Protein AF-A0A6B1DBW1-F1 (afdb_monomer)

Secondary structure (DSSP, 8-state):
-TT-HHHHHHHHHHHHTT-HHHHHHHHHHHHHHTTTTTS-HHHHHHHHHHHHHHHH-B-HHHHHHHHHHHHHHTT--PPPHHHHGGGSSSSTTS--PPPSHHHHHHHHHHHHH-GGGGG-HHHHHHHHHHHHTT-HHHHHHHHHHHHTTHHHHHHHTTT-HHHHHHHHHHHHHHHH-B-HHHHHHHHHHHHHHHHHH-TTGGGSS-THHHHHHHHHTT-S-HHHHHHHHHHHHHHHHHHHHHHHHHHHHHHHHHHHHTS-GGGTTTSSSSTTTSHHHHHHHHTSHHHHHHHHHHHHHHHHHHHHHHHHHHHHHHHHHHHHHHHHHH-TTS-HHHHHHHHHHHHHHHHHHHHHHHHHHHHHHHHHHHHT--SHHHHHHHHHIIIIIHHHHHHHHSHHHHHHHHHHHHHHHHHHS-TTTHHHHHHHHHHHHHHHHHHH-SS--HHHHHHHHHHHHHHHHHHHHHHHHHHHHHHHHHHHTTS-THHHHHHHHHIIIIIHHHHHHHHSHHHHHHHHHHT----EEEES-S---S--S-EEEEEEESSEEE-S--S-EEEEEEES-EEE-S--S-BS-EEE-S---B-S--

Sequence (586 aa):
MLDNPARVDALLADYCGEYHAERFVLVCALRERDSVASWPPIHWLRTCTQRLQSRYCISAEAAQWATESWSSALGIATPDPKTFGDIGDNNIGRHAELSESPKRTLSKLLTDYGFDLLDEPARVDALLADLCGEFDRERFLLVHGLREGISADLLSQKRRISASRLQLTQRLEKRYCFSDKAAQWAVESWSTALHHSSPATAQELPEDRKSERKNVVGRLSLRHIVWLGLFLIGVMVLAFAWQSVVEYAEWRGAWLQSIPELVGEKLAQFGVRVAKPAIAWLLGFPGLIALGAISGLLAFISLGPKRVWGGIARLFGVLWMALKRVSGRLSLLQKMWLVSSLIGIIVLGYTWQSAIGYAEWGVAWLQGVPGLVGEKLSQFVDLVAQPAIAWLLGFPGLIALGAISGLLAFISLGPKRVWGGIARLFGVLWMALKRVSGRLSLLQKMWLVSGLIGIMVLGYTWQSAIGYAEWGVIWIQGVPGQIKEKLSQFFEHVAIPVTTWLVGPQGLIALGAIVGLSTVKLLGLRKVWKGFTWLTRMTWLGLGKVWRGFAWLVGMTWLGLGQVWKGFAWLVGMTWLGLGQVWKGF

Foldseek 3Di:
DLPDLVVQLVVCCVVVVVQQQLSQLLSLLSVCCVVCVPDDLQVSLLVSLVCCCQQAQAASVSSNVSSVVVCVVVVNDDPDVVVVVVVHDDPCVVVVPQDCQLLVQLLVCCQVPNPVVLVPLVVQLVSCCVRPVVRNRLSNLQSVLSVVCLLVVLVVPVPPNPVSLVVQLVVCCSNHNHDSSSSSVNSVSSNVSCVSNDVVVVPPDDPPCVVVVVVVVPPPPVVVVVVVVVVVVVVVVVVVVVVVVVVVVVVVVVVVVPDDPVCVPVVVVVPPPPVVVVVVVCPDPVVVVVVVVVVVVVVVVVCDPVVVVVVVVVVVVVVVVVCVVVPPPDDPVNVVVVVVVVVVVVVVVVVVVVVVVVVVVVVVVLCPDDDPSSVVVVVVCVVPVVVVVVCCVDPVVVVVVVVVVVVVVVCVPDVCPVVVVVVVVVVVVVVVVVVVPPPDDPVVVVVVVVVVVVVVVVVVVVVVVVVVVVVLVVVLVPDDDPVSVVSVCCCVPPVVVVVCCCPDPNVVVVVVVVVDDDEDEDPDDQDDDDDDQDDAEYEYDDEYEDDDEHADYAEYEYDEEYEYDEDHNDYNYYHYDYDYDYDDDD

Mean predicted aligned error: 20.7 Å

Radius of gyration: 38.41 Å; Cα contacts (8 Å, |Δi|>4): 400; chains: 1; bounding box: 117×79×84 Å

Organism: NCBI:txid2605255

Solvent-accessible surface area (backbone atoms only — not comparable to full-atom values): 32990 Å² total; per-residue (Å²): 118,82,88,37,49,68,60,48,46,54,50,43,44,73,78,43,56,87,44,49,21,64,50,46,43,41,37,53,52,50,62,52,41,77,82,41,73,88,50,61,73,71,59,36,44,58,52,46,28,51,44,34,34,68,48,65,36,24,23,69,68,55,24,45,53,33,42,50,50,52,30,56,76,69,71,43,85,74,74,61,67,79,79,51,61,78,67,67,67,81,71,62,71,69,60,75,76,79,69,65,61,62,42,54,50,49,25,48,47,38,58,75,65,34,76,74,50,67,81,35,46,71,57,49,44,51,55,42,44,76,75,36,56,91,42,54,36,61,48,49,41,46,36,50,39,42,71,68,40,50,56,60,52,57,66,73,37,81,87,54,66,67,75,46,48,57,54,54,21,51,48,41,25,63,46,54,36,27,26,68,70,52,24,45,50,32,52,50,37,46,52,52,23,54,54,72,45,32,70,81,60,63,72,76,60,70,72,72,60,60,61,53,58,64,59,58,80,67,57,74,48,67,64,60,58,51,51,52,51,53,50,52,50,51,53,51,53,54,52,50,54,52,48,54,52,51,54,50,52,52,53,51,51,56,54,63,68,66,58,66,84,82,54,69,73,66,52,69,80,56,66,81,78,58,55,65,65,55,53,54,46,48,76,29,76,70,28,50,51,51,52,52,50,51,51,51,49,53,54,53,66,74,53,43,72,72,47,53,55,52,46,52,53,46,52,50,49,49,51,51,48,50,48,57,71,74,37,87,83,56,53,74,67,56,52,52,48,54,53,52,51,52,51,48,53,52,51,52,50,52,54,50,52,50,53,51,51,53,52,53,50,49,54,55,54,53,70,67,42,90,55,85,63,28,61,57,48,52,52,47,44,63,70,51,51,50,55,53,52,48,41,54,74,28,74,68,27,48,48,50,50,46,48,52,50,46,51,51,47,54,63,66,64,60,69,69,60,65,53,46,50,53,51,46,50,52,48,50,52,50,50,51,50,55,72,75,39,91,81,62,53,73,67,57,55,51,52,52,53,53,50,53,51,51,51,52,53,51,50,50,54,49,50,50,52,50,50,53,50,54,51,48,55,58,54,46,71,76,45,72,72,74,58,33,56,56,52,49,50,45,42,65,72,44,53,50,53,51,54,50,43,54,72,27,77,67,30,51,51,53,55,55,62,72,72,69,74,75,72,51,77,52,74,73,69,66,73,88,78,88,88,74,75,73,47,62,43,42,43,42,44,49,67,45,63,53,85,71,58,52,70,40,37,48,31,40,38,43,42,42,48,44,46,53,70,52,52,58,80,44,69,77,42,76,49,81,56,60,67,67,65,80,61,82,58,129

Structure (mmCIF, N/CA/C/O backbone):
data_AF-A0A6B1DBW1-F1
#
_entry.id   AF-A0A6B1DBW1-F1
#
loop_
_atom_site.group_PDB
_atom_site.id
_atom_site.type_symbol
_atom_site.label_atom_id
_atom_site.label_alt_id
_atom_site.label_comp_id
_atom_site.label_asym_id
_atom_site.label_entity_id
_atom_site.label_seq_id
_atom_site.pdbx_PDB_ins_code
_atom_site.Cartn_x
_atom_site.Cartn_y
_atom_site.Cartn_z
_atom_site.occupancy
_atom_site.B_iso_or_equiv
_atom_site.auth_seq_id
_atom_site.auth_comp_id
_atom_site.auth_asym_id
_atom_site.auth_atom_id
_atom_site.pdbx_PDB_model_num
ATOM 1 N N . MET A 1 1 ? -2.587 -10.746 -23.111 1.00 74.50 1 MET A N 1
ATOM 2 C CA . MET A 1 1 ? -2.422 -11.461 -21.807 1.00 74.50 1 MET A CA 1
ATOM 3 C C . MET A 1 1 ? -1.766 -10.557 -20.782 1.00 74.50 1 MET A C 1
ATOM 5 O O . MET A 1 1 ? -2.240 -10.510 -19.655 1.00 74.50 1 MET A O 1
ATOM 9 N N . LEU A 1 2 ? -0.709 -9.847 -21.179 1.00 84.44 2 LEU A N 1
ATOM 10 C CA . LEU A 1 2 ? 0.009 -8.887 -20.341 1.00 84.44 2 LEU A CA 1
ATOM 11 C C . LEU A 1 2 ? -0.803 -7.614 -20.027 1.00 84.44 2 LEU A C 1
ATOM 13 O O . LEU A 1 2 ? -0.447 -6.894 -19.110 1.00 84.44 2 LEU A O 1
ATOM 17 N N . ASP A 1 3 ? -1.925 -7.399 -20.715 1.00 87.62 3 ASP A N 1
ATOM 18 C CA . ASP A 1 3 ? -2.798 -6.214 -20.595 1.00 87.62 3 ASP A CA 1
ATOM 19 C C . ASP A 1 3 ? -3.643 -6.198 -19.307 1.00 87.62 3 ASP A C 1
ATOM 21 O O . ASP A 1 3 ? -4.390 -5.261 -19.047 1.00 87.62 3 ASP A O 1
ATOM 25 N N . ASN A 1 4 ? -3.596 -7.271 -18.509 1.00 92.38 4 ASN A N 1
ATOM 26 C CA . ASN A 1 4 ? -4.312 -7.350 -17.242 1.00 92.38 4 ASN A CA 1
ATOM 27 C C . ASN A 1 4 ? -3.342 -7.723 -16.109 1.00 92.38 4 ASN A C 1
ATOM 29 O O . ASN A 1 4 ? -3.086 -8.914 -15.892 1.00 92.38 4 ASN A O 1
ATOM 33 N N . PRO A 1 5 ? -2.834 -6.738 -15.347 1.00 92.62 5 PRO A N 1
ATOM 34 C CA . PRO A 1 5 ? -1.857 -6.984 -14.292 1.00 92.62 5 PRO A CA 1
ATOM 35 C C . PRO A 1 5 ? -2.409 -7.857 -13.161 1.00 92.62 5 PRO A C 1
ATOM 37 O O . PRO A 1 5 ? -1.645 -8.593 -12.548 1.00 92.62 5 PRO A O 1
ATOM 40 N N . ALA A 1 6 ? -3.724 -7.849 -12.908 1.00 93.12 6 ALA A N 1
ATOM 41 C CA . ALA A 1 6 ? -4.332 -8.735 -11.912 1.00 93.12 6 ALA A CA 1
ATOM 42 C C . ALA A 1 6 ? -4.307 -10.204 -12.358 1.00 93.12 6 ALA A C 1
ATOM 44 O O . ALA A 1 6 ? -4.121 -11.102 -11.541 1.00 93.12 6 ALA A O 1
ATOM 45 N N . ARG A 1 7 ? -4.4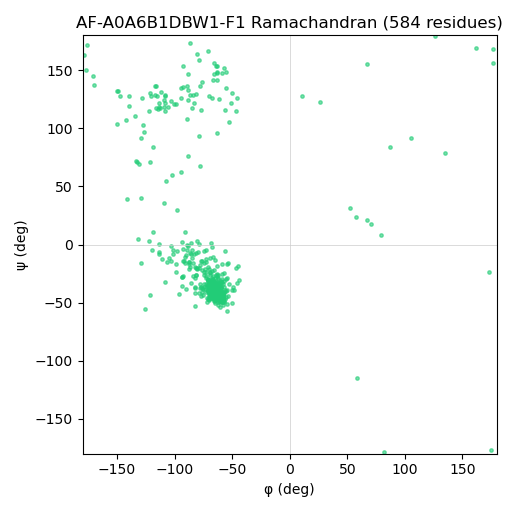53 -10.460 -13.664 1.00 94.81 7 ARG A N 1
ATOM 46 C CA . ARG A 1 7 ? -4.328 -11.815 -14.215 1.00 94.81 7 ARG A CA 1
ATOM 47 C C . ARG A 1 7 ? -2.886 -12.314 -14.139 1.00 94.81 7 ARG A C 1
ATOM 49 O O . ARG A 1 7 ? -2.676 -13.482 -13.837 1.00 94.81 7 ARG A O 1
ATOM 56 N N . VAL A 1 8 ? -1.912 -11.445 -14.410 1.00 94.19 8 VAL A N 1
ATOM 57 C CA . VAL A 1 8 ? -0.491 -11.794 -14.276 1.00 94.19 8 VAL A CA 1
ATOM 58 C C . VAL A 1 8 ? -0.118 -12.026 -12.811 1.00 94.19 8 VAL A C 1
ATOM 60 O O . VAL A 1 8 ? 0.558 -13.007 -12.531 1.00 94.19 8 VAL A O 1
ATOM 63 N N . ASP A 1 9 ? -0.614 -11.209 -11.878 1.00 94.88 9 ASP A N 1
ATOM 64 C CA . ASP A 1 9 ? -0.416 -11.418 -10.435 1.00 94.88 9 ASP A CA 1
ATOM 65 C C . ASP A 1 9 ? -0.969 -12.773 -9.972 1.00 94.88 9 ASP A C 1
ATOM 67 O O . ASP A 1 9 ? -0.268 -13.517 -9.296 1.00 94.88 9 ASP A O 1
ATOM 71 N N . ALA A 1 10 ? -2.185 -13.137 -10.400 1.00 95.12 10 ALA A N 1
ATOM 72 C CA . ALA A 1 10 ? -2.771 -14.441 -10.086 1.00 95.12 10 ALA A CA 1
ATOM 73 C C . ALA A 1 10 ? -1.908 -15.603 -10.607 1.00 95.12 10 ALA A C 1
ATOM 75 O O . ALA A 1 10 ? -1.634 -16.544 -9.874 1.00 95.12 10 ALA A O 1
ATOM 76 N N . LEU A 1 11 ? -1.405 -15.505 -11.839 1.00 96.12 11 LEU A N 1
ATOM 77 C CA . LEU A 1 11 ? -0.541 -16.542 -12.404 1.00 96.12 11 LEU A CA 1
ATOM 78 C C . LEU A 1 11 ? 0.809 -16.620 -11.696 1.00 96.12 11 LEU A C 1
ATOM 80 O O . LEU A 1 11 ? 1.257 -17.703 -11.345 1.00 96.12 11 LEU A O 1
ATOM 84 N N . LEU A 1 12 ? 1.455 -15.482 -11.445 1.00 95.00 12 LEU A N 1
ATOM 85 C CA . LEU A 1 12 ? 2.697 -15.461 -10.678 1.00 95.00 12 LEU A CA 1
ATOM 86 C C . LEU A 1 12 ? 2.482 -15.973 -9.247 1.00 95.00 12 LEU A C 1
ATOM 88 O O . LEU A 1 12 ? 3.406 -16.530 -8.668 1.00 95.00 12 LEU A O 1
ATOM 92 N N . ALA A 1 13 ? 1.288 -15.813 -8.672 1.00 94.25 13 ALA A N 1
ATOM 93 C CA . ALA A 1 13 ? 0.950 -16.397 -7.380 1.00 94.25 13 ALA A CA 1
ATOM 94 C C . ALA A 1 13 ? 0.852 -17.926 -7.443 1.00 94.25 13 ALA A C 1
ATOM 96 O O . ALA A 1 13 ? 1.304 -18.583 -6.508 1.00 94.25 13 ALA A O 1
ATOM 97 N N . ASP A 1 14 ? 0.320 -18.476 -8.535 1.00 96.56 14 ASP A N 1
ATOM 98 C CA . ASP A 1 14 ? 0.219 -19.923 -8.739 1.00 96.56 14 ASP A CA 1
ATOM 99 C C . ASP A 1 14 ? 1.597 -20.577 -8.948 1.00 96.56 14 ASP A C 1
ATOM 101 O O . ASP A 1 14 ? 1.835 -21.675 -8.449 1.00 96.56 14 ASP A O 1
ATOM 105 N N . TYR A 1 15 ? 2.521 -19.909 -9.651 1.00 95.69 15 TYR A N 1
ATOM 106 C CA . TYR A 1 15 ? 3.856 -20.458 -9.941 1.00 95.69 15 TYR A CA 1
ATOM 107 C C . TYR A 1 15 ? 4.918 -20.115 -8.890 1.00 95.69 15 TYR A C 1
ATOM 109 O O . TYR A 1 15 ? 5.769 -20.944 -8.579 1.00 95.69 15 TYR A O 1
ATOM 117 N N . CYS A 1 16 ? 4.883 -18.896 -8.353 1.00 94.25 16 CYS A N 1
ATOM 118 C CA . CYS A 1 16 ? 5.925 -18.327 -7.497 1.00 94.25 16 CYS A CA 1
ATOM 119 C C . CYS A 1 16 ? 5.322 -17.759 -6.203 1.00 94.25 16 CYS A C 1
ATOM 121 O O . CYS A 1 16 ? 5.707 -16.682 -5.747 1.00 94.25 16 CYS A O 1
ATOM 123 N N . GLY A 1 17 ? 4.345 -18.459 -5.617 1.00 90.44 17 GLY A N 1
ATOM 124 C CA . GLY A 1 17 ? 3.595 -17.986 -4.451 1.00 90.44 17 GLY A CA 1
ATOM 125 C C . GLY A 1 17 ? 4.459 -17.604 -3.245 1.00 90.44 17 GLY A C 1
ATOM 126 O O . GLY A 1 17 ? 4.084 -16.693 -2.513 1.00 90.44 17 GLY A O 1
ATOM 127 N N . GLU A 1 18 ? 5.619 -18.242 -3.078 1.00 92.94 18 GLU A N 1
ATOM 128 C CA . GLU A 1 18 ? 6.565 -17.991 -1.979 1.00 92.94 18 GLU A CA 1
ATOM 129 C C . GLU A 1 18 ? 7.357 -16.679 -2.147 1.00 92.94 18 GLU A C 1
ATOM 131 O O . GLU A 1 18 ? 7.742 -16.049 -1.161 1.00 92.94 18 GLU A O 1
ATOM 136 N N . TYR A 1 19 ? 7.536 -16.221 -3.389 1.00 94.69 19 TYR A N 1
ATOM 137 C CA . TYR A 1 19 ? 8.326 -15.044 -3.765 1.00 94.69 19 TYR A CA 1
ATOM 138 C C . TYR A 1 19 ? 7.440 -13.800 -3.873 1.00 94.69 19 TYR A C 1
ATOM 140 O O . TYR A 1 19 ? 7.225 -13.221 -4.943 1.00 94.69 19 TYR A O 1
ATOM 148 N N . HIS A 1 20 ? 6.829 -13.419 -2.748 1.00 93.19 20 HIS A N 1
ATOM 149 C CA . HIS A 1 20 ? 5.865 -12.316 -2.710 1.00 93.19 20 HIS A CA 1
ATOM 150 C C . HIS A 1 20 ? 6.450 -10.974 -3.163 1.00 93.19 20 HIS A C 1
ATOM 152 O O . HIS A 1 20 ? 5.745 -10.204 -3.817 1.00 93.19 20 HIS A O 1
ATOM 158 N N . ALA A 1 21 ? 7.709 -10.703 -2.821 1.00 93.88 21 ALA A N 1
ATOM 159 C CA . ALA A 1 21 ? 8.362 -9.429 -3.093 1.00 93.88 21 ALA A CA 1
ATOM 160 C C . ALA A 1 21 ? 8.657 -9.285 -4.589 1.00 93.88 21 ALA A C 1
ATOM 162 O O . ALA A 1 21 ? 8.236 -8.328 -5.235 1.00 93.88 21 ALA A O 1
ATOM 163 N N . GLU A 1 22 ? 9.270 -10.314 -5.162 1.00 95.75 22 GLU A N 1
ATOM 164 C CA . GLU A 1 22 ? 9.586 -10.443 -6.577 1.00 95.75 22 GLU A CA 1
ATOM 165 C C . GLU A 1 22 ? 8.316 -10.340 -7.422 1.00 95.75 22 GLU A C 1
ATOM 167 O O . GLU A 1 22 ? 8.246 -9.547 -8.364 1.00 95.75 22 GLU A O 1
ATOM 172 N N . ARG A 1 23 ? 7.263 -11.074 -7.035 1.00 96.00 23 ARG A N 1
ATOM 173 C CA . ARG A 1 23 ? 5.955 -11.001 -7.691 1.00 96.00 23 ARG A CA 1
ATOM 174 C C . ARG A 1 23 ? 5.392 -9.585 -7.663 1.00 96.00 23 ARG A C 1
ATOM 176 O O . ARG A 1 23 ? 4.940 -9.083 -8.692 1.00 96.00 23 ARG A O 1
ATOM 183 N N . PHE A 1 24 ? 5.407 -8.944 -6.499 1.00 96.00 24 PHE A N 1
ATOM 184 C CA . PHE A 1 24 ? 4.873 -7.601 -6.328 1.00 96.00 24 PHE A CA 1
ATOM 185 C C . PHE A 1 24 ? 5.584 -6.587 -7.230 1.00 96.00 24 PHE A C 1
ATOM 187 O O . PHE A 1 24 ? 4.920 -5.846 -7.958 1.00 96.00 24 PHE A O 1
ATOM 194 N N . VAL A 1 25 ? 6.919 -6.595 -7.244 1.00 95.56 25 VAL A N 1
ATOM 195 C CA . VAL A 1 25 ? 7.703 -5.664 -8.061 1.00 95.56 25 VAL A CA 1
ATOM 196 C C . VAL A 1 25 ? 7.481 -5.920 -9.555 1.00 95.56 25 VAL A C 1
ATOM 198 O O . VAL A 1 25 ? 7.278 -4.965 -10.308 1.00 95.56 25 VAL A O 1
ATOM 201 N N . LEU A 1 26 ? 7.417 -7.184 -9.994 1.00 96.06 26 LEU A N 1
ATOM 202 C CA . LEU A 1 26 ? 7.099 -7.525 -11.386 1.00 96.06 26 LEU A CA 1
ATOM 203 C C . LEU A 1 26 ? 5.713 -7.019 -11.802 1.00 96.06 26 LEU A C 1
ATOM 205 O O . LEU A 1 26 ? 5.556 -6.485 -12.902 1.00 96.06 26 LEU A O 1
ATOM 209 N N . VAL A 1 27 ? 4.708 -7.142 -10.933 1.00 95.44 27 VAL A N 1
ATOM 210 C CA . VAL A 1 27 ? 3.351 -6.644 -11.201 1.00 95.44 27 VAL A CA 1
ATOM 211 C C . VAL A 1 27 ? 3.319 -5.114 -11.239 1.00 95.44 27 VAL A C 1
ATOM 213 O O . VAL A 1 27 ? 2.644 -4.545 -12.098 1.00 95.44 27 VAL A O 1
ATOM 216 N N . CYS A 1 28 ? 4.059 -4.428 -10.364 1.00 94.81 28 CYS A N 1
ATOM 217 C CA . CYS A 1 28 ? 4.214 -2.973 -10.421 1.00 94.81 28 CYS A CA 1
ATOM 218 C C . CYS A 1 28 ? 4.886 -2.521 -11.726 1.00 94.81 28 CYS A C 1
ATOM 220 O O . CYS A 1 28 ? 4.383 -1.608 -12.380 1.00 94.81 28 CYS A O 1
ATOM 222 N N . ALA A 1 29 ? 5.959 -3.194 -12.152 1.00 94.38 29 ALA A N 1
ATOM 223 C CA . ALA A 1 29 ? 6.638 -2.916 -13.420 1.00 94.38 29 ALA A CA 1
ATOM 224 C C . ALA A 1 29 ? 5.698 -3.096 -14.620 1.00 94.38 29 ALA A C 1
ATOM 226 O O . ALA A 1 29 ? 5.674 -2.271 -15.535 1.00 94.38 29 ALA A O 1
ATOM 227 N N . LEU A 1 30 ? 4.857 -4.133 -14.583 1.00 93.25 30 LEU A N 1
ATOM 228 C CA . LEU A 1 30 ? 3.861 -4.374 -15.619 1.00 93.25 30 LEU A CA 1
ATOM 229 C C . LEU A 1 30 ? 2.795 -3.269 -15.677 1.00 93.25 30 LEU A C 1
ATOM 231 O O . LEU A 1 30 ? 2.420 -2.860 -16.769 1.00 93.25 30 LEU A O 1
ATOM 235 N N . ARG A 1 31 ? 2.334 -2.746 -14.533 1.00 93.12 31 ARG A N 1
ATOM 236 C CA . ARG A 1 31 ? 1.358 -1.636 -14.492 1.00 93.12 31 ARG A CA 1
ATOM 237 C C . ARG A 1 31 ? 1.896 -0.353 -15.115 1.00 93.12 31 ARG A C 1
ATOM 239 O O . ARG A 1 31 ? 1.139 0.396 -15.724 1.00 93.12 31 ARG A O 1
ATOM 246 N N . GLU A 1 32 ? 3.193 -0.098 -14.980 1.00 92.69 32 GLU A N 1
ATOM 247 C CA . GLU A 1 32 ? 3.822 1.066 -15.608 1.00 92.69 32 GLU A CA 1
ATOM 248 C C . GLU A 1 32 ? 4.048 0.867 -17.112 1.00 92.69 32 GLU A C 1
ATOM 250 O O . GLU A 1 32 ? 4.108 1.849 -17.855 1.00 92.69 32 GLU A O 1
ATOM 255 N N . ARG A 1 33 ? 4.098 -0.378 -17.602 1.00 85.12 33 ARG A N 1
ATOM 256 C CA . ARG A 1 33 ? 4.308 -0.679 -19.024 1.00 85.12 33 ARG A CA 1
ATOM 257 C C . ARG A 1 33 ? 3.252 -0.049 -19.928 1.00 85.12 33 ARG A C 1
ATOM 259 O O . ARG A 1 33 ? 3.626 0.518 -20.953 1.00 85.12 33 ARG A O 1
ATOM 266 N N . ASP A 1 34 ? 1.974 -0.108 -19.555 1.00 76.62 34 ASP A N 1
ATOM 267 C CA . ASP A 1 34 ? 0.868 0.387 -20.394 1.00 76.62 34 ASP A CA 1
ATOM 268 C C . ASP A 1 34 ? 1.019 1.874 -20.733 1.00 76.62 34 ASP A C 1
ATOM 270 O O . ASP A 1 34 ? 0.652 2.329 -21.813 1.00 76.62 34 ASP A O 1
ATOM 274 N N . SER A 1 35 ? 1.646 2.633 -19.837 1.00 72.31 35 SER A N 1
ATOM 275 C CA . SER A 1 35 ? 1.887 4.062 -20.023 1.00 72.31 35 SER A CA 1
ATOM 276 C C . SER A 1 35 ? 3.110 4.396 -20.892 1.00 72.31 35 SER A C 1
ATOM 278 O O . SER A 1 35 ? 3.333 5.566 -21.200 1.00 72.31 35 SER A O 1
ATOM 280 N N . VAL A 1 36 ? 3.914 3.395 -21.271 1.00 65.06 36 VAL A N 1
ATOM 281 C CA . VAL A 1 36 ? 5.214 3.558 -21.953 1.00 65.06 36 VAL A CA 1
ATOM 282 C C . VAL A 1 36 ? 5.333 2.638 -23.185 1.00 65.06 36 VAL A C 1
ATOM 284 O O . VAL A 1 36 ? 6.368 2.600 -23.843 1.00 65.06 36 VAL A O 1
ATOM 287 N N . ALA A 1 37 ? 4.270 1.912 -23.551 1.00 68.25 37 ALA A N 1
ATOM 288 C CA . ALA A 1 37 ? 4.276 0.917 -24.630 1.00 68.25 37 ALA A CA 1
ATOM 289 C C . ALA A 1 37 ? 4.663 1.466 -26.022 1.00 68.25 37 ALA A C 1
ATOM 291 O O . ALA A 1 37 ? 5.008 0.689 -26.907 1.00 68.25 37 ALA A O 1
ATOM 292 N N . SER A 1 38 ? 4.627 2.786 -26.222 1.00 75.62 38 SER A N 1
ATOM 293 C CA . SER A 1 38 ? 5.024 3.453 -27.468 1.00 75.62 38 SER A CA 1
ATOM 294 C C . SER A 1 38 ? 6.508 3.835 -27.545 1.00 75.62 38 SER A C 1
ATOM 296 O O . SER A 1 38 ? 6.942 4.367 -28.565 1.00 75.62 38 SER A O 1
ATOM 298 N N . TRP A 1 39 ? 7.292 3.630 -26.482 1.00 72.31 39 TRP A N 1
ATOM 299 C CA . TRP A 1 39 ? 8.666 4.133 -26.406 1.00 72.31 39 TRP A CA 1
ATOM 300 C C . TRP A 1 39 ? 9.683 3.098 -26.901 1.00 72.31 39 TRP A C 1
ATOM 302 O O . TRP A 1 39 ? 9.447 1.894 -26.780 1.00 72.31 39 TRP A O 1
ATOM 312 N N . PRO A 1 40 ? 10.854 3.537 -27.404 1.00 76.69 40 PRO A N 1
ATOM 313 C CA . PRO A 1 40 ? 11.939 2.621 -27.726 1.00 76.69 40 PRO A CA 1
ATOM 314 C C . PRO A 1 40 ? 12.368 1.823 -26.482 1.00 76.69 40 PRO A C 1
ATOM 316 O O . PRO A 1 40 ? 12.360 2.377 -25.375 1.00 76.69 40 PRO A O 1
ATOM 319 N N . PRO A 1 41 ? 12.816 0.564 -26.634 1.00 79.62 41 PRO A N 1
ATOM 320 C CA . PRO A 1 41 ? 13.006 -0.335 -25.494 1.00 79.62 41 PRO A CA 1
ATOM 321 C C . PRO A 1 41 ? 13.986 0.171 -24.419 1.00 79.62 41 PRO A C 1
ATOM 323 O O . PRO A 1 41 ? 13.776 -0.044 -23.227 1.00 79.62 41 PRO A O 1
ATOM 326 N N . ILE A 1 42 ? 15.018 0.921 -24.819 1.00 78.75 42 ILE A N 1
ATOM 327 C CA . ILE A 1 42 ? 16.012 1.500 -23.897 1.00 78.75 42 ILE A CA 1
ATOM 328 C C . ILE A 1 42 ? 15.405 2.622 -23.040 1.00 78.75 42 ILE A C 1
ATOM 330 O O . ILE A 1 42 ? 15.668 2.707 -21.839 1.00 78.75 42 ILE A O 1
ATOM 334 N N . HIS A 1 43 ? 14.571 3.479 -23.635 1.00 82.50 43 HIS A N 1
ATOM 335 C CA . HIS A 1 43 ? 13.890 4.543 -22.896 1.00 82.50 43 HIS A CA 1
ATOM 336 C C . HIS A 1 43 ? 12.843 3.967 -21.946 1.00 82.50 43 HIS A C 1
ATOM 338 O O . HIS A 1 43 ? 12.705 4.453 -20.824 1.00 82.50 43 HIS A O 1
ATOM 344 N N . TRP A 1 44 ? 12.160 2.901 -22.375 1.00 85.88 44 TRP A N 1
ATOM 345 C CA . TRP A 1 44 ? 11.214 2.179 -21.536 1.00 85.88 44 TRP A CA 1
ATOM 346 C C . TRP A 1 44 ? 11.868 1.677 -20.246 1.00 85.88 44 TRP A C 1
ATOM 348 O O . TRP A 1 44 ? 11.346 1.971 -19.174 1.00 85.88 44 TRP A O 1
ATOM 358 N N . LEU A 1 45 ? 13.025 1.008 -20.332 1.00 86.81 45 LEU A N 1
ATOM 359 C CA . LEU A 1 45 ? 13.743 0.505 -19.157 1.00 86.81 45 LEU A CA 1
ATOM 360 C C . LEU A 1 45 ? 14.017 1.622 -18.146 1.00 86.81 45 LEU A C 1
ATOM 362 O O . LEU A 1 45 ? 13.542 1.564 -17.016 1.00 86.81 45 LEU A O 1
ATOM 366 N N . ARG A 1 46 ? 14.701 2.689 -18.581 1.00 86.88 46 ARG A N 1
ATOM 367 C CA . ARG A 1 46 ? 15.084 3.805 -17.704 1.00 86.88 46 ARG A CA 1
ATOM 368 C C . ARG A 1 46 ? 13.871 4.467 -17.053 1.00 86.88 46 ARG A C 1
ATOM 370 O O . ARG A 1 46 ? 13.870 4.719 -15.850 1.00 86.88 46 ARG A O 1
ATOM 377 N N . THR A 1 47 ? 12.839 4.760 -17.839 1.00 89.62 47 THR A N 1
ATOM 378 C CA . THR A 1 47 ? 11.643 5.439 -17.335 1.00 89.62 47 THR A CA 1
ATOM 379 C C . THR A 1 47 ? 10.809 4.534 -16.443 1.00 89.62 47 THR A C 1
ATOM 381 O O . THR A 1 47 ? 10.272 5.014 -15.449 1.00 89.62 47 THR A O 1
ATOM 384 N N . CYS A 1 48 ? 10.736 3.236 -16.734 1.00 91.19 48 CYS A N 1
ATOM 385 C CA . CYS A 1 48 ? 10.061 2.271 -15.876 1.00 91.19 48 CYS A CA 1
ATOM 386 C C . CYS A 1 48 ? 10.777 2.158 -14.524 1.00 91.19 48 CYS A C 1
ATOM 388 O O . CYS A 1 48 ? 10.132 2.328 -13.493 1.00 91.19 48 CYS A O 1
ATOM 390 N N . THR A 1 49 ? 12.108 2.010 -14.505 1.00 91.50 49 THR A N 1
ATOM 391 C CA . THR A 1 49 ? 12.891 1.964 -13.259 1.00 91.50 49 THR A CA 1
ATOM 392 C C . THR A 1 49 ? 12.674 3.233 -12.428 1.00 91.50 49 THR A C 1
ATOM 394 O O . THR A 1 49 ? 12.355 3.155 -11.242 1.00 91.50 49 THR A O 1
ATOM 397 N N . GLN A 1 50 ? 12.750 4.411 -13.058 1.00 90.44 50 GLN A N 1
ATOM 398 C CA . GLN A 1 50 ? 12.506 5.691 -12.385 1.00 90.44 50 GLN A CA 1
ATOM 399 C C . GLN A 1 50 ? 11.077 5.813 -11.842 1.00 90.44 50 GLN A C 1
ATOM 401 O O . GLN A 1 50 ? 10.891 6.306 -10.731 1.00 90.44 50 GLN A O 1
ATOM 406 N N . ARG A 1 51 ? 10.063 5.359 -12.589 1.00 92.56 51 ARG A N 1
ATOM 407 C CA . ARG A 1 51 ? 8.660 5.372 -12.141 1.00 92.56 51 ARG A CA 1
ATOM 408 C C . ARG A 1 51 ? 8.396 4.380 -11.018 1.00 92.56 51 ARG A C 1
ATOM 410 O O . ARG A 1 51 ? 7.627 4.693 -10.116 1.00 92.56 51 ARG A O 1
ATOM 417 N N . LEU A 1 52 ? 9.054 3.223 -11.019 1.00 93.44 52 LEU A N 1
ATOM 418 C CA . LEU A 1 52 ? 8.953 2.262 -9.922 1.00 93.44 52 LEU A CA 1
ATOM 419 C C . LEU A 1 52 ? 9.469 2.852 -8.610 1.00 93.44 52 LEU A C 1
ATOM 421 O O . LEU A 1 52 ? 8.801 2.766 -7.578 1.00 93.44 52 LEU A O 1
ATOM 425 N N . GLN A 1 53 ? 10.612 3.529 -8.676 1.00 92.00 53 GLN A N 1
ATOM 426 C CA . GLN A 1 53 ? 11.196 4.211 -7.527 1.00 92.00 53 GLN A CA 1
ATOM 427 C C . GLN A 1 53 ? 10.345 5.412 -7.081 1.00 92.00 53 GLN A C 1
ATOM 429 O O . GLN A 1 53 ? 10.057 5.560 -5.892 1.00 92.00 53 GLN A O 1
ATOM 434 N N . SER A 1 54 ? 9.905 6.260 -8.018 1.00 89.19 54 SER A N 1
ATOM 435 C CA . SER A 1 54 ? 9.198 7.504 -7.688 1.00 89.19 54 SER A CA 1
ATOM 436 C C . SER A 1 54 ? 7.741 7.291 -7.286 1.00 89.19 54 SER A C 1
ATOM 438 O O . SER A 1 54 ? 7.267 7.966 -6.380 1.00 89.19 54 SER A O 1
ATOM 440 N N . ARG A 1 55 ? 7.027 6.343 -7.902 1.00 91.75 55 ARG A N 1
ATOM 441 C CA . ARG A 1 55 ? 5.594 6.125 -7.657 1.00 91.75 55 ARG A CA 1
ATOM 442 C C . ARG A 1 55 ? 5.316 5.078 -6.586 1.00 91.75 55 ARG A C 1
ATOM 444 O O . ARG A 1 55 ? 4.369 5.241 -5.824 1.00 91.75 55 ARG A O 1
ATOM 451 N N . TYR A 1 56 ? 6.130 4.026 -6.511 1.00 92.19 56 TYR A N 1
ATOM 452 C CA . TYR A 1 56 ? 5.891 2.893 -5.607 1.00 92.19 56 TYR A CA 1
ATOM 453 C C . TYR A 1 56 ? 6.935 2.758 -4.496 1.00 92.19 56 TYR A C 1
ATOM 455 O O . TYR A 1 56 ? 6.826 1.844 -3.684 1.00 92.19 56 TYR A O 1
ATOM 463 N N . CYS A 1 57 ? 7.931 3.653 -4.439 1.00 92.00 57 CYS A N 1
ATOM 464 C CA . CYS A 1 57 ? 9.029 3.608 -3.464 1.00 92.00 57 CYS A CA 1
ATOM 465 C C . CYS A 1 57 ? 9.853 2.318 -3.487 1.00 92.00 57 CYS A C 1
ATOM 467 O O . CYS A 1 57 ? 10.458 1.971 -2.471 1.00 92.00 57 CYS A O 1
ATOM 469 N N . ILE A 1 58 ? 9.860 1.598 -4.604 1.00 93.12 58 ILE A N 1
ATOM 470 C 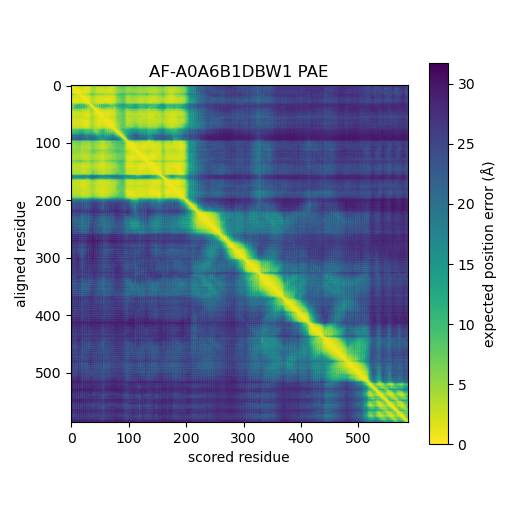CA . ILE A 1 58 ? 10.632 0.364 -4.725 1.00 93.12 58 ILE A CA 1
ATOM 471 C C . ILE A 1 58 ? 12.126 0.718 -4.671 1.00 93.12 58 ILE A C 1
ATOM 473 O O . ILE A 1 58 ? 12.537 1.756 -5.199 1.00 93.12 58 ILE A O 1
ATOM 477 N N . SER A 1 59 ? 12.931 -0.113 -4.004 1.00 92.88 59 SER A N 1
ATOM 478 C CA . SER A 1 59 ? 14.384 0.065 -3.942 1.00 92.88 59 SER A CA 1
ATOM 479 C C . SER A 1 59 ? 14.996 0.090 -5.346 1.00 92.88 59 SER A C 1
ATOM 481 O O . SER A 1 59 ? 14.455 -0.493 -6.289 1.00 92.88 59 SER A O 1
ATOM 483 N N . ALA A 1 60 ? 16.123 0.787 -5.507 1.00 89.38 60 ALA A N 1
ATOM 484 C CA . ALA A 1 60 ? 16.732 0.946 -6.824 1.00 89.38 60 ALA A CA 1
ATOM 485 C C . ALA A 1 60 ? 17.094 -0.405 -7.457 1.00 89.38 60 ALA A C 1
ATOM 487 O O . ALA A 1 60 ? 16.751 -0.648 -8.614 1.00 89.38 60 ALA A O 1
ATOM 488 N N . GLU A 1 61 ? 17.672 -1.296 -6.653 1.00 90.69 61 GLU A N 1
ATOM 489 C CA . GLU A 1 61 ? 18.040 -2.659 -7.036 1.00 90.69 61 GLU A CA 1
ATOM 490 C C . GLU A 1 61 ? 16.824 -3.481 -7.480 1.00 90.69 61 GLU A C 1
ATOM 492 O O . GLU A 1 61 ? 16.838 -4.074 -8.557 1.00 90.69 61 GLU A O 1
ATOM 497 N N . ALA A 1 62 ? 15.733 -3.475 -6.705 1.00 93.25 62 ALA A N 1
ATOM 498 C CA . ALA A 1 62 ? 14.537 -4.244 -7.045 1.00 93.25 62 ALA A CA 1
ATOM 499 C C . ALA A 1 62 ? 13.829 -3.685 -8.289 1.00 93.25 62 ALA A C 1
ATOM 501 O O . ALA A 1 62 ? 13.368 -4.447 -9.142 1.00 93.25 62 ALA A O 1
ATOM 502 N N . ALA A 1 63 ? 13.773 -2.357 -8.428 1.00 93.25 63 ALA A N 1
ATOM 503 C CA . ALA A 1 63 ? 13.214 -1.706 -9.606 1.00 93.25 63 ALA A CA 1
ATOM 504 C C . ALA A 1 63 ? 14.012 -2.063 -10.869 1.00 93.25 63 ALA A C 1
ATOM 506 O O . ALA A 1 63 ? 13.406 -2.397 -11.887 1.00 93.25 63 ALA A O 1
ATOM 507 N N . GLN A 1 64 ? 15.348 -2.034 -10.794 1.00 92.06 64 GLN A N 1
ATOM 508 C CA . GLN A 1 64 ? 16.229 -2.435 -11.890 1.00 92.06 64 GLN A CA 1
ATOM 509 C C . GLN A 1 64 ? 16.027 -3.913 -12.244 1.00 92.06 64 GLN A C 1
ATOM 511 O O . GLN A 1 64 ? 15.711 -4.226 -13.395 1.00 92.06 64 GLN A O 1
ATOM 516 N N . TRP A 1 65 ? 16.099 -4.800 -11.248 1.00 94.75 65 TRP A N 1
ATOM 517 C CA . TRP A 1 65 ? 15.897 -6.238 -11.420 1.00 94.75 65 TRP A CA 1
ATOM 518 C C . TRP A 1 65 ? 14.571 -6.567 -12.120 1.00 94.75 65 TRP A C 1
ATOM 520 O O . TRP A 1 65 ? 14.535 -7.372 -13.053 1.00 94.75 65 TRP A O 1
ATOM 530 N N . ALA A 1 66 ? 13.468 -5.919 -11.735 1.00 95.00 66 ALA A N 1
ATOM 531 C CA . ALA A 1 66 ? 12.172 -6.171 -12.359 1.00 95.00 66 ALA A CA 1
ATOM 532 C C . ALA A 1 66 ? 12.091 -5.651 -13.796 1.00 95.00 66 ALA A C 1
ATOM 534 O O . ALA A 1 66 ? 11.485 -6.300 -14.653 1.00 95.00 66 ALA A O 1
ATOM 535 N N . THR A 1 67 ? 12.708 -4.502 -14.086 1.00 92.56 67 THR A N 1
ATOM 536 C CA . THR A 1 67 ? 12.775 -3.982 -15.457 1.00 92.56 67 THR A CA 1
ATOM 537 C C . THR A 1 67 ? 13.616 -4.867 -16.373 1.00 92.56 67 THR A C 1
ATOM 539 O O . THR A 1 67 ? 13.188 -5.162 -17.489 1.00 92.56 67 THR A O 1
ATOM 542 N N . GLU A 1 68 ? 14.752 -5.372 -15.888 1.00 91.19 68 GLU A N 1
ATOM 543 C CA . GLU A 1 68 ? 15.602 -6.322 -16.612 1.00 91.19 68 GLU A CA 1
ATOM 544 C C . GLU A 1 68 ? 14.894 -7.664 -16.822 1.00 91.19 68 GLU A C 1
ATOM 546 O O . GLU A 1 68 ? 14.916 -8.207 -17.926 1.00 91.19 68 GLU A O 1
ATOM 551 N N . SER A 1 69 ? 14.181 -8.156 -15.804 1.00 93.62 69 SER A N 1
ATOM 552 C CA . SER A 1 69 ? 13.393 -9.391 -15.886 1.00 93.62 69 SER A CA 1
ATOM 553 C C . SER A 1 69 ? 12.326 -9.312 -16.979 1.00 93.62 69 SER A C 1
ATOM 555 O O . SER A 1 69 ? 12.203 -10.221 -17.800 1.00 93.62 69 SER A O 1
ATOM 557 N N . TRP A 1 70 ? 11.588 -8.200 -17.049 1.00 92.06 70 TRP A N 1
ATOM 558 C CA . TRP A 1 70 ? 10.616 -7.978 -18.120 1.00 92.06 70 TRP A CA 1
ATOM 559 C C . TRP A 1 70 ? 11.273 -7.776 -19.489 1.00 92.06 70 TRP A C 1
ATOM 561 O O . TRP A 1 70 ? 10.746 -8.277 -20.479 1.00 92.06 70 TRP A O 1
ATOM 571 N N . SER A 1 71 ? 12.419 -7.094 -19.568 1.00 89.75 71 SER A N 1
ATOM 572 C CA . SER A 1 71 ? 13.182 -6.953 -20.818 1.00 89.75 71 SER A CA 1
ATOM 573 C C . SER A 1 71 ? 13.599 -8.311 -21.371 1.00 89.75 71 SER A C 1
ATOM 575 O O . SER A 1 71 ? 13.343 -8.604 -22.537 1.00 89.75 71 SER A O 1
ATOM 577 N N . SER A 1 72 ? 14.165 -9.159 -20.511 1.00 90.81 72 SER A N 1
ATOM 578 C CA . SER A 1 72 ? 14.562 -10.527 -20.842 1.00 90.81 72 SER A CA 1
ATOM 579 C C . SER A 1 72 ? 13.362 -11.358 -21.304 1.00 90.81 72 SER A C 1
ATOM 581 O O . SER A 1 72 ? 13.390 -11.942 -22.387 1.00 90.81 72 SER A O 1
ATOM 583 N N . ALA A 1 73 ? 12.250 -11.322 -20.558 1.00 90.38 73 ALA A N 1
ATOM 584 C CA . ALA A 1 73 ? 11.025 -12.044 -20.909 1.00 90.38 73 ALA A CA 1
ATOM 585 C C . ALA A 1 73 ? 10.401 -11.590 -22.243 1.00 90.38 73 ALA A C 1
ATOM 587 O O . ALA A 1 73 ? 9.745 -12.381 -22.920 1.00 90.38 73 ALA A O 1
ATOM 588 N N . LEU A 1 74 ? 10.590 -10.325 -22.626 1.00 88.06 74 LEU A N 1
ATOM 589 C CA . LEU A 1 74 ? 10.106 -9.765 -23.889 1.00 88.06 74 LEU A CA 1
ATOM 590 C C . LEU A 1 74 ? 11.108 -9.920 -25.047 1.00 88.06 74 LEU A C 1
ATOM 592 O O . LEU A 1 74 ? 10.804 -9.487 -26.157 1.00 88.06 74 LEU A O 1
ATOM 596 N N . GLY A 1 75 ? 12.286 -10.513 -24.815 1.00 89.38 75 GLY A N 1
ATOM 597 C CA . GLY A 1 75 ? 13.345 -10.633 -25.823 1.00 89.38 75 GLY A CA 1
ATOM 598 C C . GLY A 1 75 ? 13.968 -9.290 -26.219 1.00 89.38 75 GLY A C 1
ATOM 599 O O . GLY A 1 75 ? 14.535 -9.156 -27.301 1.00 89.38 75 GLY A O 1
ATOM 600 N N . ILE A 1 76 ? 13.839 -8.275 -25.364 1.00 87.12 76 ILE A N 1
ATOM 601 C CA . ILE A 1 76 ? 14.442 -6.962 -25.560 1.00 87.12 76 ILE A CA 1
ATOM 602 C C . ILE A 1 76 ? 15.889 -7.041 -25.077 1.00 87.12 76 ILE A C 1
ATOM 604 O O . ILE A 1 76 ? 16.138 -7.338 -23.906 1.00 87.12 76 ILE A O 1
ATOM 608 N N . ALA A 1 77 ? 16.836 -6.737 -25.969 1.00 81.12 77 ALA A N 1
ATOM 609 C CA . ALA A 1 77 ? 18.250 -6.664 -25.627 1.00 81.12 77 ALA A CA 1
ATOM 610 C C . ALA A 1 77 ? 18.464 -5.669 -24.476 1.00 81.12 77 ALA A C 1
ATOM 612 O O . ALA A 1 77 ? 18.208 -4.470 -24.614 1.00 81.12 77 ALA A O 1
ATOM 613 N N . THR A 1 78 ? 18.917 -6.178 -23.332 1.00 76.69 78 THR A N 1
ATOM 614 C CA . THR A 1 78 ? 19.312 -5.352 -22.195 1.00 76.69 78 THR A CA 1
ATOM 615 C C . THR A 1 78 ? 20.608 -4.625 -22.553 1.00 76.69 78 THR A C 1
ATOM 617 O O . THR A 1 78 ? 21.559 -5.280 -22.988 1.00 76.69 78 THR A O 1
ATOM 620 N N . PRO A 1 79 ? 20.680 -3.293 -22.399 1.00 69.44 79 PRO A N 1
ATOM 621 C CA . PRO A 1 79 ? 21.936 -2.565 -22.540 1.00 69.44 79 PRO A CA 1
ATOM 622 C C . PRO A 1 79 ? 23.004 -3.137 -21.601 1.00 69.44 79 PRO A C 1
ATOM 624 O O . PRO A 1 79 ? 22.670 -3.611 -20.516 1.00 69.44 79 PRO A O 1
ATOM 627 N N . ASP A 1 80 ? 24.275 -3.083 -22.010 1.00 73.38 80 ASP A N 1
ATOM 628 C CA . ASP A 1 80 ? 25.408 -3.521 -21.182 1.00 73.38 80 ASP A CA 1
ATOM 629 C C . ASP A 1 80 ? 25.308 -2.878 -19.778 1.00 73.38 80 ASP A C 1
ATOM 631 O O . ASP A 1 80 ? 25.119 -1.654 -19.710 1.00 73.38 80 ASP A O 1
ATOM 635 N N . PRO A 1 81 ? 25.434 -3.653 -18.677 1.00 64.94 81 PRO A N 1
ATOM 636 C CA . PRO A 1 81 ? 25.375 -3.163 -17.296 1.00 64.94 81 PRO A CA 1
ATOM 637 C C . PRO A 1 81 ? 26.207 -1.901 -17.038 1.00 64.94 81 PRO A C 1
ATOM 639 O O . PRO A 1 81 ? 25.796 -1.025 -16.276 1.00 64.94 81 PRO A O 1
ATOM 642 N N . LYS A 1 82 ? 27.347 -1.752 -17.726 1.00 68.31 82 LYS A N 1
ATOM 643 C CA . LYS A 1 82 ? 28.217 -0.567 -17.614 1.00 68.31 82 LYS A CA 1
ATOM 644 C C . LYS A 1 82 ? 27.548 0.728 -18.082 1.00 68.31 82 LYS A C 1
ATOM 646 O O . LYS A 1 82 ? 27.902 1.801 -17.613 1.00 68.31 82 LYS A O 1
ATOM 651 N N . THR A 1 83 ? 26.561 0.630 -18.968 1.00 64.50 83 THR A N 1
ATOM 652 C CA . THR A 1 83 ? 25.768 1.763 -19.473 1.00 64.50 83 THR A CA 1
ATOM 653 C C . THR A 1 83 ? 24.665 2.173 -18.488 1.00 64.50 83 THR A C 1
ATOM 655 O O . THR A 1 83 ? 24.154 3.291 -18.552 1.00 64.50 83 THR A O 1
ATOM 658 N N . PHE A 1 84 ? 24.283 1.270 -17.577 1.00 61.09 84 PHE A N 1
ATOM 659 C CA . PHE A 1 84 ? 23.282 1.506 -16.532 1.00 61.09 84 PHE A CA 1
ATOM 660 C C . PHE A 1 84 ? 23.887 1.989 -15.207 1.00 61.09 84 PHE A C 1
ATOM 662 O O . PHE A 1 84 ? 23.207 2.712 -14.480 1.00 61.09 84 PHE A O 1
ATOM 669 N N . GLY A 1 85 ? 25.146 1.637 -14.915 1.00 56.28 85 GLY A N 1
ATOM 670 C CA . GLY A 1 85 ? 25.821 1.923 -13.639 1.00 56.28 85 GLY A CA 1
ATOM 671 C C . GLY A 1 85 ? 25.841 3.399 -13.213 1.00 56.28 85 GLY A C 1
ATOM 672 O O . GLY A 1 85 ? 25.771 3.683 -12.024 1.00 56.28 85 GLY A O 1
ATOM 673 N N . ASP A 1 86 ? 25.813 4.346 -14.155 1.00 56.34 86 ASP A N 1
ATOM 674 C CA . ASP A 1 86 ? 25.783 5.786 -13.841 1.00 56.34 86 ASP A CA 1
ATOM 675 C C . ASP A 1 86 ? 24.391 6.328 -13.452 1.00 56.34 86 ASP A C 1
ATOM 677 O O . ASP A 1 86 ? 24.251 7.487 -13.059 1.00 56.34 86 ASP A O 1
ATOM 681 N N . ILE A 1 87 ? 23.332 5.517 -13.554 1.00 56.31 87 ILE A N 1
ATOM 682 C CA . ILE A 1 87 ? 21.949 5.945 -13.277 1.00 56.31 87 ILE A CA 1
ATOM 683 C C . ILE A 1 87 ? 21.596 5.782 -11.782 1.00 56.31 87 ILE A C 1
ATOM 685 O O . ILE A 1 87 ? 20.674 6.444 -11.301 1.00 56.31 87 ILE A O 1
ATOM 689 N N . GLY A 1 88 ? 22.330 4.935 -11.049 1.00 50.81 88 GLY A N 1
ATOM 690 C CA . GLY A 1 88 ? 21.960 4.453 -9.712 1.00 50.81 88 GLY A CA 1
ATOM 691 C C . GLY A 1 88 ? 22.174 5.433 -8.557 1.00 50.81 88 GLY A C 1
ATOM 692 O O . GLY A 1 88 ? 21.272 5.593 -7.738 1.00 50.81 88 GLY A O 1
ATOM 693 N N . ASP A 1 89 ? 23.310 6.136 -8.503 1.00 51.53 89 ASP A N 1
ATOM 694 C CA . ASP A 1 89 ? 23.756 6.685 -7.209 1.00 51.53 89 ASP A CA 1
ATOM 695 C C . ASP A 1 89 ? 23.631 8.207 -7.041 1.00 51.53 89 ASP A C 1
ATOM 697 O O . ASP A 1 89 ? 23.334 8.681 -5.944 1.00 51.53 89 ASP A O 1
ATOM 701 N N . ASN A 1 90 ? 23.780 9.016 -8.096 1.00 47.88 90 ASN A N 1
ATOM 702 C CA . ASN A 1 90 ? 24.093 10.441 -7.880 1.00 47.88 90 ASN A CA 1
ATOM 703 C C . ASN A 1 90 ? 22.938 11.443 -8.045 1.00 47.88 90 ASN A C 1
ATOM 705 O O . ASN A 1 90 ? 23.080 12.583 -7.607 1.00 47.88 90 ASN A O 1
ATOM 709 N N . ASN A 1 91 ? 21.790 11.074 -8.629 1.00 48.31 91 ASN A N 1
ATOM 710 C CA . ASN A 1 91 ? 20.703 12.048 -8.867 1.00 48.31 91 ASN A CA 1
ATOM 711 C C . ASN A 1 91 ? 19.310 11.636 -8.380 1.00 48.31 91 ASN A C 1
ATOM 713 O O . ASN A 1 91 ? 18.448 12.498 -8.219 1.00 48.31 91 ASN A O 1
ATOM 717 N N . ILE A 1 92 ? 19.082 10.357 -8.074 1.00 52.09 92 ILE A N 1
ATOM 718 C CA . ILE A 1 92 ? 17.813 9.899 -7.480 1.00 52.09 92 ILE A CA 1
ATOM 719 C C . ILE A 1 92 ? 17.879 9.939 -5.935 1.00 52.09 92 ILE A C 1
ATOM 721 O O . ILE A 1 92 ? 16.858 9.869 -5.251 1.00 52.09 92 ILE A O 1
ATOM 725 N N . GLY A 1 93 ? 19.079 10.192 -5.388 1.00 43.44 93 GLY A N 1
ATOM 726 C CA . GLY A 1 93 ? 19.356 10.476 -3.975 1.00 43.44 93 GLY A CA 1
ATOM 727 C C . GLY A 1 93 ? 18.777 11.797 -3.447 1.00 43.44 93 GLY A C 1
ATOM 728 O O . GLY A 1 93 ? 18.672 11.965 -2.231 1.00 43.44 93 GLY A O 1
ATOM 729 N N . ARG A 1 94 ? 18.264 12.690 -4.312 1.00 44.62 94 ARG A N 1
ATOM 730 C CA . ARG A 1 94 ? 17.170 13.593 -3.907 1.00 44.62 94 ARG A CA 1
ATOM 731 C C . ARG A 1 94 ? 15.873 12.799 -3.922 1.00 44.62 94 ARG A C 1
ATOM 733 O O . ARG A 1 94 ? 14.987 13.018 -4.743 1.00 44.62 94 ARG A O 1
ATOM 740 N N . HIS A 1 95 ? 15.781 11.850 -2.999 1.00 51.88 95 HIS A N 1
ATOM 741 C CA . HIS A 1 95 ? 14.517 11.265 -2.605 1.00 51.88 95 HIS A CA 1
ATOM 742 C C . HIS A 1 95 ? 13.613 12.436 -2.238 1.00 51.88 95 HIS A C 1
ATOM 744 O O . HIS A 1 95 ? 13.849 13.070 -1.213 1.00 51.88 95 HIS A O 1
ATOM 750 N N . ALA A 1 96 ? 12.646 12.768 -3.097 1.00 58.59 96 ALA A N 1
ATOM 751 C CA . ALA A 1 96 ? 11.606 13.722 -2.753 1.00 58.59 96 ALA A CA 1
ATOM 752 C C . ALA A 1 96 ? 11.097 13.329 -1.363 1.00 58.59 96 ALA A C 1
ATOM 754 O O . ALA A 1 96 ? 10.653 12.186 -1.176 1.00 58.59 96 ALA A O 1
ATOM 755 N N . GLU A 1 97 ? 11.322 14.217 -0.394 1.00 82.81 97 GLU A N 1
ATOM 756 C CA . GLU A 1 97 ? 10.913 14.024 0.988 1.00 82.81 97 GLU A CA 1
ATOM 757 C C . GLU A 1 97 ? 9.438 13.638 0.970 1.00 82.81 97 GLU A C 1
ATOM 759 O O . GLU A 1 97 ? 8.612 14.337 0.380 1.00 82.81 97 GLU A O 1
ATOM 764 N N . LEU A 1 98 ? 9.130 12.469 1.531 1.00 89.69 98 LEU A N 1
ATOM 765 C CA . LEU A 1 98 ? 7.760 11.980 1.575 1.00 89.69 98 LEU A CA 1
ATOM 766 C C . LEU A 1 98 ? 6.930 12.974 2.388 1.00 89.69 98 LEU A C 1
ATOM 768 O O . LEU A 1 98 ? 7.264 13.284 3.533 1.00 89.69 98 LEU A O 1
ATOM 772 N N . SER A 1 99 ? 5.854 13.469 1.787 1.00 92.38 99 SER A N 1
ATOM 773 C CA . SER A 1 99 ? 5.075 14.576 2.332 1.00 92.38 99 SER A CA 1
ATOM 774 C C . SER A 1 99 ? 4.442 14.224 3.678 1.00 92.38 99 SER A C 1
ATOM 776 O O . SER A 1 99 ? 3.909 13.138 3.879 1.00 92.38 99 SER A O 1
ATOM 778 N N . GLU A 1 100 ? 4.406 15.177 4.606 1.00 93.25 100 GLU A N 1
ATOM 779 C CA . GLU A 1 100 ? 3.701 15.018 5.885 1.00 93.25 100 GLU A CA 1
ATOM 780 C C . GLU A 1 100 ? 2.170 15.142 5.744 1.00 93.25 100 GLU A C 1
ATOM 782 O O . GLU A 1 100 ? 1.422 14.780 6.658 1.00 93.25 100 GLU A O 1
ATOM 787 N N . SER A 1 101 ? 1.677 15.652 4.607 1.00 94.62 101 SER A N 1
ATOM 788 C CA . SER A 1 101 ? 0.246 15.911 4.387 1.00 94.62 101 SER A CA 1
ATOM 789 C C . SER A 1 101 ? -0.611 14.632 4.483 1.00 94.62 101 SER A C 1
ATOM 791 O O . SER A 1 101 ? -1.538 14.605 5.303 1.00 94.62 101 SER A O 1
ATOM 793 N N . PRO A 1 102 ? -0.271 13.517 3.802 1.00 95.69 102 PRO A N 1
ATOM 794 C CA . PRO A 1 102 ? -0.998 12.251 3.936 1.00 95.69 102 PRO A CA 1
ATOM 795 C C . PRO A 1 102 ? -1.012 11.688 5.360 1.00 95.69 102 PRO A C 1
ATOM 797 O O . PRO A 1 102 ? -2.028 11.134 5.779 1.00 95.69 102 PRO A O 1
ATOM 800 N N . LYS A 1 103 ? 0.059 11.881 6.147 1.00 94.94 103 LYS A N 1
ATOM 801 C CA . LYS A 1 103 ? 0.091 11.457 7.559 1.00 94.94 103 LYS A CA 1
ATOM 802 C C . LYS A 1 103 ? -0.949 12.201 8.391 1.00 94.94 103 LYS A C 1
ATOM 804 O O . LYS A 1 103 ? -1.662 11.600 9.193 1.00 94.94 103 LYS A O 1
ATOM 809 N N . ARG A 1 104 ? -1.057 13.519 8.195 1.00 95.81 104 ARG A N 1
ATOM 810 C CA . ARG A 1 104 ? -2.046 14.358 8.892 1.00 95.81 104 ARG A CA 1
ATOM 811 C C . ARG A 1 104 ? -3.467 13.983 8.489 1.00 95.81 104 ARG A C 1
ATOM 813 O O . ARG A 1 104 ? -4.333 13.862 9.357 1.00 95.81 104 ARG A O 1
ATOM 820 N N . THR A 1 105 ? -3.693 13.748 7.198 1.00 96.94 105 THR A N 1
ATOM 821 C CA . THR A 1 105 ? -4.985 13.283 6.683 1.00 96.94 105 THR A CA 1
ATOM 822 C C . THR A 1 105 ? -5.359 11.927 7.266 1.00 96.94 105 THR A C 1
ATOM 824 O O . THR A 1 105 ? -6.488 11.763 7.721 1.00 96.94 105 THR A O 1
ATOM 827 N N . LEU A 1 106 ? -4.416 10.985 7.353 1.00 97.56 106 LEU A N 1
ATOM 828 C CA . LEU A 1 106 ? -4.640 9.684 7.982 1.00 97.56 106 LEU A CA 1
ATOM 829 C C . LEU A 1 106 ? -5.056 9.818 9.457 1.00 97.56 106 LEU A C 1
ATOM 831 O O . LEU A 1 106 ? -6.059 9.234 9.863 1.00 97.56 106 LEU A O 1
ATOM 835 N N . SER A 1 107 ? -4.347 10.633 10.245 1.00 96.56 107 SER A N 1
ATOM 836 C CA . SER A 1 107 ? -4.707 10.920 11.645 1.00 96.56 107 SER A CA 1
ATOM 837 C C . SER A 1 107 ? -6.119 11.497 11.775 1.00 96.56 107 SER A C 1
ATOM 839 O O . SER A 1 107 ? -6.877 11.129 12.676 1.00 96.56 107 SER A O 1
ATOM 841 N N . LYS A 1 108 ? -6.501 12.395 10.859 1.00 96.38 108 LYS A N 1
ATOM 842 C CA . LYS A 1 108 ? -7.848 12.970 10.819 1.00 96.38 108 LYS A CA 1
ATOM 843 C C . LYS A 1 108 ? -8.895 11.910 10.477 1.00 96.38 108 LYS A C 1
ATOM 845 O O . LYS A 1 108 ? -9.898 11.817 11.175 1.00 96.38 108 LYS A O 1
ATOM 850 N N . LEU A 1 109 ? -8.638 11.066 9.476 1.00 97.12 109 LEU A N 1
ATOM 851 C CA . LEU A 1 109 ? -9.536 9.976 9.088 1.00 97.12 109 LEU A CA 1
ATOM 852 C C . LEU A 1 109 ? -9.788 9.000 10.242 1.00 97.12 109 LEU A C 1
ATOM 854 O O . LEU A 1 109 ? -10.939 8.674 10.519 1.00 97.12 109 LEU A O 1
ATOM 858 N N . LEU A 1 110 ? -8.744 8.582 10.960 1.00 96.69 110 LEU A N 1
ATOM 859 C CA . LEU A 1 110 ? -8.895 7.708 12.128 1.00 96.69 110 LEU A CA 1
ATOM 860 C C . LEU A 1 110 ? -9.647 8.392 13.279 1.00 96.69 110 LEU A C 1
ATOM 862 O O . LEU A 1 110 ? -10.399 7.742 14.002 1.00 96.69 110 LEU A O 1
ATOM 866 N N . THR A 1 111 ? -9.507 9.710 13.421 1.00 95.62 111 THR A N 1
ATOM 867 C CA . THR A 1 111 ? -10.257 10.494 14.414 1.00 95.62 111 THR A CA 1
ATOM 868 C C . THR A 1 111 ? -11.742 10.621 14.054 1.00 95.62 111 THR A C 1
ATOM 870 O O . THR A 1 111 ? -12.593 10.541 14.941 1.00 95.62 111 THR A O 1
ATOM 873 N N . ASP A 1 112 ? -12.058 10.806 12.771 1.00 95.00 112 ASP A N 1
ATOM 874 C CA . ASP A 1 112 ? -13.418 11.053 12.276 1.00 95.00 112 ASP A CA 1
ATOM 875 C C . ASP A 1 112 ? -14.228 9.755 12.097 1.00 95.00 112 ASP A C 1
ATOM 877 O O . ASP A 1 112 ? -15.439 9.728 12.349 1.00 95.00 112 ASP A O 1
ATOM 881 N N . TYR A 1 113 ? -13.571 8.673 11.663 1.00 95.19 113 TYR A N 1
ATOM 882 C CA . TYR A 1 113 ? -14.205 7.388 11.345 1.00 95.19 113 TYR A CA 1
ATOM 883 C C . TYR A 1 113 ? -13.941 6.283 12.376 1.00 95.19 113 TYR A C 1
ATOM 885 O O . TYR A 1 113 ? -14.689 5.307 12.387 1.00 95.19 113 TYR A O 1
ATOM 893 N N . GLY A 1 114 ? -12.955 6.443 13.264 1.00 94.81 114 GLY A N 1
ATOM 894 C CA . GLY A 1 114 ? -12.587 5.450 14.275 1.00 94.81 114 GLY A CA 1
ATOM 895 C C . GLY A 1 114 ? -11.674 4.334 13.752 1.00 94.81 114 GLY A C 1
ATOM 896 O O . GLY A 1 114 ? -11.277 4.316 12.586 1.00 94.81 114 GLY A O 1
ATOM 897 N N . PHE A 1 115 ? -11.339 3.390 14.639 1.00 95.12 115 PHE A N 1
ATOM 898 C CA . PHE A 1 115 ? -10.449 2.263 14.326 1.00 95.12 115 PHE A CA 1
ATOM 899 C C . PHE A 1 115 ? -11.085 1.195 13.426 1.00 95.12 115 PHE A C 1
ATOM 901 O O . PHE A 1 115 ? -10.340 0.437 12.817 1.00 95.12 115 PHE A O 1
ATOM 908 N N . ASP A 1 116 ? -12.412 1.186 13.251 1.00 94.75 116 ASP A N 1
ATOM 909 C CA . ASP A 1 116 ? -13.110 0.298 12.299 1.00 94.75 116 ASP A CA 1
ATOM 910 C C . ASP A 1 116 ? -12.594 0.479 10.859 1.00 94.75 116 ASP A C 1
ATOM 912 O O . ASP A 1 116 ? -12.681 -0.415 10.023 1.00 94.75 116 ASP A O 1
ATOM 916 N N . LEU A 1 117 ? -12.026 1.652 10.559 1.00 95.88 117 LEU A N 1
ATOM 917 C CA . LEU A 1 117 ? -11.428 1.945 9.263 1.00 95.88 117 LEU A CA 1
ATOM 918 C C . LEU A 1 117 ? -10.178 1.084 8.976 1.00 95.88 117 LEU A C 1
ATOM 920 O O . LEU A 1 117 ? -9.822 0.895 7.813 1.00 95.88 117 LEU A O 1
ATOM 924 N N . LEU A 1 118 ? -9.521 0.547 10.010 1.00 96.19 118 LEU A N 1
ATOM 925 C CA . LEU A 1 118 ? -8.321 -0.281 9.861 1.00 96.19 118 LEU A CA 1
ATOM 926 C C . LEU A 1 118 ? -8.611 -1.643 9.216 1.00 96.19 118 LEU A C 1
ATOM 928 O O . LEU A 1 118 ? -7.729 -2.203 8.569 1.00 96.19 118 LEU A O 1
ATOM 932 N N . ASP A 1 119 ? -9.843 -2.139 9.327 1.00 96.31 119 ASP A N 1
ATOM 933 C CA . ASP A 1 119 ? -10.249 -3.424 8.747 1.00 96.31 119 ASP A CA 1
ATOM 934 C C . ASP A 1 119 ? -10.624 -3.305 7.254 1.00 96.31 119 ASP A C 1
ATOM 936 O O . ASP A 1 119 ? -10.826 -4.306 6.565 1.00 96.31 119 ASP A O 1
ATOM 940 N N . GLU A 1 120 ? -10.698 -2.079 6.720 1.00 96.69 120 GLU A N 1
ATOM 941 C CA . GLU A 1 120 ? -11.174 -1.785 5.365 1.00 96.69 120 GLU A CA 1
ATOM 942 C C . GLU A 1 120 ? -10.105 -1.048 4.524 1.00 96.69 120 GLU A C 1
ATOM 944 O O . GLU A 1 120 ? -10.279 0.124 4.171 1.00 96.69 120 GLU A O 1
ATOM 949 N N . PRO A 1 121 ? -9.004 -1.711 4.109 1.00 96.88 121 PRO A N 1
ATOM 950 C CA . PRO A 1 121 ? -7.908 -1.051 3.395 1.00 96.88 121 PRO A CA 1
ATOM 951 C C . PRO A 1 121 ? -8.329 -0.421 2.063 1.00 96.88 121 PRO A C 1
ATOM 953 O O . PRO A 1 121 ? -7.801 0.620 1.682 1.00 96.88 121 PRO A O 1
ATOM 956 N N . ALA A 1 122 ? -9.307 -1.007 1.366 1.00 96.75 122 ALA A N 1
ATOM 957 C CA . ALA A 1 122 ? -9.862 -0.426 0.141 1.00 96.75 122 ALA A CA 1
ATOM 958 C C . ALA A 1 122 ? -10.604 0.898 0.399 1.00 96.75 122 ALA A C 1
ATOM 960 O O . ALA A 1 122 ? -10.585 1.795 -0.439 1.00 96.75 122 ALA A O 1
ATOM 961 N N . ARG A 1 123 ? -11.241 1.039 1.567 1.00 97.12 123 ARG A N 1
ATOM 962 C CA . ARG A 1 123 ? -11.915 2.278 1.957 1.00 97.12 123 ARG A CA 1
ATOM 963 C C . ARG A 1 123 ? -10.915 3.347 2.377 1.00 97.12 123 ARG A C 1
ATOM 965 O O . ARG A 1 123 ? -11.117 4.507 2.039 1.00 97.12 123 ARG A O 1
ATOM 972 N N . VAL A 1 124 ? -9.844 2.966 3.076 1.00 97.56 124 VAL A N 1
ATOM 973 C CA . VAL A 1 124 ? -8.731 3.880 3.385 1.00 97.56 124 VAL A CA 1
ATOM 974 C C . VAL A 1 124 ? -8.107 4.419 2.107 1.00 97.56 124 VAL A C 1
ATOM 976 O O . VAL A 1 124 ? -7.925 5.626 2.001 1.00 97.56 124 VAL A O 1
ATOM 979 N N . ASP A 1 125 ? -7.843 3.552 1.129 1.00 97.50 125 ASP A N 1
ATOM 980 C CA . ASP A 1 125 ? -7.298 3.954 -0.171 1.00 97.50 125 ASP A CA 1
ATOM 981 C C . ASP A 1 125 ? -8.221 4.951 -0.883 1.00 97.50 125 ASP A C 1
ATOM 983 O O . ASP A 1 125 ? -7.780 6.035 -1.247 1.00 97.50 125 ASP A O 1
ATOM 987 N N . ALA A 1 126 ? -9.524 4.658 -0.975 1.00 97.62 126 ALA A N 1
ATOM 988 C CA . ALA A 1 126 ? -10.4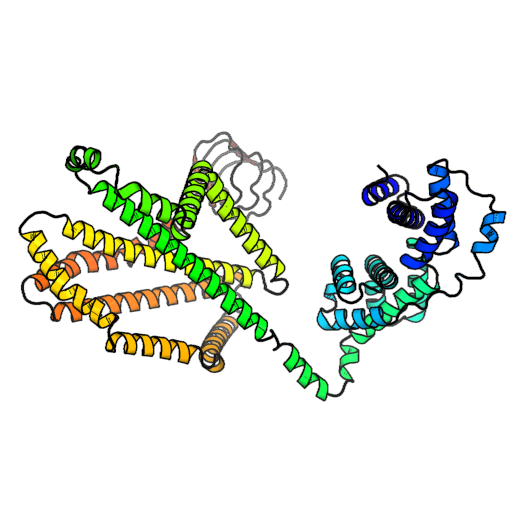97 5.577 -1.570 1.00 97.62 126 ALA A CA 1
ATOM 989 C C . ALA A 1 126 ? -10.549 6.940 -0.850 1.00 97.62 126 ALA A C 1
ATOM 991 O O . ALA A 1 126 ? -10.486 7.981 -1.495 1.00 97.62 126 ALA A O 1
ATOM 992 N N . LEU A 1 127 ? -10.594 6.951 0.487 1.00 97.81 127 LEU A N 1
ATOM 993 C CA . LEU A 1 127 ? -10.631 8.195 1.266 1.00 97.81 127 LEU A CA 1
ATOM 994 C C . LEU A 1 127 ? -9.340 9.012 1.133 1.00 97.81 127 LEU A C 1
ATOM 996 O O . LEU A 1 127 ? -9.389 10.238 1.062 1.00 97.81 127 LEU A O 1
ATOM 1000 N N . LEU A 1 128 ? -8.182 8.351 1.108 1.00 97.12 128 LEU A N 1
ATOM 1001 C CA . LEU A 1 128 ? -6.905 9.021 0.877 1.00 97.12 128 LEU A CA 1
ATOM 1002 C C . LEU A 1 128 ? -6.773 9.500 -0.571 1.00 97.12 128 LEU A C 1
ATOM 1004 O O . LEU A 1 128 ? -6.159 10.535 -0.793 1.00 97.12 128 LEU A O 1
ATOM 1008 N N . ALA A 1 129 ? -7.346 8.800 -1.551 1.00 96.56 129 ALA A N 1
ATOM 1009 C CA . ALA A 1 129 ? -7.371 9.253 -2.939 1.00 96.56 129 ALA A CA 1
ATOM 1010 C C . ALA A 1 129 ? -8.222 10.520 -3.099 1.00 96.56 129 ALA A C 1
ATOM 1012 O O . ALA A 1 129 ? -7.789 11.462 -3.758 1.00 96.56 129 ALA A O 1
ATOM 1013 N N . ASP A 1 130 ? -9.371 10.581 -2.425 1.00 97.31 130 ASP A N 1
ATOM 1014 C CA . ASP A 1 130 ? -10.254 11.750 -2.456 1.00 97.31 130 ASP A CA 1
ATOM 1015 C C . ASP A 1 130 ? -9.635 12.976 -1.758 1.00 97.31 130 ASP A C 1
ATOM 1017 O O . ASP A 1 130 ? -9.852 14.110 -2.181 1.00 97.31 130 ASP A O 1
ATOM 1021 N N . LEU A 1 131 ? -8.873 12.770 -0.676 1.00 96.56 131 LEU A N 1
ATOM 1022 C CA . LEU A 1 131 ? -8.330 13.856 0.155 1.00 96.56 131 LEU A CA 1
ATOM 1023 C C . LEU A 1 131 ? -6.871 14.223 -0.150 1.00 96.56 131 LEU A C 1
ATOM 1025 O O . LEU A 1 131 ? -6.428 15.315 0.198 1.00 96.56 131 LEU A O 1
ATOM 1029 N N . CYS A 1 132 ? -6.104 13.303 -0.729 1.00 93.94 132 CYS A N 1
ATOM 1030 C CA . CYS A 1 132 ? -4.665 13.412 -0.979 1.00 93.94 132 CYS A CA 1
ATOM 1031 C C . CYS A 1 132 ? -4.295 12.792 -2.337 1.00 93.94 132 CYS A C 1
ATOM 1033 O O . CYS A 1 132 ? -3.264 12.132 -2.456 1.00 93.94 132 CYS A O 1
ATOM 1035 N N . GLY A 1 133 ? -5.133 12.979 -3.362 1.00 90.62 133 GLY A N 1
ATOM 1036 C CA . GLY A 1 133 ? -4.935 12.389 -4.695 1.00 90.62 133 GLY A CA 1
ATOM 1037 C C . GLY A 1 133 ? -3.616 12.774 -5.376 1.00 90.62 133 GLY A C 1
ATOM 1038 O O . GLY A 1 133 ? -3.092 12.012 -6.175 1.00 90.62 133 GLY A O 1
ATOM 1039 N N . GLU A 1 134 ? -3.046 13.920 -5.012 1.00 92.75 134 GLU A N 1
ATOM 1040 C CA . GLU A 1 134 ? -1.737 14.405 -5.472 1.00 92.75 134 GLU A CA 1
ATOM 1041 C C . GLU A 1 134 ? -0.540 13.663 -4.835 1.00 92.75 134 GLU A C 1
ATOM 1043 O O . GLU A 1 134 ? 0.560 13.690 -5.380 1.00 92.75 134 GLU A O 1
ATOM 1048 N N . PHE A 1 135 ? -0.756 12.932 -3.735 1.00 94.56 135 PHE A N 1
ATOM 1049 C CA . PHE A 1 135 ? 0.266 12.175 -2.998 1.00 94.56 135 PHE A CA 1
ATOM 1050 C C . PHE A 1 135 ? 0.102 10.659 -3.205 1.00 94.56 135 PHE A C 1
ATOM 1052 O O . PHE A 1 135 ? -0.048 9.884 -2.255 1.00 94.56 135 PHE A O 1
ATOM 1059 N N . ASP A 1 136 ? 0.085 10.226 -4.470 1.00 91.81 136 ASP A N 1
ATOM 1060 C CA . ASP A 1 136 ? -0.111 8.819 -4.856 1.00 91.81 136 ASP A CA 1
ATOM 1061 C C . ASP A 1 136 ? 0.900 7.870 -4.192 1.00 91.81 136 ASP A C 1
ATOM 1063 O O . ASP A 1 136 ? 0.539 6.773 -3.761 1.00 91.81 136 ASP A O 1
ATOM 1067 N N . ARG A 1 137 ? 2.159 8.307 -4.090 1.00 94.56 137 ARG A N 1
ATOM 1068 C CA . ARG A 1 137 ? 3.280 7.539 -3.536 1.00 94.56 137 ARG A CA 1
ATOM 1069 C C . ARG A 1 137 ? 3.078 7.247 -2.048 1.00 94.56 137 ARG A C 1
ATOM 1071 O O . ARG A 1 137 ? 3.165 6.106 -1.599 1.00 94.56 137 ARG A O 1
ATOM 1078 N N . GLU A 1 138 ? 2.770 8.277 -1.275 1.00 96.19 138 GLU A N 1
ATOM 1079 C CA . GLU A 1 138 ? 2.489 8.184 0.152 1.00 96.19 138 GLU A CA 1
ATOM 1080 C C . GLU A 1 138 ? 1.210 7.391 0.415 1.00 96.19 138 GLU A C 1
ATOM 1082 O O . GLU A 1 138 ? 1.187 6.536 1.302 1.00 96.19 138 GLU A O 1
ATOM 1087 N N . ARG A 1 139 ? 0.150 7.627 -0.375 1.00 96.56 139 ARG A N 1
ATOM 1088 C CA . ARG A 1 139 ? -1.090 6.845 -0.287 1.00 96.56 139 ARG A CA 1
ATOM 1089 C C . ARG A 1 139 ? -0.795 5.360 -0.466 1.00 96.56 139 ARG A C 1
ATOM 1091 O O . ARG A 1 139 ? -1.247 4.547 0.340 1.00 96.56 139 ARG A O 1
ATOM 1098 N N . PHE A 1 140 ? -0.002 5.021 -1.479 1.00 95.75 140 PHE A N 1
ATOM 1099 C CA . PHE A 1 140 ? 0.398 3.651 -1.760 1.00 95.75 140 PHE A CA 1
ATOM 1100 C C . PHE A 1 140 ? 1.110 3.001 -0.566 1.00 95.75 140 PHE A C 1
ATOM 1102 O O . PHE A 1 140 ? 0.707 1.918 -0.134 1.00 95.75 140 PHE A O 1
ATOM 1109 N N . LEU A 1 141 ? 2.094 3.686 0.029 1.00 96.94 141 LEU A N 1
ATOM 1110 C CA . LEU A 1 141 ? 2.797 3.213 1.226 1.00 96.94 141 LEU A CA 1
ATOM 1111 C C . LEU A 1 141 ? 1.853 2.969 2.409 1.00 96.94 141 LEU A C 1
ATOM 1113 O O . LEU A 1 141 ? 1.920 1.920 3.052 1.00 96.94 141 LEU A O 1
ATOM 1117 N N . LEU A 1 142 ? 0.955 3.917 2.697 1.00 97.75 142 LEU A N 1
ATOM 1118 C CA . LEU A 1 142 ? 0.027 3.808 3.824 1.00 97.75 142 LEU A CA 1
ATOM 1119 C C . LEU A 1 142 ? -0.935 2.631 3.651 1.00 97.75 142 LEU A C 1
ATOM 1121 O O . LEU A 1 142 ? -1.127 1.851 4.586 1.00 97.75 142 LEU A O 1
ATOM 1125 N N . VAL A 1 143 ? -1.502 2.472 2.455 1.00 97.56 143 VAL A N 1
ATOM 1126 C CA . VAL A 1 143 ? -2.450 1.395 2.138 1.00 97.56 143 VAL A CA 1
ATOM 1127 C C . VAL A 1 143 ? -1.770 0.029 2.190 1.00 97.56 143 VAL A C 1
ATOM 1129 O O . VAL A 1 143 ? -2.344 -0.918 2.729 1.00 97.56 143 VAL A O 1
ATOM 1132 N N . HIS A 1 144 ? -0.544 -0.092 1.678 1.00 97.12 144 HIS A N 1
ATOM 1133 C CA . HIS A 1 144 ? 0.210 -1.344 1.758 1.00 97.12 144 HIS A CA 1
ATOM 1134 C C . HIS A 1 144 ? 0.663 -1.664 3.186 1.00 97.12 144 HIS A C 1
ATOM 1136 O O . HIS A 1 144 ? 0.544 -2.814 3.607 1.00 97.12 144 HIS A O 1
ATOM 1142 N N . GLY A 1 145 ? 1.050 -0.657 3.975 1.00 96.88 145 GLY A N 1
ATOM 1143 C CA . GLY A 1 145 ? 1.280 -0.822 5.411 1.00 96.88 145 GLY A CA 1
ATOM 1144 C C . GLY A 1 145 ? 0.043 -1.349 6.146 1.00 96.88 145 GLY A C 1
ATOM 1145 O O . GLY A 1 145 ? 0.144 -2.248 6.978 1.00 96.88 145 GLY A O 1
ATOM 1146 N N . LEU A 1 146 ? -1.147 -0.858 5.792 1.00 97.25 146 LEU A N 1
ATOM 1147 C CA . LEU A 1 146 ? -2.397 -1.343 6.374 1.00 97.25 146 LEU A CA 1
ATOM 1148 C C . LEU A 1 146 ? -2.706 -2.793 5.992 1.00 97.25 146 LEU A C 1
ATOM 1150 O O . LEU A 1 146 ? -3.038 -3.596 6.859 1.00 97.25 146 LEU A O 1
ATOM 1154 N N . ARG A 1 147 ? -2.570 -3.139 4.706 1.00 96.75 147 ARG A N 1
ATOM 1155 C CA . ARG A 1 147 ? -2.778 -4.512 4.206 1.00 96.75 147 ARG A CA 1
ATOM 1156 C C . ARG A 1 147 ? -1.836 -5.515 4.864 1.00 96.75 147 ARG A C 1
ATOM 1158 O O . ARG A 1 147 ? -2.212 -6.664 5.060 1.00 96.75 147 ARG A O 1
ATOM 1165 N N . GLU A 1 148 ? -0.642 -5.062 5.227 1.00 96.38 148 GLU A N 1
ATOM 1166 C CA . GLU A 1 148 ? 0.357 -5.856 5.932 1.00 96.38 148 GLU A CA 1
ATOM 1167 C C . GLU A 1 148 ? 0.107 -5.964 7.445 1.00 96.38 148 GLU A C 1
ATOM 1169 O O . GLU A 1 148 ? 0.923 -6.527 8.173 1.00 96.38 148 GLU A O 1
ATOM 1174 N N . GLY A 1 149 ? -0.994 -5.404 7.952 1.00 95.56 149 GLY A N 1
ATOM 1175 C CA . GLY A 1 149 ? -1.341 -5.465 9.370 1.00 95.56 149 GLY A CA 1
ATOM 1176 C C . GLY A 1 149 ? -0.432 -4.624 10.269 1.00 95.56 149 GLY A C 1
ATOM 1177 O O . GLY A 1 149 ? -0.429 -4.823 11.481 1.00 95.56 149 GLY A O 1
ATOM 1178 N N . ILE A 1 150 ? 0.326 -3.668 9.714 1.00 95.94 150 ILE A N 1
ATOM 1179 C CA . ILE A 1 150 ? 1.245 -2.814 10.490 1.00 95.94 150 ILE A CA 1
ATOM 1180 C C . ILE A 1 150 ? 0.473 -2.049 11.572 1.00 95.94 150 ILE A C 1
ATOM 1182 O O . ILE A 1 150 ? 0.925 -1.946 12.709 1.00 95.94 150 ILE A O 1
ATOM 1186 N N . SER A 1 151 ? -0.720 -1.545 11.248 1.00 94.88 151 SER A N 1
ATOM 1187 C CA . SER A 1 151 ? -1.571 -0.825 12.200 1.00 94.88 151 SER A CA 1
ATOM 1188 C C . SER A 1 151 ? -2.052 -1.710 13.359 1.00 94.88 151 SER A C 1
ATOM 1190 O O . SER A 1 151 ? -2.046 -1.267 14.509 1.00 94.88 151 SER A O 1
ATOM 1192 N N . ALA A 1 152 ? -2.427 -2.960 13.077 1.00 93.94 152 ALA A N 1
ATOM 1193 C CA . ALA A 1 152 ? -2.866 -3.930 14.077 1.00 93.94 152 ALA A CA 1
ATOM 1194 C C . ALA A 1 152 ? -1.716 -4.322 15.019 1.00 93.94 152 ALA A C 1
ATOM 1196 O O . ALA A 1 152 ? -1.883 -4.322 16.242 1.00 93.94 152 ALA A O 1
ATOM 1197 N N . ASP A 1 153 ? -0.526 -4.560 14.466 1.00 94.12 153 ASP A N 1
ATOM 1198 C CA . ASP A 1 153 ? 0.660 -4.890 15.254 1.00 94.12 153 ASP A CA 1
ATOM 1199 C C . ASP A 1 153 ? 1.072 -3.729 16.162 1.00 94.12 153 ASP A C 1
ATOM 1201 O O . ASP A 1 153 ? 1.285 -3.930 17.361 1.00 94.12 153 ASP A O 1
ATOM 1205 N N . LEU A 1 154 ? 1.075 -2.500 15.636 1.00 93.56 154 LEU A N 1
ATOM 1206 C CA . LEU A 1 154 ? 1.348 -1.292 16.418 1.00 93.56 154 LEU A CA 1
ATOM 1207 C C . LEU A 1 154 ? 0.338 -1.096 17.561 1.00 93.56 154 LEU A C 1
ATOM 1209 O O . LEU A 1 154 ? 0.724 -0.693 18.660 1.00 93.56 154 LEU A O 1
ATOM 1213 N N . LEU A 1 155 ? -0.943 -1.413 17.342 1.00 91.44 155 LEU A N 1
ATOM 1214 C CA . LEU A 1 155 ? -1.971 -1.366 18.389 1.00 91.44 155 LEU A CA 1
ATOM 1215 C C . LEU A 1 155 ? -1.763 -2.438 19.466 1.00 91.44 155 LEU A C 1
ATOM 1217 O O . LEU A 1 155 ? -2.016 -2.172 20.646 1.00 91.44 155 LEU A O 1
ATOM 1221 N N . SER A 1 156 ? -1.293 -3.628 19.085 1.00 89.94 156 SER A N 1
ATOM 1222 C CA . SER A 1 156 ? -1.017 -4.725 20.020 1.00 89.94 156 SER A CA 1
ATOM 1223 C C . SER A 1 156 ? 0.217 -4.460 20.899 1.00 89.94 156 SER A C 1
ATOM 1225 O O . SER A 1 156 ? 0.269 -4.869 22.059 1.00 89.94 156 SER A O 1
ATOM 1227 N N . GLN A 1 157 ? 1.193 -3.701 20.391 1.00 84.50 157 GLN A N 1
ATOM 1228 C CA . GLN A 1 157 ? 2.517 -3.530 20.998 1.00 84.50 157 GLN A CA 1
ATOM 1229 C C . GLN A 1 157 ? 2.678 -2.247 21.830 1.00 84.50 157 GLN A C 1
ATOM 1231 O O . GLN A 1 157 ? 3.798 -1.759 21.997 1.00 84.50 157 GLN A O 1
ATOM 1236 N N . LYS A 1 158 ? 1.594 -1.739 22.439 1.00 69.44 158 LYS A N 1
ATOM 1237 C CA . LYS A 1 158 ? 1.538 -0.480 23.225 1.00 69.44 158 LYS A CA 1
ATOM 1238 C C . LYS A 1 158 ? 2.682 -0.227 24.230 1.00 69.44 158 LYS A C 1
ATOM 1240 O O . LYS A 1 158 ? 2.843 0.908 24.660 1.00 69.44 158 LYS A O 1
ATOM 1245 N N . ARG A 1 159 ? 3.459 -1.241 24.642 1.00 62.12 159 ARG A N 1
ATOM 1246 C CA . ARG A 1 159 ? 4.569 -1.119 25.613 1.00 62.12 159 ARG A CA 1
ATOM 1247 C C . ARG A 1 159 ? 5.985 -1.374 25.066 1.00 62.12 159 ARG A C 1
ATOM 1249 O O . ARG A 1 159 ? 6.936 -1.136 25.800 1.00 62.12 159 ARG A O 1
ATOM 1256 N N . ARG A 1 160 ? 6.172 -1.847 23.826 1.00 68.06 160 ARG A N 1
ATOM 1257 C CA . ARG A 1 160 ? 7.506 -2.161 23.253 1.00 68.06 160 ARG A CA 1
ATOM 1258 C C . ARG A 1 160 ? 7.650 -1.570 21.852 1.00 68.06 160 ARG A C 1
ATOM 1260 O O . ARG A 1 160 ? 7.620 -2.287 20.860 1.00 68.06 160 ARG A O 1
ATOM 1267 N N . ILE A 1 161 ? 7.761 -0.246 21.788 1.00 65.06 161 ILE A N 1
ATOM 1268 C CA . ILE A 1 161 ? 7.571 0.543 20.560 1.00 65.06 161 ILE A CA 1
ATOM 1269 C C . ILE A 1 161 ? 8.837 0.623 19.680 1.00 65.06 161 ILE A C 1
ATOM 1271 O O . ILE A 1 161 ? 8.728 0.779 18.471 1.00 65.06 161 ILE A O 1
ATOM 1275 N N . SER A 1 162 ? 10.046 0.522 20.239 1.00 68.31 162 SER A N 1
ATOM 1276 C CA . SER A 1 162 ? 11.285 0.707 19.462 1.00 68.31 162 SER A CA 1
ATOM 1277 C C . SER A 1 162 ? 11.709 -0.545 18.688 1.00 68.31 162 SER A C 1
ATOM 1279 O O . SER A 1 162 ? 11.878 -0.483 17.475 1.00 68.31 162 SER A O 1
ATOM 1281 N N . ALA A 1 163 ? 11.829 -1.693 19.365 1.00 67.25 163 ALA A N 1
ATOM 1282 C CA . ALA A 1 163 ? 12.243 -2.953 18.732 1.00 67.25 163 ALA A CA 1
ATOM 1283 C C . ALA A 1 163 ? 11.226 -3.465 17.695 1.00 67.25 163 ALA A C 1
ATOM 1285 O O . ALA A 1 163 ? 11.596 -4.110 16.719 1.00 67.25 163 ALA A O 1
ATOM 1286 N N . SER A 1 164 ? 9.947 -3.140 17.886 1.00 84.19 164 SER A N 1
ATOM 1287 C CA . SER A 1 164 ? 8.879 -3.481 16.950 1.00 84.19 164 SER A CA 1
ATOM 1288 C C . SER A 1 164 ? 8.939 -2.687 15.654 1.00 84.19 164 SER A C 1
ATOM 1290 O O . SER A 1 164 ? 8.726 -3.261 14.593 1.00 84.19 164 SER A O 1
ATOM 1292 N N . ARG A 1 165 ? 9.261 -1.388 15.706 1.00 90.94 165 ARG A N 1
ATOM 1293 C CA . ARG A 1 165 ? 9.325 -0.551 14.499 1.00 90.94 165 ARG A CA 1
ATOM 1294 C C . ARG A 1 165 ? 10.323 -1.093 13.490 1.00 90.94 165 ARG A C 1
ATOM 1296 O O . ARG A 1 165 ? 9.959 -1.234 12.333 1.00 90.94 165 ARG A O 1
ATOM 1303 N N . LEU A 1 166 ? 11.523 -1.471 13.935 1.00 93.19 166 LEU A N 1
ATOM 1304 C CA . LEU A 1 166 ? 12.545 -2.025 13.043 1.00 93.19 166 LEU A CA 1
ATOM 1305 C C . LEU A 1 166 ? 12.070 -3.322 12.369 1.00 93.19 166 LEU A C 1
ATOM 1307 O O . LEU A 1 166 ? 12.234 -3.484 11.165 1.00 93.19 166 LEU A O 1
ATOM 1311 N N . GLN A 1 167 ? 11.421 -4.217 13.121 1.00 94.44 167 GLN A N 1
ATOM 1312 C CA . GLN A 1 167 ? 10.870 -5.463 12.575 1.00 94.44 167 GLN A CA 1
ATOM 1313 C C . GLN A 1 167 ? 9.743 -5.208 11.565 1.00 94.44 167 GLN A C 1
ATOM 1315 O O . GLN A 1 167 ? 9.663 -5.885 10.542 1.00 94.44 167 GLN A O 1
ATOM 1320 N N . LEU A 1 168 ? 8.875 -4.229 11.835 1.00 95.56 168 LEU A N 1
ATOM 1321 C CA . LEU A 1 168 ? 7.786 -3.840 10.938 1.00 95.56 168 LEU A CA 1
ATOM 1322 C C . LEU A 1 168 ? 8.320 -3.176 9.658 1.00 95.56 168 LEU A C 1
ATOM 1324 O O . LEU A 1 168 ? 7.821 -3.475 8.574 1.00 95.56 168 LEU A O 1
ATOM 1328 N N . THR A 1 169 ? 9.360 -2.346 9.770 1.00 96.44 169 THR A N 1
ATOM 1329 C CA . THR A 1 169 ? 10.075 -1.754 8.629 1.00 96.44 169 THR A CA 1
ATOM 1330 C C . THR A 1 169 ? 10.690 -2.849 7.757 1.00 96.44 169 THR A C 1
ATOM 1332 O O . THR A 1 169 ? 10.342 -2.954 6.582 1.00 96.44 169 THR A O 1
ATOM 1335 N N . GLN A 1 170 ? 11.484 -3.749 8.348 1.00 96.19 170 GLN A N 1
ATOM 1336 C CA . GLN A 1 170 ? 12.092 -4.885 7.641 1.00 96.19 170 GLN A CA 1
ATOM 1337 C C . GLN A 1 170 ? 11.047 -5.794 6.984 1.00 96.19 170 GLN A C 1
ATOM 1339 O O . GLN A 1 170 ? 11.283 -6.353 5.914 1.00 96.19 170 GLN A O 1
ATOM 1344 N N . ARG A 1 171 ? 9.864 -5.946 7.595 1.00 95.81 171 ARG A N 1
ATOM 1345 C CA . ARG A 1 171 ? 8.768 -6.716 6.996 1.00 95.81 171 ARG A CA 1
ATOM 1346 C C . ARG A 1 171 ? 8.234 -6.058 5.725 1.00 95.81 171 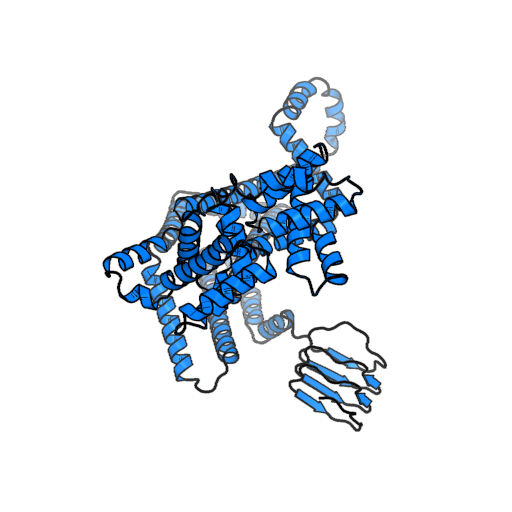ARG A C 1
ATOM 1348 O O . ARG A 1 171 ? 7.984 -6.764 4.751 1.00 95.81 171 ARG A O 1
ATOM 1355 N N . LEU A 1 172 ? 8.070 -4.734 5.717 1.00 96.44 172 LEU A N 1
ATOM 1356 C CA . LEU A 1 172 ? 7.637 -4.001 4.523 1.00 96.44 172 LEU A CA 1
ATOM 1357 C C . LEU A 1 172 ? 8.694 -4.030 3.418 1.00 96.44 172 LEU A C 1
ATOM 1359 O O . LEU A 1 172 ? 8.340 -4.258 2.261 1.00 96.44 172 LEU A O 1
ATOM 1363 N N . GLU A 1 173 ? 9.970 -3.868 3.767 1.00 96.25 173 GLU A N 1
ATOM 1364 C CA . GLU A 1 173 ? 11.083 -4.021 2.823 1.00 96.25 173 GLU A CA 1
ATOM 1365 C C . GLU A 1 173 ? 11.085 -5.416 2.204 1.00 96.25 173 GLU A C 1
ATOM 1367 O O . GLU A 1 173 ? 11.045 -5.557 0.985 1.00 96.25 173 GLU A O 1
ATOM 1372 N N . LYS A 1 174 ? 11.045 -6.461 3.037 1.00 95.38 174 LYS A N 1
ATOM 1373 C CA . LYS A 1 174 ? 11.105 -7.843 2.562 1.00 95.38 174 LYS A CA 1
ATOM 1374 C C . LYS A 1 174 ? 9.903 -8.219 1.703 1.00 95.38 174 LYS A C 1
ATOM 1376 O O . LYS A 1 174 ? 10.056 -9.033 0.804 1.00 95.38 174 LYS A O 1
ATOM 1381 N N . ARG A 1 175 ? 8.708 -7.689 1.982 1.00 95.56 175 ARG A N 1
ATOM 1382 C CA . ARG A 1 175 ? 7.479 -8.117 1.292 1.00 95.56 175 ARG A CA 1
ATOM 1383 C C . ARG A 1 175 ? 7.112 -7.280 0.071 1.00 95.56 175 ARG A C 1
ATOM 1385 O O . ARG A 1 175 ? 6.466 -7.810 -0.827 1.00 95.56 175 ARG A O 1
ATOM 1392 N N . TYR A 1 176 ? 7.498 -6.007 0.036 1.00 94.56 176 TYR A N 1
ATOM 1393 C CA . TYR A 1 176 ? 7.145 -5.086 -1.051 1.00 94.56 176 TYR A CA 1
ATOM 1394 C C . TYR A 1 176 ? 8.367 -4.462 -1.740 1.00 94.56 176 TYR A C 1
ATOM 1396 O O . TYR A 1 176 ? 8.203 -3.620 -2.620 1.00 94.56 176 TYR A O 1
ATOM 1404 N N . CYS A 1 177 ? 9.587 -4.845 -1.345 1.00 95.19 177 CYS A N 1
ATOM 1405 C CA . CYS A 1 177 ? 10.842 -4.252 -1.816 1.00 95.19 177 CYS A CA 1
ATOM 1406 C C . CYS A 1 177 ? 10.869 -2.724 -1.684 1.00 95.19 177 CYS A C 1
ATOM 1408 O O . CYS A 1 177 ? 11.470 -2.036 -2.510 1.00 95.19 177 CYS A O 1
ATOM 1410 N N . PHE A 1 178 ? 10.184 -2.173 -0.678 1.00 95.38 178 PHE A N 1
ATOM 1411 C CA . PHE A 1 178 ? 10.263 -0.744 -0.397 1.00 95.38 178 PHE A CA 1
ATOM 1412 C C . PHE A 1 178 ? 11.684 -0.369 0.002 1.00 95.38 178 PHE A C 1
ATOM 1414 O O . PHE A 1 178 ? 12.391 -1.161 0.620 1.00 95.38 178 PHE A O 1
ATOM 1421 N N . SER A 1 179 ? 12.103 0.848 -0.339 1.00 93.81 179 SER A N 1
ATOM 1422 C CA . SER A 1 179 ? 13.326 1.399 0.234 1.00 93.81 179 SER A CA 1
ATOM 1423 C C . SER A 1 179 ? 13.178 1.562 1.749 1.00 93.81 179 SER A C 1
ATOM 1425 O O . SER A 1 179 ? 12.085 1.863 2.235 1.00 93.81 179 SER A O 1
ATOM 1427 N N . ASP A 1 180 ? 14.283 1.422 2.480 1.00 94.00 180 ASP A N 1
ATOM 1428 C CA . ASP A 1 180 ? 14.325 1.533 3.947 1.00 94.00 180 ASP A CA 1
ATOM 1429 C C . ASP A 1 180 ? 13.631 2.806 4.456 1.00 94.00 180 ASP A C 1
ATOM 1431 O O . ASP A 1 180 ? 12.657 2.752 5.207 1.00 94.00 180 ASP A O 1
ATOM 1435 N N . LYS A 1 181 ? 13.989 3.964 3.887 1.00 93.31 181 LYS A N 1
ATOM 1436 C CA . LYS A 1 181 ? 13.345 5.252 4.201 1.00 93.31 181 LYS A CA 1
ATOM 1437 C C . LYS A 1 181 ? 11.827 5.243 3.990 1.00 93.31 181 LYS A C 1
ATOM 1439 O O . LYS A 1 181 ? 11.098 5.861 4.762 1.00 93.31 181 LYS A O 1
ATOM 1444 N N . ALA A 1 182 ? 11.333 4.583 2.943 1.00 94.75 182 ALA A N 1
ATOM 1445 C CA . ALA A 1 182 ? 9.905 4.537 2.642 1.00 94.75 182 ALA A CA 1
ATOM 1446 C C . ALA A 1 182 ? 9.146 3.583 3.573 1.00 94.75 182 ALA A C 1
ATOM 1448 O O . ALA A 1 182 ? 8.055 3.918 4.042 1.00 94.75 182 ALA A O 1
ATOM 1449 N N . ALA A 1 183 ? 9.735 2.426 3.877 1.00 96.31 183 ALA A N 1
ATOM 1450 C CA . ALA A 1 183 ? 9.201 1.486 4.852 1.00 96.31 183 ALA A CA 1
ATOM 1451 C C . ALA A 1 183 ? 9.158 2.116 6.255 1.00 96.31 183 ALA A C 1
ATOM 1453 O O . ALA A 1 183 ? 8.108 2.096 6.904 1.00 96.31 183 ALA A O 1
ATOM 1454 N N . GLN A 1 184 ? 10.246 2.767 6.680 1.00 96.12 184 GLN A N 1
ATOM 1455 C CA . GLN A 1 184 ? 10.322 3.495 7.945 1.00 96.12 184 GLN A CA 1
ATOM 1456 C C . GLN A 1 184 ? 9.265 4.601 8.007 1.00 96.12 184 GLN A C 1
ATOM 1458 O O . GLN A 1 184 ? 8.492 4.663 8.966 1.00 96.12 184 GLN A O 1
ATOM 1463 N N . TRP A 1 185 ? 9.166 5.428 6.961 1.00 96.75 185 TRP A N 1
ATOM 1464 C CA . TRP A 1 185 ? 8.167 6.492 6.882 1.00 96.75 185 TRP A CA 1
ATOM 1465 C C . TRP A 1 185 ? 6.740 5.947 7.021 1.00 96.75 185 TRP A C 1
ATOM 1467 O O . TRP A 1 185 ? 5.931 6.532 7.744 1.00 96.75 185 TRP A O 1
ATOM 1477 N N . ALA A 1 186 ? 6.413 4.812 6.395 1.00 97.25 186 ALA A N 1
ATOM 1478 C CA . ALA A 1 186 ? 5.084 4.207 6.487 1.00 97.25 186 ALA A CA 1
ATOM 1479 C C . ALA A 1 186 ? 4.760 3.747 7.919 1.00 97.25 186 ALA A C 1
ATOM 1481 O O . ALA A 1 186 ? 3.679 4.043 8.439 1.00 97.25 186 ALA A O 1
ATOM 1482 N N . VAL A 1 187 ? 5.704 3.071 8.583 1.00 96.88 187 VAL A N 1
ATOM 1483 C CA . VAL A 1 187 ? 5.556 2.606 9.973 1.00 96.88 187 VAL A CA 1
ATOM 1484 C C . VAL A 1 187 ? 5.424 3.786 10.936 1.00 96.88 187 VAL A C 1
ATOM 1486 O O . VAL A 1 187 ? 4.551 3.785 11.809 1.00 96.88 187 VAL A O 1
ATOM 1489 N N . GLU A 1 188 ? 6.240 4.826 10.769 1.00 95.75 188 GLU A N 1
ATOM 1490 C CA . GLU A 1 188 ? 6.171 6.044 11.578 1.00 95.75 188 GLU A CA 1
ATOM 1491 C C . GLU A 1 188 ? 4.853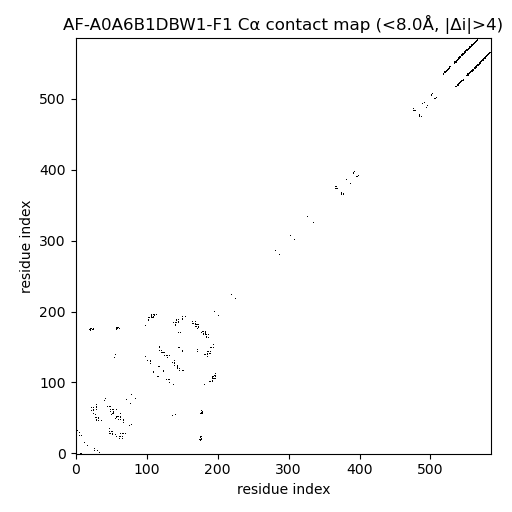 6.794 11.377 1.00 95.75 188 GLU A C 1
ATOM 1493 O O . GLU A 1 188 ? 4.266 7.279 12.347 1.00 95.75 188 GLU A O 1
ATOM 1498 N N . SER A 1 189 ? 4.347 6.841 10.145 1.00 96.69 189 SER A N 1
ATOM 1499 C CA . SER A 1 189 ? 3.057 7.456 9.820 1.00 96.69 189 SER A CA 1
ATOM 1500 C C . SER A 1 189 ? 1.903 6.765 10.532 1.00 96.69 189 SER A C 1
ATOM 1502 O O . SER A 1 189 ? 1.098 7.426 11.189 1.00 96.69 189 SER A O 1
ATOM 1504 N N . TRP A 1 190 ? 1.856 5.432 10.465 1.00 96.81 190 TRP A N 1
ATOM 1505 C CA . TRP A 1 190 ? 0.856 4.642 11.178 1.00 96.81 190 TRP A CA 1
ATOM 1506 C C . TRP A 1 190 ? 0.993 4.782 12.689 1.00 96.81 190 TRP A C 1
ATOM 1508 O O . TRP A 1 190 ? -0.002 5.030 13.367 1.00 96.81 190 TRP A O 1
ATOM 1518 N N . SER A 1 191 ? 2.216 4.707 13.221 1.00 94.75 191 SER A N 1
ATOM 1519 C CA . SER A 1 191 ? 2.473 4.943 14.643 1.00 94.75 191 SER A CA 1
ATOM 1520 C C . SER A 1 191 ? 1.914 6.304 15.054 1.00 94.75 191 SER A C 1
ATOM 1522 O O . SER A 1 191 ? 1.137 6.389 16.000 1.00 94.75 191 SER A O 1
ATOM 1524 N N . THR A 1 192 ? 2.250 7.366 14.329 1.00 94.06 192 THR A N 1
ATOM 1525 C CA . THR A 1 192 ? 1.822 8.732 14.642 1.00 94.06 192 THR A CA 1
ATOM 1526 C C . THR A 1 192 ? 0.301 8.858 14.602 1.00 94.06 192 THR A C 1
ATOM 1528 O O . THR A 1 192 ? -0.289 9.357 15.560 1.00 94.06 192 THR A O 1
ATOM 1531 N N . ALA A 1 193 ? -0.348 8.352 13.554 1.00 95.38 193 ALA A N 1
ATOM 1532 C CA . ALA A 1 193 ? -1.797 8.430 13.404 1.00 95.38 193 ALA A CA 1
ATOM 1533 C C . ALA A 1 193 ? -2.545 7.684 14.521 1.00 95.38 193 ALA A C 1
ATOM 1535 O O . ALA A 1 193 ? -3.480 8.223 15.112 1.00 95.38 193 ALA A O 1
ATOM 1536 N N . LEU A 1 194 ? -2.074 6.492 14.896 1.00 93.50 194 LEU A N 1
ATOM 1537 C CA . LEU A 1 194 ? -2.669 5.703 15.977 1.00 93.50 194 LEU A CA 1
ATOM 1538 C C . LEU A 1 194 ? -2.496 6.357 17.356 1.00 93.50 194 LEU A C 1
ATOM 1540 O O . LEU A 1 194 ? -3.411 6.285 18.177 1.00 93.50 194 LEU A O 1
ATOM 1544 N N . HIS A 1 195 ? -1.361 7.018 17.614 1.00 90.81 195 HIS A N 1
ATOM 1545 C CA . HIS A 1 195 ? -1.157 7.761 18.863 1.00 90.81 195 HIS A CA 1
ATOM 1546 C C . HIS A 1 195 ? -2.119 8.954 18.968 1.00 90.81 195 HIS A C 1
ATOM 1548 O O . HIS A 1 195 ? -2.723 9.148 20.019 1.00 90.81 195 HIS A O 1
ATOM 1554 N N . HIS A 1 196 ? -2.334 9.702 17.880 1.00 88.19 196 HIS A N 1
ATOM 1555 C CA . HIS A 1 196 ? -3.250 10.852 17.875 1.00 88.19 196 HIS A CA 1
ATOM 1556 C C . HIS A 1 196 ? -4.725 10.454 18.012 1.00 88.19 196 HIS A C 1
ATOM 1558 O O . HIS A 1 196 ? -5.509 11.188 18.611 1.00 88.19 196 HIS A O 1
ATOM 1564 N N . SER A 1 197 ? -5.115 9.298 17.471 1.00 84.12 197 SER A N 1
ATOM 1565 C CA . SER A 1 197 ? -6.496 8.807 17.547 1.00 84.12 197 SER A CA 1
ATOM 1566 C C . SER A 1 197 ? -6.800 8.017 18.823 1.00 84.12 197 SER A C 1
ATOM 1568 O O . SER A 1 197 ? -7.961 7.701 19.087 1.00 84.12 197 SER A O 1
ATOM 1570 N N . SER A 1 198 ? -5.789 7.701 19.638 1.00 80.25 198 SER A N 1
ATOM 1571 C CA . SER A 1 198 ? -5.989 7.006 20.908 1.00 80.25 198 SER A CA 1
ATOM 1572 C C . SER A 1 198 ? -6.737 7.904 21.907 1.00 80.25 198 SER A C 1
ATOM 1574 O O . SER A 1 198 ? -6.274 9.006 22.216 1.00 80.25 198 SER A O 1
ATOM 1576 N N . PRO A 1 199 ? -7.861 7.446 22.493 1.00 61.75 199 PRO A N 1
ATOM 1577 C CA . PRO A 1 199 ? -8.638 8.241 23.446 1.00 61.75 199 PRO A CA 1
ATOM 1578 C C . PRO A 1 199 ? -7.863 8.575 24.730 1.00 61.75 199 PRO A C 1
ATOM 1580 O O . PRO A 1 199 ? -8.233 9.520 25.420 1.00 61.75 199 PRO A O 1
ATOM 1583 N N . ALA A 1 200 ? -6.779 7.847 25.032 1.00 58.88 200 ALA A N 1
ATOM 1584 C CA . ALA A 1 200 ? -5.904 8.137 26.169 1.00 58.88 200 ALA A CA 1
ATOM 1585 C C . ALA A 1 200 ? -5.190 9.494 26.030 1.00 58.88 200 ALA A C 1
ATOM 1587 O O . ALA A 1 200 ? -5.000 10.189 27.019 1.00 58.88 200 ALA A O 1
ATOM 1588 N N . THR A 1 201 ? -4.862 9.914 24.804 1.00 53.50 201 THR A N 1
ATOM 1589 C CA . THR A 1 201 ? -4.244 11.223 24.532 1.00 53.50 201 THR A CA 1
ATOM 1590 C C . THR A 1 201 ? -5.290 12.346 24.480 1.00 53.50 201 THR A C 1
ATOM 1592 O O . THR A 1 201 ? -4.980 13.511 24.708 1.00 53.50 201 THR A O 1
ATOM 1595 N N . ALA A 1 202 ? -6.567 12.013 24.265 1.00 51.19 202 ALA A N 1
ATOM 1596 C CA . ALA A 1 202 ? -7.661 12.985 24.254 1.00 51.19 202 ALA A CA 1
ATOM 1597 C C . ALA A 1 202 ? -8.042 13.523 25.653 1.00 51.19 202 ALA A C 1
ATOM 1599 O O . ALA A 1 202 ? -8.897 14.407 25.740 1.00 51.19 202 ALA A O 1
ATOM 1600 N N . GLN A 1 203 ? -7.442 13.009 26.735 1.00 45.69 203 GLN A N 1
ATOM 1601 C CA . GLN A 1 203 ? -7.696 13.466 28.108 1.00 45.69 203 GLN A CA 1
ATOM 1602 C C . GLN A 1 203 ? -6.869 14.688 28.547 1.00 45.69 203 GLN A C 1
ATOM 1604 O O . GLN A 1 203 ? -7.242 15.302 29.540 1.00 45.69 203 GLN A O 1
ATOM 1609 N N . GLU A 1 204 ? -5.837 15.105 27.803 1.00 49.41 204 GLU A N 1
ATOM 1610 C CA . GLU A 1 204 ? -5.013 16.285 28.154 1.00 49.41 204 GLU A CA 1
ATOM 1611 C C . GLU A 1 204 ? -5.319 17.549 27.326 1.00 49.41 204 GLU A C 1
ATOM 1613 O O . GLU A 1 204 ? -4.746 18.610 27.563 1.00 49.41 204 GLU A O 1
ATOM 1618 N N . LEU A 1 205 ? -6.247 17.488 26.364 1.00 46.97 205 LEU A N 1
ATOM 1619 C CA . LEU A 1 205 ? -6.643 18.663 25.580 1.00 46.97 205 LEU A CA 1
ATOM 1620 C C . LEU A 1 205 ? -7.668 19.523 26.349 1.00 46.97 205 LEU A C 1
ATOM 1622 O O . LEU A 1 205 ? -8.686 18.979 26.788 1.00 46.97 205 LEU A O 1
ATOM 1626 N N . PRO A 1 206 ? -7.453 20.852 26.482 1.00 47.56 206 PRO A N 1
ATOM 1627 C CA . PRO A 1 206 ? -8.317 21.736 27.262 1.00 47.56 206 PRO A CA 1
ATOM 1628 C C . PRO A 1 206 ? -9.783 21.650 26.809 1.00 47.56 206 PRO A C 1
ATOM 1630 O O . PRO A 1 206 ? -10.083 21.667 25.611 1.00 47.56 206 PRO A O 1
ATOM 1633 N N . GLU A 1 207 ? -10.683 21.549 27.797 1.00 55.12 207 GLU A N 1
ATOM 1634 C CA . GLU A 1 207 ? -12.144 21.339 27.702 1.00 55.12 207 GLU A CA 1
ATOM 1635 C C . GLU A 1 207 ? -12.869 22.242 26.685 1.00 55.12 207 GLU A C 1
ATOM 1637 O O . GLU A 1 207 ? -13.936 21.876 26.190 1.00 55.12 207 GLU A O 1
ATOM 1642 N N . ASP A 1 208 ? -12.270 23.368 26.300 1.00 55.50 208 ASP A N 1
ATOM 1643 C CA . ASP A 1 208 ? -12.829 24.335 25.356 1.00 55.50 208 ASP A CA 1
ATOM 1644 C C . ASP A 1 208 ? -13.168 23.708 23.982 1.00 55.50 208 ASP A C 1
ATOM 1646 O O . ASP A 1 208 ? -14.245 23.931 23.423 1.00 55.50 208 ASP A O 1
ATOM 1650 N N . ARG A 1 209 ? -12.351 22.760 23.487 1.00 51.75 209 ARG A N 1
ATOM 1651 C CA . ARG A 1 209 ? -12.600 22.084 22.191 1.00 51.75 209 ARG A CA 1
ATOM 1652 C C . ARG A 1 209 ? -13.692 21.006 22.214 1.00 51.75 209 ARG A C 1
ATOM 1654 O O . ARG A 1 209 ? -14.171 20.589 21.154 1.00 51.75 209 ARG A O 1
ATOM 1661 N N . LYS A 1 210 ? -14.144 20.544 23.388 1.00 48.12 210 LYS A N 1
ATOM 1662 C CA . LYS A 1 210 ? -15.280 19.598 23.473 1.00 48.12 210 LYS A CA 1
ATOM 1663 C C . LYS A 1 210 ? -16.616 20.281 23.167 1.00 48.12 210 LYS A C 1
ATOM 1665 O O . LYS A 1 210 ? -17.527 19.618 22.663 1.00 48.12 210 LYS A O 1
ATOM 1670 N N . SER A 1 211 ? -16.722 21.589 23.416 1.00 52.19 211 SER A N 1
ATOM 1671 C CA . SER A 1 211 ? -17.897 22.392 23.053 1.00 52.19 211 SER A CA 1
ATOM 1672 C C . SER A 1 211 ? -18.057 22.494 21.526 1.00 52.19 211 SER A C 1
ATOM 1674 O O . SER A 1 211 ? -19.161 22.356 20.997 1.00 52.19 211 SER A O 1
ATOM 1676 N N . GLU A 1 212 ? -16.939 22.573 20.802 1.00 48.94 212 GLU A N 1
ATOM 1677 C CA . GLU A 1 212 ? -16.904 22.655 19.343 1.00 48.94 212 GLU A CA 1
ATOM 1678 C C . GLU A 1 212 ? -17.230 21.309 18.666 1.00 48.94 212 GLU A C 1
ATOM 1680 O O . GLU A 1 212 ? -17.948 21.270 17.664 1.00 48.94 212 GLU A O 1
ATOM 1685 N N . ARG A 1 213 ? -16.844 20.172 19.274 1.00 46.88 213 ARG A N 1
ATOM 1686 C CA . ARG A 1 213 ? -17.221 18.819 18.802 1.00 46.88 213 ARG A CA 1
ATOM 1687 C C . ARG A 1 213 ? -18.732 18.565 18.809 1.00 46.88 213 ARG A C 1
ATOM 1689 O O . ARG A 1 213 ? -19.230 17.877 17.917 1.00 46.88 213 ARG A O 1
ATOM 1696 N N . LYS A 1 214 ? -19.483 19.136 19.760 1.00 47.59 214 LYS A N 1
ATOM 1697 C CA . LYS A 1 214 ? -20.959 19.055 19.754 1.00 47.59 214 LYS A CA 1
ATOM 1698 C C . LYS A 1 214 ? -21.587 19.871 18.614 1.00 47.59 214 LYS A C 1
ATOM 1700 O O . LYS A 1 214 ? -22.665 19.512 18.147 1.00 47.59 214 LYS A O 1
ATOM 1705 N N . ASN A 1 215 ? -20.889 20.888 18.104 1.00 50.06 215 ASN A N 1
ATOM 1706 C CA . ASN A 1 215 ? -21.375 21.766 17.034 1.00 50.06 215 ASN A CA 1
ATOM 1707 C C . ASN A 1 215 ? -21.078 21.242 15.615 1.00 50.06 215 ASN A C 1
ATOM 1709 O O . ASN A 1 215 ? -21.687 21.705 14.648 1.00 50.06 215 ASN A O 1
ATOM 1713 N N . VAL A 1 216 ? -20.181 20.261 15.460 1.00 50.22 216 VAL A N 1
ATOM 1714 C CA . VAL A 1 216 ? -19.855 19.664 14.147 1.00 50.22 216 VAL A CA 1
ATOM 1715 C C . VAL A 1 216 ? -20.822 18.532 13.772 1.00 50.22 216 VAL A C 1
ATOM 1717 O O . VAL A 1 216 ? -21.207 18.415 12.612 1.00 50.22 216 VAL A O 1
ATOM 1720 N N . VAL A 1 217 ? -21.332 17.770 14.747 1.00 47.31 217 VAL A N 1
ATOM 1721 C CA . VAL A 1 217 ? -22.315 16.689 14.503 1.00 47.31 217 VAL A CA 1
ATOM 1722 C C . VAL A 1 217 ? -23.719 17.232 14.157 1.00 47.31 217 VAL A C 1
ATOM 1724 O O . VAL A 1 217 ? -24.557 16.506 13.632 1.00 47.31 217 VAL A O 1
ATOM 1727 N N . GLY A 1 218 ? -23.965 18.531 14.364 1.00 44.12 218 GLY A N 1
ATOM 1728 C CA . GLY A 1 218 ? -25.203 19.221 13.978 1.00 44.12 218 GLY A CA 1
ATOM 1729 C C . GLY A 1 218 ? -25.223 19.805 12.559 1.00 44.12 218 GLY A C 1
ATOM 1730 O O . GLY A 1 218 ? -26.235 20.373 12.159 1.00 44.12 218 GLY A O 1
ATOM 1731 N N . ARG A 1 219 ? -24.140 19.688 11.779 1.00 47.44 219 ARG A N 1
ATOM 1732 C CA . ARG A 1 219 ? -24.051 20.256 10.423 1.00 47.44 219 ARG A CA 1
ATOM 1733 C C . ARG A 1 219 ? -24.247 19.193 9.335 1.00 47.44 219 ARG A C 1
ATOM 1735 O O . ARG A 1 219 ? -23.434 19.058 8.426 1.00 47.44 219 ARG A O 1
ATOM 1742 N N . LEU A 1 220 ? -25.406 18.523 9.334 1.00 51.62 220 LEU A N 1
ATOM 1743 C CA . LEU A 1 220 ? -26.034 18.240 8.039 1.00 51.62 220 LEU A CA 1
ATOM 1744 C C . LEU A 1 220 ? -26.348 19.624 7.463 1.00 51.62 220 LEU A C 1
ATOM 1746 O O . LEU A 1 220 ? -27.294 20.272 7.902 1.00 51.62 220 LEU A O 1
ATOM 1750 N N . SER A 1 221 ? -25.449 20.144 6.618 1.00 62.16 221 SER A N 1
ATOM 1751 C CA . SER A 1 221 ? -25.543 21.507 6.087 1.00 62.16 221 SER A CA 1
ATOM 1752 C C . SER A 1 221 ? -26.976 21.746 5.622 1.00 62.16 221 SER A C 1
ATOM 1754 O O . SER A 1 221 ? -27.498 20.940 4.855 1.00 62.16 221 SER A O 1
ATOM 1756 N N . LEU A 1 222 ? -27.608 22.820 6.108 1.00 71.44 222 LEU A N 1
ATOM 1757 C CA . LEU A 1 222 ? -28.978 23.229 5.774 1.00 71.44 222 LEU A CA 1
ATOM 1758 C C . LEU A 1 222 ? -29.249 23.120 4.263 1.00 71.44 222 LEU A C 1
ATOM 1760 O O . LEU A 1 222 ? -30.345 22.762 3.850 1.00 71.44 222 LEU A O 1
ATOM 1764 N N . ARG A 1 223 ? -28.206 23.310 3.442 1.00 70.56 223 ARG A N 1
ATOM 1765 C CA . ARG A 1 223 ? -28.220 23.086 1.994 1.00 70.56 223 ARG A CA 1
ATOM 1766 C C . ARG A 1 223 ? -28.652 21.669 1.604 1.00 70.56 223 ARG A C 1
ATOM 1768 O O . ARG A 1 223 ? -29.488 21.546 0.727 1.00 70.56 223 ARG A O 1
ATOM 1775 N N . HIS A 1 224 ? -28.155 20.610 2.241 1.00 78.69 224 HIS A N 1
ATOM 1776 C CA . HIS A 1 224 ? -28.550 19.228 1.932 1.00 78.69 224 HIS A CA 1
ATOM 1777 C C . HIS A 1 224 ? -30.002 18.933 2.317 1.00 78.69 224 HIS A C 1
ATOM 1779 O O . HIS A 1 224 ? -30.679 18.212 1.594 1.00 78.69 224 HIS A O 1
ATOM 1785 N N . ILE A 1 225 ? -30.498 19.512 3.417 1.00 75.75 225 ILE A N 1
ATOM 1786 C CA . ILE A 1 225 ? -31.909 19.380 3.814 1.00 75.75 225 ILE A CA 1
ATOM 1787 C C . ILE A 1 225 ? -32.805 20.113 2.808 1.00 75.75 225 ILE A C 1
ATOM 1789 O O . ILE A 1 225 ? -33.809 19.563 2.366 1.00 75.75 225 ILE A O 1
ATOM 1793 N N . VAL A 1 226 ? -32.405 21.316 2.383 1.00 86.50 226 VAL A N 1
ATOM 1794 C CA . VAL A 1 226 ? -33.113 22.093 1.355 1.00 86.50 226 VAL A CA 1
ATOM 1795 C C . VAL A 1 226 ? -33.091 21.375 0.002 1.00 86.50 226 VAL A C 1
ATOM 1797 O O . VAL A 1 226 ? -34.133 21.259 -0.633 1.00 86.50 226 VAL A O 1
ATOM 1800 N N . TRP A 1 227 ? -31.950 20.822 -0.417 1.00 91.75 227 TRP A N 1
ATOM 1801 C CA . TRP A 1 227 ? -31.836 20.051 -1.660 1.00 91.75 227 TRP A CA 1
ATOM 1802 C C . TRP A 1 227 ? -32.677 18.774 -1.636 1.00 91.75 227 TRP A C 1
ATOM 1804 O O . TRP A 1 227 ? -33.332 18.463 -2.627 1.00 91.75 227 TRP A O 1
ATOM 1814 N N . LEU A 1 228 ? -32.714 18.063 -0.505 1.00 84.81 228 LEU A N 1
ATOM 1815 C CA . LEU A 1 228 ? -33.581 16.896 -0.343 1.00 84.81 228 LEU A CA 1
ATOM 1816 C C . LEU A 1 228 ? -35.065 17.294 -0.409 1.00 84.81 228 LEU A C 1
ATOM 1818 O O . LEU A 1 228 ? -35.853 16.607 -1.052 1.00 84.81 228 LEU A O 1
ATOM 1822 N N . GLY A 1 229 ? -35.435 18.426 0.199 1.00 92.38 229 GLY A N 1
ATOM 1823 C CA . GLY A 1 229 ? -36.786 18.981 0.119 1.00 92.38 229 GLY A CA 1
ATOM 1824 C C . GLY A 1 229 ? -37.189 19.348 -1.312 1.00 92.38 229 GLY A C 1
ATOM 1825 O O . GLY A 1 229 ? -38.235 18.911 -1.783 1.00 92.38 229 GLY A O 1
ATOM 1826 N N . LEU A 1 230 ? -36.337 20.079 -2.035 1.00 91.50 230 LEU A N 1
ATOM 1827 C CA . LEU A 1 230 ? -36.576 20.452 -3.435 1.00 91.50 230 LEU A CA 1
ATOM 1828 C C . LEU A 1 230 ? -36.670 19.230 -4.352 1.00 91.50 230 LEU A C 1
ATOM 1830 O O . LEU A 1 230 ? -37.524 19.190 -5.235 1.00 91.50 230 LEU A O 1
ATOM 1834 N N . PHE A 1 231 ? -35.835 18.215 -4.120 1.00 90.56 231 PHE A N 1
ATOM 1835 C CA . PHE A 1 231 ? -35.895 16.964 -4.869 1.00 90.56 231 PHE A CA 1
ATOM 1836 C C . PHE A 1 231 ? -37.236 16.248 -4.672 1.00 90.56 231 PHE A C 1
ATOM 1838 O O . PHE A 1 231 ? -37.862 15.836 -5.646 1.00 90.56 231 PHE A O 1
ATOM 1845 N N . LEU A 1 232 ? -37.716 16.143 -3.428 1.00 90.56 232 LEU A N 1
ATOM 1846 C CA . LEU A 1 232 ? -39.005 15.513 -3.130 1.00 90.56 232 LEU A CA 1
ATOM 1847 C C . LEU A 1 232 ? -40.184 16.294 -3.727 1.00 90.56 232 LEU A C 1
ATOM 1849 O O . LEU A 1 232 ? -41.096 15.678 -4.276 1.00 90.56 232 LEU A O 1
ATOM 1853 N N . ILE A 1 233 ? -40.137 17.630 -3.696 1.00 92.06 233 ILE A N 1
ATOM 1854 C CA . ILE A 1 233 ? -41.135 18.480 -4.361 1.00 92.06 233 ILE A CA 1
ATOM 1855 C C . ILE A 1 233 ? -41.128 18.227 -5.873 1.00 92.06 233 ILE A C 1
ATOM 1857 O O . ILE A 1 233 ? -42.188 18.033 -6.462 1.00 92.06 233 ILE A O 1
ATOM 1861 N N . GLY A 1 234 ? -39.949 18.152 -6.500 1.00 92.44 234 GLY A N 1
ATOM 1862 C CA . GLY A 1 234 ? -39.824 17.846 -7.927 1.00 92.44 234 GLY A CA 1
ATOM 1863 C C . GLY A 1 234 ? -40.431 16.491 -8.300 1.00 92.44 234 GLY A C 1
ATOM 1864 O O . GLY A 1 234 ? -41.166 16.398 -9.279 1.00 92.44 234 GLY A O 1
ATOM 1865 N N . VAL A 1 235 ? -40.193 15.456 -7.488 1.00 90.06 235 VAL A N 1
ATOM 1866 C CA . VAL A 1 235 ? -40.796 14.126 -7.686 1.00 90.06 235 VAL A CA 1
ATOM 1867 C C . VAL A 1 235 ? -42.321 14.176 -7.548 1.00 90.06 235 VAL A C 1
ATOM 1869 O O . VAL A 1 235 ? -43.015 13.564 -8.358 1.00 90.06 235 VAL A O 1
ATOM 1872 N N . MET A 1 236 ? -42.858 14.927 -6.579 1.00 90.44 236 MET A N 1
ATOM 1873 C CA . MET A 1 236 ? -44.309 15.095 -6.427 1.00 90.44 236 MET A CA 1
ATOM 1874 C C . MET A 1 236 ? -44.944 15.835 -7.608 1.00 90.44 236 MET A C 1
ATOM 1876 O O . MET A 1 236 ? -45.979 15.399 -8.101 1.00 90.44 236 MET A O 1
ATOM 1880 N N . VAL A 1 237 ? -44.320 16.912 -8.099 1.00 92.00 237 VAL A N 1
ATOM 1881 C CA . VAL A 1 237 ? -44.814 17.651 -9.274 1.00 92.00 237 VAL A CA 1
ATOM 1882 C C . VAL A 1 237 ? -44.808 16.759 -10.514 1.00 92.00 237 VAL A C 1
ATOM 1884 O O . VAL A 1 237 ? -45.772 16.766 -11.275 1.00 92.00 237 VAL A O 1
ATOM 1887 N N . LEU A 1 238 ? -43.761 15.949 -10.699 1.00 90.62 238 LEU A N 1
ATOM 1888 C CA . LEU A 1 238 ? -43.680 15.022 -11.826 1.00 90.62 238 LEU A CA 1
ATOM 1889 C C . LEU A 1 238 ? -44.763 13.934 -11.750 1.00 90.62 238 LEU A C 1
ATOM 1891 O O . LEU A 1 238 ? -45.372 13.602 -12.763 1.00 90.62 238 LEU A O 1
ATOM 1895 N N . ALA A 1 239 ? -45.020 13.403 -10.550 1.00 87.19 239 ALA A N 1
ATOM 1896 C CA . ALA A 1 239 ? -46.076 12.422 -10.319 1.00 87.19 239 ALA A CA 1
ATOM 1897 C C . ALA A 1 239 ? -47.473 13.014 -10.574 1.00 87.19 239 ALA A C 1
ATOM 1899 O O . ALA A 1 239 ? -48.297 12.370 -11.217 1.00 87.19 239 ALA A O 1
ATOM 1900 N N . PHE A 1 240 ? -47.714 14.253 -10.138 1.00 88.25 240 PHE A N 1
ATOM 1901 C CA . PHE A 1 240 ? -48.978 14.952 -10.372 1.00 88.25 240 PHE A CA 1
ATOM 1902 C C . PHE A 1 240 ? -49.193 15.265 -11.858 1.00 88.25 240 PHE A C 1
ATOM 1904 O O . PHE A 1 240 ? -50.254 14.981 -12.402 1.00 88.25 240 PHE A O 1
ATOM 1911 N N . ALA A 1 241 ? -48.162 15.764 -12.548 1.00 85.19 241 ALA A N 1
ATOM 1912 C CA . ALA A 1 241 ? -48.222 16.008 -13.987 1.00 85.19 241 ALA A CA 1
ATOM 1913 C C . ALA A 1 241 ? -48.492 14.716 -14.773 1.00 85.19 241 ALA A C 1
ATOM 1915 O O . ALA A 1 241 ? -49.285 14.715 -15.712 1.00 85.19 241 ALA A O 1
ATOM 1916 N N . TRP A 1 242 ? -47.868 13.605 -14.369 1.00 88.88 242 TRP A N 1
ATOM 1917 C CA . TRP A 1 242 ? -48.139 12.294 -14.951 1.00 88.88 242 TRP A CA 1
ATOM 1918 C C . TRP A 1 242 ? -49.598 11.872 -14.749 1.00 88.88 242 TRP A C 1
ATOM 1920 O O . TRP A 1 242 ? -50.239 11.424 -15.697 1.00 88.88 242 TRP A O 1
ATOM 1930 N N . GLN A 1 243 ? -50.143 12.065 -13.547 1.00 86.06 243 GLN A N 1
ATOM 1931 C CA . GLN A 1 243 ? -51.539 11.759 -13.247 1.00 86.06 243 GLN A CA 1
ATOM 1932 C C . GLN A 1 243 ? -52.509 12.580 -14.111 1.00 86.06 243 GLN A C 1
ATOM 1934 O O . GLN A 1 243 ? -53.403 12.001 -14.723 1.00 86.06 243 GLN A O 1
ATOM 1939 N N . SER A 1 244 ? -52.284 13.889 -14.265 1.00 84.19 244 SER A N 1
ATOM 1940 C CA . SER A 1 244 ? -53.130 14.729 -15.126 1.00 84.19 244 SER A CA 1
ATOM 1941 C C . SER A 1 244 ? -53.105 14.295 -16.597 1.00 84.19 244 SER A C 1
ATOM 1943 O O . SER A 1 244 ? -54.109 14.414 -17.296 1.00 84.19 244 SER A O 1
ATOM 1945 N N . VAL A 1 245 ? -51.974 13.773 -17.087 1.00 84.38 245 VAL A N 1
ATOM 1946 C CA . VAL A 1 245 ? -51.876 13.232 -18.455 1.00 84.38 245 VAL A CA 1
ATOM 1947 C C . VAL A 1 245 ? -52.698 11.951 -18.607 1.00 84.38 245 VAL A C 1
ATOM 1949 O O . VAL A 1 245 ? -53.342 11.771 -19.640 1.00 84.38 245 VAL A O 1
ATOM 1952 N N . VAL A 1 246 ? -52.698 11.078 -17.596 1.00 80.25 246 VAL A N 1
ATOM 1953 C CA . VAL A 1 246 ? -53.494 9.840 -17.601 1.00 80.25 246 VAL A CA 1
ATOM 1954 C C . VAL A 1 246 ? -54.989 10.160 -17.573 1.00 80.25 246 VAL A C 1
ATOM 1956 O O . VAL A 1 246 ? -55.719 9.680 -18.437 1.00 80.25 246 VAL A O 1
ATOM 1959 N N . GLU A 1 247 ? -55.428 11.041 -16.673 1.00 79.81 247 GLU A N 1
ATOM 1960 C CA . GLU A 1 247 ? -56.834 11.464 -16.576 1.00 79.81 247 GLU A CA 1
ATOM 1961 C C . GLU A 1 247 ? -57.314 12.149 -17.867 1.00 79.81 247 GLU A C 1
ATOM 1963 O O . GLU A 1 247 ? -58.404 11.867 -18.367 1.00 79.81 247 GLU A O 1
ATOM 1968 N N . TYR A 1 248 ? -56.476 12.989 -18.487 1.00 78.56 248 TYR A N 1
ATOM 1969 C CA . TYR A 1 248 ? -56.799 13.608 -19.775 1.00 78.56 248 TYR A CA 1
ATOM 1970 C C . TYR A 1 248 ? -56.912 12.581 -20.914 1.00 78.56 248 TYR A C 1
ATOM 1972 O O . TYR A 1 248 ? -57.773 12.711 -21.790 1.00 78.56 248 TYR A O 1
ATOM 1980 N N . ALA A 1 249 ? -56.058 11.553 -20.922 1.00 72.88 249 ALA A N 1
ATOM 1981 C CA . ALA A 1 249 ? -56.104 10.491 -21.923 1.00 72.88 249 ALA A CA 1
ATOM 1982 C C . ALA A 1 249 ? -57.374 9.634 -21.791 1.00 72.88 249 ALA A C 1
ATOM 1984 O O . ALA A 1 249 ? -57.995 9.311 -22.806 1.00 72.88 249 ALA A O 1
ATOM 1985 N N . GLU A 1 250 ? -57.790 9.321 -20.563 1.00 74.81 250 GLU A N 1
ATOM 1986 C CA . GLU A 1 250 ? -59.030 8.589 -20.286 1.00 74.81 250 GLU A CA 1
ATOM 1987 C C . GLU A 1 250 ? -60.269 9.415 -20.651 1.00 74.81 250 GLU A C 1
ATOM 1989 O O . GLU A 1 250 ? -61.146 8.919 -21.364 1.00 74.81 250 GLU A O 1
ATOM 1994 N N . TRP A 1 251 ? -60.300 10.701 -20.282 1.00 82.56 251 TRP A N 1
ATOM 1995 C CA . TRP A 1 251 ? -61.389 11.608 -20.657 1.00 82.56 251 TRP A CA 1
ATOM 1996 C C . TRP A 1 251 ? -61.525 11.743 -22.178 1.00 82.56 251 TRP A C 1
ATOM 1998 O O . TRP A 1 251 ? -62.626 11.665 -22.722 1.00 82.56 251 TRP A O 1
ATOM 2008 N N . ARG A 1 252 ? -60.403 11.866 -22.900 1.00 70.88 252 ARG A N 1
ATOM 2009 C CA . ARG A 1 252 ? -60.406 11.926 -24.369 1.00 70.88 252 ARG A CA 1
ATOM 2010 C C . ARG A 1 252 ? -60.869 10.612 -25.004 1.00 70.88 252 ARG A C 1
ATOM 2012 O O . ARG A 1 252 ? -61.549 10.652 -26.028 1.00 70.88 252 ARG A O 1
ATOM 2019 N N . GLY A 1 253 ? -60.520 9.468 -24.414 1.00 71.94 253 GLY A N 1
ATOM 2020 C CA . GLY A 1 253 ? -60.998 8.154 -24.848 1.00 71.94 253 GLY A CA 1
ATOM 2021 C C . GLY A 1 253 ? -62.516 8.018 -24.714 1.00 71.94 253 GLY A C 1
ATOM 2022 O O . GLY A 1 253 ? -63.182 7.633 -25.674 1.00 71.94 253 GLY A O 1
ATOM 2023 N N . ALA A 1 254 ? -63.070 8.422 -23.568 1.00 67.81 254 ALA A N 1
ATOM 2024 C CA . ALA A 1 254 ? -64.513 8.429 -23.323 1.00 67.81 254 ALA A CA 1
ATOM 2025 C C . ALA A 1 254 ? -65.260 9.444 -24.211 1.00 67.81 254 ALA A C 1
ATOM 2027 O O . ALA A 1 254 ? -66.346 9.162 -24.722 1.00 67.81 254 ALA A O 1
ATOM 2028 N N . TRP A 1 255 ? -64.660 10.611 -24.467 1.00 71.31 255 TRP A N 1
ATOM 2029 C CA . TRP A 1 255 ? -65.221 11.611 -25.377 1.00 71.31 255 TRP A CA 1
ATOM 2030 C C . TRP A 1 255 ? -65.269 11.107 -26.827 1.00 71.31 255 TRP A C 1
ATOM 2032 O O . TRP A 1 255 ? -66.280 11.258 -27.501 1.00 71.31 255 TRP A O 1
ATOM 2042 N N . LEU A 1 256 ? -64.217 10.433 -27.305 1.00 62.41 256 LEU A N 1
ATOM 2043 C CA . LEU A 1 256 ? -64.193 9.864 -28.659 1.00 62.41 256 LEU A CA 1
ATOM 2044 C C . LEU A 1 256 ? -65.190 8.710 -28.840 1.00 62.41 256 LEU A C 1
ATOM 2046 O O . LEU A 1 256 ? -65.715 8.537 -29.935 1.00 62.41 256 LEU A O 1
ATOM 2050 N N . GLN A 1 257 ? -65.477 7.949 -27.781 1.00 61.38 257 GLN A N 1
ATOM 2051 C CA . GLN A 1 257 ? -66.476 6.874 -27.807 1.00 61.38 257 GLN A CA 1
ATOM 2052 C C . GLN A 1 257 ? -67.926 7.372 -27.720 1.00 61.38 257 GLN A C 1
ATOM 2054 O O . GLN A 1 257 ? -68.839 6.628 -28.065 1.00 61.38 257 GLN A O 1
ATOM 2059 N N . SER A 1 258 ? -68.154 8.616 -27.284 1.00 58.00 258 SER A N 1
ATOM 2060 C CA . SER A 1 258 ? -69.494 9.216 -27.188 1.00 58.00 258 SER A CA 1
ATOM 2061 C C . SER A 1 258 ? -69.905 10.016 -28.429 1.00 58.00 258 SER A C 1
ATOM 2063 O O . SER A 1 258 ? -71.015 10.547 -28.467 1.00 58.00 258 SER A O 1
ATOM 2065 N N . ILE A 1 259 ? -69.064 10.070 -29.469 1.00 57.75 259 ILE A N 1
ATOM 2066 C CA . ILE A 1 259 ? -69.443 10.632 -30.771 1.00 57.75 259 ILE A CA 1
ATOM 2067 C C . ILE A 1 259 ? -70.312 9.599 -31.514 1.00 57.75 259 ILE A C 1
ATOM 2069 O O . ILE A 1 259 ? -69.805 8.532 -31.860 1.00 57.75 259 ILE A O 1
ATOM 2073 N N . PRO A 1 260 ? -71.598 9.881 -31.801 1.00 57.56 260 PRO A N 1
ATOM 2074 C CA . PRO A 1 260 ? -72.446 8.965 -32.557 1.00 57.56 260 PRO A CA 1
ATOM 2075 C C . PRO A 1 260 ? -71.941 8.816 -33.998 1.00 57.56 260 PRO A C 1
ATOM 2077 O O . PRO A 1 260 ? -71.491 9.790 -34.606 1.00 57.56 260 PRO A O 1
ATOM 2080 N N . GLU A 1 261 ? -72.110 7.631 -34.590 1.00 50.50 261 GLU A N 1
ATOM 2081 C CA . GLU A 1 261 ? -71.724 7.285 -35.975 1.00 50.50 261 GLU A CA 1
ATOM 2082 C C . GLU A 1 261 ? -72.334 8.195 -37.071 1.00 50.50 261 GLU A C 1
ATOM 2084 O O . GLU A 1 261 ? -71.944 8.126 -38.235 1.00 50.50 261 GLU A O 1
ATOM 2089 N N . LEU A 1 262 ? -73.227 9.127 -36.722 1.00 45.84 262 LEU A N 1
ATOM 2090 C CA . LEU A 1 262 ? -73.883 10.053 -37.650 1.00 45.84 262 LEU A CA 1
ATOM 2091 C C . LEU A 1 262 ? -73.044 11.264 -38.105 1.00 45.84 262 LEU A C 1
ATOM 2093 O O . LEU A 1 262 ? -73.529 12.078 -38.891 1.00 45.84 262 LEU A O 1
ATOM 2097 N N . VAL A 1 263 ? -71.793 11.412 -37.658 1.00 53.22 263 VAL A N 1
ATOM 2098 C CA . VAL A 1 263 ? -70.923 12.534 -38.086 1.00 53.22 263 VAL A CA 1
ATOM 2099 C C . VAL A 1 263 ? -69.956 12.135 -39.219 1.00 53.22 263 VAL A C 1
ATOM 2101 O O . VAL A 1 263 ? -69.307 12.994 -39.821 1.00 53.22 263 VAL A O 1
ATOM 2104 N N . GLY A 1 264 ? -69.916 10.850 -39.595 1.00 48.62 264 GLY A N 1
ATOM 2105 C CA . GLY A 1 264 ? -69.028 10.325 -40.642 1.00 48.62 264 GLY A CA 1
ATOM 2106 C C . GLY A 1 264 ? -69.288 10.879 -42.049 1.00 48.62 264 GLY A C 1
ATOM 2107 O O . GLY A 1 264 ? -68.358 10.986 -42.844 1.00 48.62 264 GLY A O 1
ATOM 2108 N N . GLU A 1 265 ? -70.515 11.314 -42.348 1.00 45.75 265 GLU A N 1
ATOM 2109 C CA . GLU A 1 265 ? -70.884 11.751 -43.703 1.00 45.75 265 GLU A CA 1
ATOM 2110 C C . GLU A 1 265 ? -70.728 13.271 -43.918 1.00 45.75 265 GLU A C 1
ATOM 2112 O O . GLU A 1 265 ? -70.396 13.722 -45.014 1.00 45.75 265 GLU A O 1
ATOM 2117 N N . LYS A 1 266 ? -70.855 14.088 -42.860 1.00 48.41 266 LYS A N 1
ATOM 2118 C CA . LYS A 1 266 ? -70.692 15.556 -42.954 1.00 48.41 266 LYS A CA 1
ATOM 2119 C C . LYS A 1 266 ? -69.248 16.042 -42.797 1.00 48.41 266 LYS A C 1
ATOM 2121 O O . LYS A 1 266 ? -68.927 17.139 -43.255 1.00 48.41 266 LYS A O 1
ATOM 2126 N N . LEU A 1 267 ? -68.353 15.240 -42.214 1.00 51.38 267 LEU A N 1
ATOM 2127 C CA . LEU A 1 267 ? -66.936 15.608 -42.068 1.00 51.38 267 LEU A CA 1
ATOM 2128 C C . LEU A 1 267 ? -66.114 15.426 -43.357 1.00 51.38 267 LEU A C 1
ATOM 2130 O O . LEU A 1 267 ? -65.104 16.111 -43.521 1.00 51.38 267 LEU A O 1
ATOM 2134 N N . ALA A 1 268 ? -66.571 14.609 -44.314 1.00 49.09 268 ALA A N 1
ATOM 2135 C CA . ALA A 1 268 ? -65.895 14.434 -45.604 1.00 49.09 268 ALA A CA 1
ATOM 2136 C C . ALA A 1 268 ? -65.975 15.683 -46.512 1.00 49.09 268 ALA A C 1
ATOM 2138 O O . ALA A 1 268 ? -65.067 15.926 -47.304 1.00 49.09 268 ALA A O 1
ATOM 2139 N N . GLN A 1 269 ? -66.999 16.534 -46.357 1.00 47.12 269 GLN A N 1
ATOM 2140 C CA . GLN A 1 269 ? -67.139 17.781 -47.129 1.00 47.12 269 GLN A CA 1
ATOM 2141 C C . GLN A 1 269 ? -66.429 18.994 -46.495 1.00 47.12 269 GLN A C 1
ATOM 2143 O O . GLN A 1 269 ? -66.183 19.989 -47.174 1.00 47.12 269 GLN A O 1
ATOM 2148 N N . PHE A 1 270 ? -66.028 18.918 -45.221 1.00 46.00 270 PHE A N 1
ATOM 2149 C CA . PHE A 1 270 ? -65.330 20.007 -44.511 1.00 46.00 270 PHE A CA 1
ATOM 2150 C C . PHE A 1 270 ? -63.788 19.916 -44.579 1.00 46.00 270 PHE A C 1
ATOM 2152 O O . PHE A 1 270 ? -63.077 20.809 -44.105 1.00 46.00 270 PHE A O 1
ATOM 2159 N N . GLY A 1 271 ? -63.259 18.852 -45.194 1.00 48.84 271 GLY A N 1
ATOM 2160 C CA . GLY A 1 271 ? -61.878 18.374 -45.048 1.00 48.84 271 GLY A CA 1
ATOM 2161 C C . GLY A 1 271 ? -60.735 19.237 -45.599 1.00 48.84 271 GLY A C 1
ATOM 2162 O O . GLY A 1 271 ? -59.582 18.868 -45.407 1.00 48.84 271 GLY A O 1
ATOM 2163 N N . VAL A 1 272 ? -60.980 20.388 -46.238 1.00 46.25 272 VAL A N 1
ATOM 2164 C CA . VAL A 1 272 ? -59.891 21.163 -46.884 1.00 46.25 272 VAL A CA 1
ATOM 2165 C C . VAL A 1 272 ? -59.563 22.494 -46.186 1.00 46.25 272 VAL A C 1
ATOM 2167 O O . VAL A 1 272 ? -58.496 23.057 -46.421 1.00 46.25 272 VAL A O 1
ATOM 2170 N N . ARG A 1 273 ? -60.384 22.994 -45.246 1.00 47.09 273 ARG A N 1
ATOM 2171 C CA . ARG A 1 273 ? -60.107 24.285 -44.563 1.00 47.09 273 ARG A CA 1
ATOM 2172 C C . ARG A 1 273 ? -59.597 24.197 -43.121 1.00 47.09 273 ARG A C 1
ATOM 2174 O O . ARG A 1 273 ? -59.077 25.189 -42.623 1.00 47.09 273 ARG A O 1
ATOM 2181 N N . VAL A 1 274 ? -59.647 23.029 -42.476 1.00 48.50 274 VAL A N 1
ATOM 2182 C CA . VAL A 1 274 ? -59.213 22.858 -41.067 1.00 48.50 274 VAL A CA 1
ATOM 2183 C C . VAL A 1 274 ? -57.812 22.227 -40.937 1.00 48.50 274 VAL A C 1
ATOM 2185 O O . VAL A 1 274 ? -57.211 22.240 -39.866 1.00 48.50 274 VAL A O 1
ATOM 2188 N N . ALA A 1 275 ? -57.220 21.748 -42.037 1.00 46.03 275 ALA A N 1
ATOM 2189 C CA . ALA A 1 275 ? -55.936 21.041 -42.000 1.00 46.03 275 ALA A CA 1
ATOM 2190 C C . ALA A 1 275 ? -54.736 21.926 -41.591 1.00 46.03 275 ALA A C 1
ATOM 2192 O O . ALA A 1 275 ? -53.803 21.442 -40.956 1.00 46.03 275 ALA A O 1
ATOM 2193 N N . LYS A 1 276 ? -54.751 23.234 -41.883 1.00 41.94 276 LYS A N 1
ATOM 2194 C CA . LYS A 1 276 ? -53.621 24.128 -41.559 1.00 41.94 276 LYS A CA 1
ATOM 2195 C C . LYS A 1 276 ? -53.428 24.403 -40.054 1.00 41.94 276 LYS A C 1
ATOM 2197 O O . LYS A 1 276 ? -52.297 24.253 -39.595 1.00 41.94 276 LYS A O 1
ATOM 2202 N N . PRO A 1 277 ? -54.458 24.749 -39.257 1.00 50.59 277 PRO A N 1
ATOM 2203 C CA . PRO A 1 277 ? -54.270 24.956 -37.817 1.00 50.59 277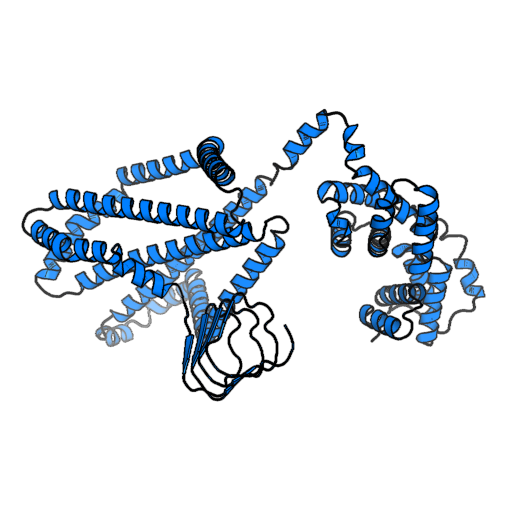 PRO A CA 1
ATOM 2204 C C . PRO A 1 277 ? -54.002 23.654 -37.043 1.00 50.59 277 PRO A C 1
ATOM 2206 O O . PRO A 1 277 ? -53.251 23.678 -36.072 1.00 50.59 277 PRO A O 1
ATOM 2209 N N . ALA A 1 278 ? -54.530 22.507 -37.488 1.00 52.56 278 ALA A N 1
ATOM 2210 C CA . ALA A 1 278 ? -54.287 21.218 -36.831 1.00 52.56 278 ALA A CA 1
ATOM 2211 C C . ALA A 1 278 ? -52.840 20.718 -37.013 1.00 52.56 278 ALA A C 1
ATOM 2213 O O . ALA A 1 278 ? -52.235 20.221 -36.064 1.00 52.56 278 ALA A O 1
ATOM 2214 N N . ILE A 1 279 ? -52.253 20.910 -38.202 1.00 51.72 279 ILE A N 1
ATOM 2215 C CA . ILE A 1 279 ? -50.842 20.582 -38.467 1.00 51.72 279 ILE A CA 1
ATOM 2216 C C . ILE A 1 279 ? -49.908 21.554 -37.725 1.00 51.72 279 ILE A C 1
ATOM 2218 O O . ILE A 1 279 ? -48.897 21.125 -37.174 1.00 51.72 279 ILE A O 1
ATOM 2222 N N . ALA A 1 280 ? -50.273 22.837 -37.615 1.00 50.78 280 ALA A N 1
ATOM 2223 C CA . ALA A 1 280 ? -49.528 23.807 -36.807 1.00 50.78 280 ALA A CA 1
ATOM 2224 C C . ALA A 1 280 ? -49.582 23.497 -35.295 1.00 50.78 280 ALA A C 1
ATOM 2226 O O . ALA A 1 280 ? -48.594 23.694 -34.593 1.00 50.78 280 ALA A O 1
ATOM 2227 N N . TRP A 1 281 ? -50.701 22.963 -34.793 1.00 62.75 281 TRP A N 1
ATOM 2228 C CA . TRP A 1 281 ? -50.834 22.532 -33.396 1.00 62.75 281 TRP A CA 1
ATOM 2229 C C . TRP A 1 281 ? -50.062 21.234 -33.102 1.00 62.75 281 TRP A C 1
ATOM 2231 O O . TRP A 1 281 ? -49.414 21.128 -32.062 1.00 62.75 281 TRP A O 1
ATOM 2241 N N . LEU A 1 282 ? -50.050 20.280 -34.043 1.00 47.28 282 LEU A N 1
ATOM 2242 C CA . LEU A 1 282 ? -49.262 19.041 -33.950 1.00 47.28 282 LEU A CA 1
ATOM 2243 C C . LEU A 1 282 ? -47.744 19.280 -34.0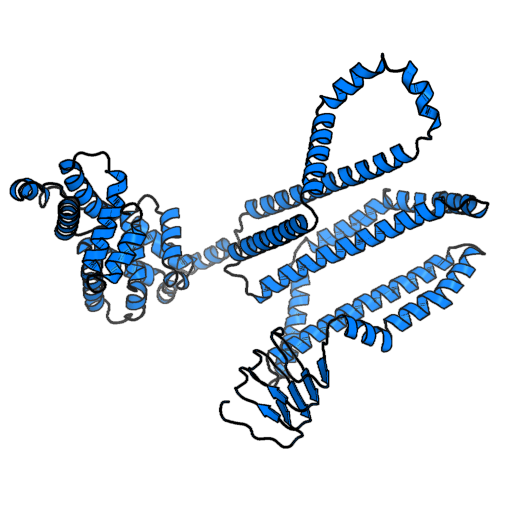02 1.00 47.28 282 LEU A C 1
ATOM 2245 O O . LEU A 1 282 ? -46.996 18.540 -33.368 1.00 47.28 282 LEU A O 1
ATOM 2249 N N . LEU A 1 283 ? -47.293 20.316 -34.716 1.00 50.53 283 LEU A N 1
ATOM 2250 C CA . LEU A 1 283 ? -45.887 20.741 -34.762 1.00 50.53 283 LEU A CA 1
ATOM 2251 C C . LEU A 1 283 ? -45.506 21.717 -33.631 1.00 50.53 283 LEU A C 1
ATOM 2253 O O . LEU A 1 283 ? -44.330 22.038 -33.465 1.00 50.53 283 LEU A O 1
ATOM 2257 N N . GLY A 1 284 ? -46.480 22.182 -32.843 1.00 64.62 284 GLY A N 1
ATOM 2258 C CA . GLY A 1 284 ? -46.259 22.999 -31.653 1.00 64.62 284 GLY A CA 1
ATOM 2259 C C . GLY A 1 284 ? -45.853 22.174 -30.427 1.00 64.62 284 GLY A C 1
ATOM 2260 O O . GLY A 1 284 ? -46.048 20.960 -30.364 1.00 64.62 284 GLY A O 1
ATOM 2261 N N . PHE A 1 285 ? -45.322 22.854 -29.406 1.00 53.88 285 PHE A N 1
ATOM 2262 C CA . PHE A 1 285 ? -44.844 22.252 -28.151 1.00 53.88 285 PHE A CA 1
ATOM 2263 C C . PHE A 1 285 ? -45.834 21.257 -27.489 1.00 53.88 285 PHE A C 1
ATOM 2265 O O . PHE A 1 285 ? -45.389 20.195 -27.053 1.00 53.88 285 PHE A O 1
ATOM 2272 N N . PRO A 1 286 ? -47.166 21.493 -27.476 1.00 58.22 286 PRO A N 1
ATOM 2273 C CA . PRO A 1 286 ? -48.130 20.524 -26.941 1.00 58.22 286 PRO A CA 1
ATOM 2274 C C . PRO A 1 286 ? -48.259 19.250 -27.793 1.00 58.22 286 PRO A C 1
ATOM 2276 O O . PRO A 1 286 ? -48.408 18.155 -27.250 1.00 58.22 286 PRO A O 1
ATOM 2279 N N . GLY A 1 287 ? -48.164 19.370 -29.122 1.00 68.75 287 GLY A N 1
ATOM 2280 C CA . GLY A 1 287 ? -48.223 18.243 -30.057 1.00 68.75 287 GLY A CA 1
ATOM 2281 C C . GLY A 1 287 ? -47.006 17.323 -29.955 1.00 68.75 287 GLY A C 1
ATOM 2282 O O . GLY A 1 287 ? -47.152 16.101 -29.974 1.00 68.75 287 GLY A O 1
ATOM 2283 N N . LEU A 1 288 ? -45.817 17.893 -29.733 1.00 59.62 288 LEU A N 1
ATOM 2284 C CA . LEU A 1 288 ? -44.584 17.138 -29.478 1.00 59.62 288 LEU A CA 1
ATOM 2285 C C . LEU A 1 288 ? -44.616 16.390 -28.136 1.00 59.62 288 LEU A C 1
ATOM 2287 O O . LEU A 1 288 ? -44.138 15.258 -28.058 1.00 59.62 288 LEU A O 1
ATOM 2291 N N . ILE A 1 289 ? -45.234 16.969 -27.100 1.00 64.12 289 ILE A N 1
ATOM 2292 C CA . ILE A 1 289 ? -45.462 16.289 -25.813 1.00 64.12 289 ILE A CA 1
ATOM 2293 C C . ILE A 1 289 ? -46.450 15.128 -25.986 1.00 64.12 289 ILE A C 1
ATOM 2295 O O . ILE A 1 289 ? -46.205 14.035 -25.478 1.00 64.12 289 ILE A O 1
ATOM 2299 N N . ALA A 1 290 ? -47.528 15.324 -26.751 1.00 63.16 290 ALA A N 1
ATOM 2300 C CA . ALA A 1 290 ? -48.499 14.270 -27.037 1.00 63.16 290 ALA A CA 1
ATOM 2301 C C . ALA A 1 290 ? -47.891 13.125 -27.871 1.00 63.16 290 ALA A C 1
ATOM 2303 O O . ALA A 1 290 ? -48.111 11.956 -27.559 1.00 63.16 290 ALA A O 1
ATOM 2304 N N . LEU A 1 291 ? -47.071 13.432 -28.883 1.00 60.72 291 LEU A N 1
ATOM 2305 C CA . LEU A 1 291 ? -46.336 12.432 -29.668 1.00 60.72 291 LEU A CA 1
ATOM 2306 C C . LEU A 1 291 ? -45.285 11.692 -28.826 1.00 60.72 291 LEU A C 1
ATOM 2308 O O . LEU A 1 291 ? -45.134 10.478 -28.966 1.00 60.72 291 LEU A O 1
ATOM 2312 N N . GLY A 1 292 ? -44.612 12.388 -27.905 1.00 67.00 292 GLY A N 1
ATOM 2313 C CA . GLY A 1 292 ? -43.713 11.780 -26.921 1.00 67.00 292 GLY A CA 1
ATOM 2314 C C . GLY A 1 292 ? -44.440 10.838 -25.956 1.00 67.00 292 GLY A C 1
ATOM 2315 O O . GLY A 1 292 ? -43.959 9.737 -25.692 1.00 67.00 292 GLY A O 1
ATOM 2316 N N . ALA A 1 293 ? -45.633 11.219 -25.493 1.00 63.50 293 ALA A N 1
ATOM 2317 C CA . ALA A 1 293 ? -46.472 10.389 -24.631 1.00 63.50 293 ALA A CA 1
ATOM 2318 C C . ALA A 1 293 ? -47.011 9.149 -25.365 1.00 63.50 293 ALA A C 1
ATOM 2320 O O . ALA A 1 293 ? -46.963 8.050 -24.817 1.00 63.50 293 ALA A O 1
ATOM 2321 N N . ILE A 1 294 ? -47.444 9.289 -26.623 1.00 64.00 294 ILE A N 1
ATOM 2322 C CA . ILE A 1 294 ? -47.909 8.171 -27.463 1.00 64.00 294 ILE A CA 1
ATOM 2323 C C . ILE A 1 294 ? -46.755 7.210 -27.785 1.00 64.00 294 ILE A C 1
ATOM 2325 O O . ILE A 1 294 ? -46.925 5.995 -27.701 1.00 64.00 294 ILE A O 1
ATOM 2329 N N . SER A 1 295 ? -45.561 7.732 -28.081 1.00 56.28 295 SER A N 1
ATOM 2330 C CA . SER A 1 295 ? -44.343 6.930 -28.265 1.00 56.28 295 SER A CA 1
ATOM 2331 C C . SER A 1 295 ? -43.961 6.168 -26.987 1.00 56.28 295 SER A C 1
ATOM 2333 O O . SER A 1 295 ? -43.682 4.969 -27.034 1.00 56.28 295 SER A O 1
ATOM 2335 N N . GLY A 1 296 ? -44.045 6.822 -25.822 1.00 60.72 296 GLY A N 1
ATOM 2336 C CA . GLY A 1 296 ? -43.838 6.190 -24.517 1.00 60.72 296 GLY A CA 1
ATOM 2337 C C . GLY A 1 296 ? -44.871 5.103 -24.200 1.00 60.72 296 GLY A C 1
ATOM 2338 O O . GLY A 1 296 ? -44.507 4.038 -23.700 1.00 60.72 296 GLY A O 1
ATOM 2339 N N . LEU A 1 297 ? -46.140 5.327 -24.551 1.00 52.19 297 LEU A N 1
ATOM 2340 C CA . LEU A 1 297 ? -47.230 4.367 -24.366 1.00 52.19 297 LEU A CA 1
ATOM 2341 C C . LEU A 1 297 ? -47.071 3.141 -25.282 1.00 52.19 297 LEU A C 1
ATOM 2343 O O . LEU A 1 297 ? -47.232 2.008 -24.831 1.00 52.19 297 LEU A O 1
ATOM 2347 N N . LEU A 1 298 ? -46.685 3.338 -26.546 1.00 52.28 298 LEU A N 1
ATOM 2348 C CA . LEU A 1 298 ? -46.412 2.249 -27.492 1.00 52.28 298 LEU A CA 1
ATOM 2349 C C . LEU A 1 298 ? -45.162 1.448 -27.098 1.00 52.28 298 LEU A C 1
ATOM 2351 O O . LEU A 1 298 ? -45.173 0.215 -27.155 1.00 52.28 298 LEU A O 1
ATOM 2355 N N . ALA A 1 299 ? -44.115 2.119 -26.606 1.00 53.00 299 ALA A N 1
ATOM 2356 C CA . ALA A 1 299 ? -42.952 1.455 -26.024 1.00 53.00 299 ALA A CA 1
ATOM 2357 C C . ALA A 1 299 ? -43.348 0.620 -24.790 1.00 53.00 299 ALA A C 1
ATOM 2359 O O . ALA A 1 299 ? -42.903 -0.519 -24.650 1.00 53.00 299 ALA A O 1
ATOM 2360 N N . PHE A 1 300 ? -44.245 1.131 -23.943 1.00 46.06 300 PHE A N 1
ATOM 2361 C CA . PHE A 1 300 ? -44.750 0.442 -22.753 1.00 46.06 300 PHE A CA 1
ATOM 2362 C C . PHE A 1 300 ? -45.601 -0.794 -23.089 1.00 46.06 300 PHE A C 1
ATOM 2364 O O . PHE A 1 300 ? -45.367 -1.867 -22.528 1.00 46.06 300 PHE A O 1
ATOM 2371 N N . ILE A 1 301 ? -46.514 -0.688 -24.060 1.00 57.09 301 ILE A N 1
ATOM 2372 C CA . ILE A 1 301 ? -47.337 -1.812 -24.540 1.00 57.09 301 ILE A CA 1
ATOM 2373 C C . ILE A 1 301 ? -46.453 -2.913 -25.154 1.00 57.09 301 ILE A C 1
ATOM 2375 O O . ILE A 1 301 ? -46.694 -4.097 -24.914 1.00 57.09 301 ILE A O 1
ATOM 2379 N N . SER A 1 302 ? -45.368 -2.556 -25.854 1.00 46.94 302 SER A N 1
ATOM 2380 C CA . SER A 1 302 ? -44.449 -3.540 -26.455 1.00 46.94 302 SER A CA 1
ATOM 2381 C C . SER A 1 302 ? -43.579 -4.311 -25.447 1.00 46.94 302 SER A C 1
ATOM 2383 O O . SER A 1 302 ? -43.046 -5.375 -25.769 1.00 46.94 302 SER A O 1
ATOM 2385 N N . LEU A 1 303 ? -43.411 -3.806 -24.218 1.00 48.19 303 LEU A N 1
ATOM 2386 C CA . LEU A 1 303 ? -42.510 -4.406 -23.228 1.00 48.19 303 LEU A CA 1
ATOM 2387 C C . LEU A 1 303 ? -43.171 -5.506 -22.381 1.00 48.19 303 LEU A C 1
ATOM 2389 O O . LEU A 1 303 ? -42.459 -6.330 -21.801 1.00 48.19 303 LEU A O 1
ATOM 2393 N N . GLY A 1 304 ? -44.504 -5.577 -22.357 1.00 51.88 304 GLY A N 1
ATOM 2394 C CA . GLY A 1 304 ? -45.274 -6.600 -21.651 1.00 51.88 304 GLY A CA 1
ATOM 2395 C C . GLY A 1 304 ? -45.167 -6.538 -20.112 1.00 51.88 304 GLY A C 1
ATOM 2396 O O . GLY A 1 304 ? -44.161 -6.089 -19.548 1.00 51.88 304 GLY A O 1
ATOM 2397 N N . PRO A 1 305 ? -46.175 -7.050 -19.378 1.00 44.06 305 PRO A N 1
ATOM 2398 C CA . PRO A 1 305 ? -46.277 -6.900 -17.920 1.00 44.06 305 PRO A CA 1
ATOM 2399 C C . PRO A 1 305 ? -45.053 -7.447 -17.166 1.00 44.06 305 PRO A C 1
ATOM 2401 O O . PRO A 1 305 ? -44.631 -6.883 -16.159 1.00 44.06 305 PRO A O 1
ATOM 2404 N N . LYS A 1 306 ? -44.389 -8.485 -17.692 1.00 46.97 306 LYS A N 1
ATOM 2405 C CA . LYS A 1 306 ? -43.181 -9.070 -17.085 1.00 46.97 306 LYS A CA 1
ATOM 2406 C C . LYS A 1 306 ? -41.989 -8.102 -17.020 1.00 46.97 306 LYS A C 1
ATOM 2408 O O . LYS A 1 306 ? -41.205 -8.185 -16.076 1.00 46.97 306 LYS A O 1
ATOM 2413 N N . ARG A 1 307 ? -41.832 -7.176 -17.977 1.00 47.59 307 ARG A N 1
ATOM 2414 C CA . ARG A 1 307 ? -40.724 -6.200 -17.949 1.00 47.59 307 ARG A CA 1
ATOM 2415 C C . ARG A 1 307 ? -41.021 -5.008 -17.045 1.00 47.59 307 ARG A C 1
ATOM 2417 O O . ARG A 1 307 ? -40.087 -4.500 -16.434 1.00 47.59 307 ARG A O 1
ATOM 2424 N N . VAL A 1 308 ? -42.292 -4.637 -16.882 1.00 51.00 308 VAL A N 1
ATOM 2425 C CA . VAL A 1 308 ? -42.733 -3.597 -15.934 1.00 51.00 308 VAL A CA 1
ATOM 2426 C C . VAL A 1 308 ? -42.483 -4.045 -14.493 1.00 51.00 308 VAL A C 1
ATOM 2428 O O . VAL A 1 308 ? -41.818 -3.339 -13.736 1.00 51.00 308 VAL A O 1
ATOM 2431 N N . TRP A 1 309 ? -42.871 -5.276 -14.145 1.00 53.81 309 TRP A N 1
ATOM 2432 C CA . TRP A 1 309 ? -42.536 -5.873 -12.845 1.00 53.81 309 TRP A CA 1
ATOM 2433 C C . TRP A 1 309 ? -41.020 -6.024 -12.642 1.00 53.81 309 TRP A C 1
ATOM 2435 O O . TRP A 1 309 ? -40.511 -5.779 -11.550 1.00 53.81 309 TRP A O 1
ATOM 2445 N N . GLY A 1 310 ? -40.269 -6.328 -13.707 1.00 59.94 310 GLY A N 1
ATOM 2446 C CA . GLY A 1 310 ? -38.803 -6.316 -13.689 1.00 59.94 310 GLY A CA 1
ATOM 2447 C C . GLY A 1 310 ? -38.185 -4.921 -13.509 1.00 59.94 310 GLY A C 1
ATOM 2448 O O . GLY A 1 310 ? -37.078 -4.814 -12.982 1.00 59.94 310 GLY A O 1
ATOM 2449 N N . GLY A 1 311 ? -38.875 -3.859 -13.930 1.00 59.06 311 GLY A N 1
ATOM 2450 C CA . GLY A 1 311 ? -38.494 -2.461 -13.718 1.00 59.06 311 GLY A CA 1
ATOM 2451 C C . GLY A 1 311 ? -38.752 -2.008 -12.284 1.00 59.06 311 GLY A C 1
ATOM 2452 O O . GLY A 1 311 ? -37.866 -1.429 -11.665 1.00 59.06 311 GLY A O 1
ATOM 2453 N N . ILE A 1 312 ? -39.905 -2.372 -11.717 1.00 51.75 312 ILE A N 1
ATOM 2454 C CA . ILE A 1 312 ? -40.234 -2.127 -10.304 1.00 51.75 312 ILE A CA 1
ATOM 2455 C C . ILE A 1 312 ? -39.262 -2.882 -9.393 1.00 51.75 312 ILE A C 1
ATOM 2457 O O . ILE A 1 312 ? -38.712 -2.291 -8.470 1.00 51.75 312 ILE A O 1
ATOM 2461 N N . ALA A 1 313 ? -38.954 -4.148 -9.691 1.00 53.81 313 ALA A N 1
ATOM 2462 C CA . ALA A 1 313 ? -37.955 -4.919 -8.948 1.00 53.81 313 ALA A CA 1
ATOM 2463 C C . ALA A 1 313 ? -36.545 -4.307 -9.047 1.00 53.81 313 ALA A C 1
ATOM 2465 O O . ALA A 1 313 ? -35.796 -4.309 -8.070 1.00 53.81 313 ALA A O 1
ATOM 2466 N N . ARG A 1 314 ? -36.186 -3.730 -10.204 1.00 59.44 314 ARG A N 1
ATOM 2467 C CA . ARG A 1 314 ? -34.926 -2.993 -10.383 1.00 59.44 314 ARG A CA 1
ATOM 2468 C C . ARG A 1 314 ? -34.914 -1.669 -9.628 1.00 59.44 314 ARG A C 1
ATOM 2470 O O . ARG A 1 314 ? -33.908 -1.378 -8.996 1.00 59.44 314 ARG A O 1
ATOM 2477 N N . LEU A 1 315 ? -36.009 -0.911 -9.626 1.00 55.62 315 LEU A N 1
ATOM 2478 C CA . LEU A 1 315 ? -36.168 0.294 -8.806 1.00 55.62 315 LEU A CA 1
ATOM 2479 C C . LEU A 1 315 ? -36.072 -0.038 -7.317 1.00 55.62 315 LEU A C 1
ATOM 2481 O O . LEU A 1 315 ? -35.367 0.653 -6.593 1.00 55.62 315 LEU A O 1
ATOM 2485 N N . PHE A 1 316 ? -36.679 -1.141 -6.878 1.00 58.91 316 PHE A N 1
ATOM 2486 C CA . PHE A 1 316 ? -36.542 -1.644 -5.512 1.00 58.91 316 PHE A CA 1
ATOM 2487 C C . PHE A 1 316 ? -35.095 -2.042 -5.202 1.00 58.91 316 PHE A C 1
ATOM 2489 O O . PHE A 1 316 ? -34.582 -1.713 -4.138 1.00 58.91 316 PHE A O 1
ATOM 2496 N N . GLY A 1 317 ? -34.403 -2.685 -6.146 1.00 66.38 317 GLY A N 1
ATOM 2497 C CA . GLY A 1 317 ? -32.982 -3.015 -6.037 1.00 66.38 317 GLY A CA 1
ATOM 2498 C C . GLY A 1 317 ? -32.078 -1.781 -5.972 1.00 66.38 317 GLY A C 1
ATOM 2499 O O . GLY A 1 317 ? -31.156 -1.743 -5.161 1.00 66.38 317 GLY A O 1
ATOM 2500 N N . VAL A 1 318 ? -32.359 -0.749 -6.771 1.00 65.25 318 VAL A N 1
ATOM 2501 C CA . VAL A 1 318 ? -31.630 0.529 -6.777 1.00 65.25 318 VAL A CA 1
ATOM 2502 C C . VAL A 1 318 ? -31.908 1.315 -5.500 1.00 65.25 318 VAL A C 1
ATOM 2504 O O . VAL A 1 318 ? -30.965 1.796 -4.882 1.00 65.25 318 VAL A O 1
ATOM 2507 N N . LEU A 1 319 ? -33.162 1.381 -5.046 1.00 56.19 319 LEU A N 1
ATOM 2508 C CA . LEU A 1 319 ? -33.550 2.016 -3.786 1.00 56.19 319 LEU A CA 1
ATOM 2509 C C . LEU A 1 319 ? -32.917 1.288 -2.594 1.00 56.19 319 LEU A C 1
ATOM 2511 O O . LEU A 1 319 ? -32.378 1.927 -1.697 1.00 56.19 319 LEU A O 1
ATOM 2515 N N . TRP A 1 320 ? -32.897 -0.047 -2.617 1.00 68.94 320 TRP A N 1
ATOM 2516 C CA . TRP A 1 320 ? -32.229 -0.876 -1.617 1.00 68.94 320 TRP A CA 1
ATOM 2517 C C . TRP A 1 320 ? -30.709 -0.689 -1.630 1.00 68.94 320 TRP A C 1
ATOM 2519 O O . TRP A 1 320 ? -30.099 -0.583 -0.569 1.00 68.94 320 TRP A O 1
ATOM 2529 N N . MET A 1 321 ? -30.077 -0.588 -2.804 1.00 63.66 321 MET A N 1
ATOM 2530 C CA . MET A 1 321 ? -28.642 -0.302 -2.919 1.00 63.66 321 MET A CA 1
ATOM 2531 C C . MET A 1 321 ? -28.290 1.136 -2.521 1.00 63.66 321 MET A C 1
ATOM 2533 O O . MET A 1 321 ? -27.253 1.347 -1.894 1.00 63.66 321 MET A O 1
ATOM 2537 N N . ALA A 1 322 ? -29.154 2.110 -2.810 1.00 61.06 322 ALA A N 1
ATOM 2538 C CA . ALA A 1 322 ? -29.018 3.492 -2.358 1.00 61.06 322 ALA A CA 1
ATOM 2539 C C . ALA A 1 322 ? -29.160 3.581 -0.831 1.00 61.06 322 ALA A C 1
ATOM 2541 O O . ALA A 1 322 ? -28.295 4.148 -0.166 1.00 61.06 322 ALA A O 1
ATOM 2542 N N . LEU A 1 323 ? -30.162 2.909 -0.253 1.00 53.69 323 LEU A N 1
ATOM 2543 C CA . LEU A 1 323 ? -30.294 2.729 1.194 1.00 53.69 323 LEU A CA 1
ATOM 2544 C C . LEU A 1 323 ? -29.062 2.029 1.773 1.00 53.69 323 LEU A C 1
ATOM 2546 O O . LEU A 1 323 ? -28.553 2.469 2.797 1.00 53.69 323 LEU A O 1
ATOM 2550 N N . LYS A 1 324 ? -28.517 0.993 1.126 1.00 58.16 324 LYS A N 1
ATOM 2551 C CA . LYS A 1 324 ? -27.304 0.287 1.574 1.00 58.16 324 LYS A CA 1
ATOM 2552 C C . LYS A 1 324 ? -26.054 1.180 1.542 1.00 58.16 324 LYS A C 1
ATOM 2554 O O . LYS A 1 324 ? -25.267 1.106 2.479 1.00 58.16 324 LYS A O 1
ATOM 2559 N N . ARG A 1 325 ? -25.907 2.051 0.533 1.00 56.72 325 ARG A N 1
ATOM 2560 C CA . ARG A 1 325 ? -24.812 3.040 0.418 1.00 56.72 325 ARG A CA 1
ATOM 2561 C C . ARG A 1 325 ? -24.913 4.176 1.436 1.00 56.72 325 ARG A C 1
ATOM 2563 O O . ARG A 1 325 ? -23.895 4.589 1.971 1.00 56.72 325 ARG A O 1
ATOM 2570 N N . VAL A 1 326 ? -26.121 4.658 1.728 1.00 53.06 326 VAL A N 1
ATOM 2571 C CA . VAL A 1 326 ? -26.342 5.773 2.670 1.00 53.06 326 VAL A CA 1
ATOM 2572 C C . VAL A 1 326 ? -26.346 5.302 4.137 1.00 53.06 326 VAL A C 1
ATOM 2574 O O . VAL A 1 326 ? -26.112 6.092 5.047 1.00 53.06 326 VAL A O 1
ATOM 2577 N N . SER A 1 327 ? -26.558 4.008 4.410 1.00 47.84 327 SER A N 1
ATOM 2578 C CA . SER A 1 327 ? -26.861 3.501 5.762 1.00 47.84 327 SER A CA 1
ATOM 2579 C C . SER A 1 327 ? -25.763 2.685 6.451 1.00 47.84 327 SER A C 1
ATOM 2581 O O . SER A 1 327 ? -26.076 1.782 7.235 1.00 47.84 327 SER A O 1
ATOM 2583 N N . GLY A 1 328 ? -24.485 3.016 6.250 1.00 57.09 328 GLY A N 1
ATOM 2584 C CA . GLY A 1 328 ? -23.381 2.396 7.006 1.00 57.09 328 GLY A CA 1
ATOM 2585 C C . GLY A 1 328 ? -23.531 2.486 8.538 1.00 57.09 328 GLY A C 1
ATOM 2586 O O . GLY A 1 328 ? -22.908 1.719 9.257 1.00 57.09 328 GLY A O 1
ATOM 2587 N N . ARG A 1 329 ? -24.401 3.377 9.044 1.00 52.88 329 ARG A N 1
ATOM 2588 C CA . ARG A 1 329 ? -24.650 3.603 10.481 1.00 52.88 329 ARG A CA 1
ATOM 2589 C C . ARG A 1 329 ? -26.041 3.221 10.998 1.00 52.88 329 ARG A C 1
ATOM 2591 O O . ARG A 1 329 ? -26.260 3.306 12.201 1.00 52.88 329 ARG A O 1
ATOM 2598 N N . LEU A 1 330 ? -26.992 2.833 10.143 1.00 64.25 330 LEU A N 1
ATOM 2599 C CA . LEU A 1 330 ? -28.318 2.421 10.629 1.00 64.25 330 LEU A CA 1
ATOM 2600 C C . LEU A 1 330 ? -28.296 0.928 10.947 1.00 64.25 330 LEU A C 1
ATOM 2602 O O . LEU A 1 330 ? -27.832 0.126 10.133 1.00 64.25 330 LEU A O 1
ATOM 2606 N N . SER A 1 331 ? -28.825 0.544 12.106 1.00 77.12 331 SER A N 1
ATOM 2607 C CA . SER A 1 331 ? -28.984 -0.873 12.435 1.00 77.12 331 SER A CA 1
ATOM 2608 C C . SER A 1 331 ? -29.966 -1.529 11.459 1.00 77.12 331 SER A C 1
ATOM 2610 O O . SER A 1 331 ? -30.845 -0.867 10.901 1.00 77.12 331 SER A O 1
ATOM 2612 N N . LEU A 1 332 ? -29.842 -2.843 11.242 1.00 64.94 332 LEU A N 1
ATOM 2613 C CA . LEU A 1 332 ? -30.757 -3.606 10.378 1.00 64.94 332 LEU A CA 1
ATOM 2614 C C . LEU A 1 332 ? -32.236 -3.323 10.727 1.00 64.94 332 LEU A C 1
ATOM 2616 O O . LEU A 1 332 ? -33.071 -3.171 9.841 1.00 64.94 332 LEU A O 1
ATOM 2620 N N . LEU A 1 333 ? -32.522 -3.143 12.019 1.00 57.91 333 LEU A N 1
ATOM 2621 C CA . LEU A 1 333 ? -33.838 -2.808 12.567 1.00 57.91 333 LEU A CA 1
ATOM 2622 C C . LEU A 1 333 ? -34.358 -1.440 12.100 1.00 57.91 333 LEU A C 1
ATOM 2624 O O . LEU A 1 333 ? -35.525 -1.322 11.738 1.00 57.91 333 LEU A O 1
ATOM 2628 N N . GLN A 1 334 ? -33.504 -0.416 12.049 1.00 64.81 334 GLN A N 1
ATOM 2629 C CA . GLN A 1 334 ? -33.886 0.909 11.545 1.00 64.81 334 GLN A CA 1
ATOM 2630 C C . GLN A 1 334 ? -34.148 0.890 10.036 1.00 64.81 334 GLN A C 1
ATOM 2632 O O . GLN A 1 334 ? -35.042 1.584 9.558 1.00 64.81 334 GLN A O 1
ATOM 2637 N N . LYS A 1 335 ? -33.411 0.057 9.289 1.00 71.75 335 LYS A N 1
ATOM 2638 C CA . LYS A 1 335 ? -33.641 -0.144 7.850 1.00 71.75 335 LYS A CA 1
ATOM 2639 C C . LYS A 1 335 ? -34.983 -0.833 7.602 1.00 71.75 335 LYS A C 1
ATOM 2641 O O . LYS A 1 335 ? -35.742 -0.388 6.749 1.00 71.75 335 LYS A O 1
ATOM 2646 N N . MET A 1 336 ? -35.305 -1.865 8.383 1.00 62.78 336 MET A N 1
ATOM 2647 C CA . MET A 1 336 ? -36.599 -2.552 8.301 1.00 62.78 336 MET A CA 1
ATOM 2648 C C . MET A 1 336 ? -37.762 -1.633 8.685 1.00 62.78 336 MET A C 1
ATOM 2650 O O . MET A 1 336 ? -38.791 -1.650 8.017 1.00 62.78 336 MET A O 1
ATOM 2654 N N . TRP A 1 337 ? -37.584 -0.788 9.703 1.00 81.69 337 TRP A N 1
ATOM 2655 C CA . TRP A 1 337 ? -38.597 0.188 10.101 1.00 81.69 337 TRP A CA 1
ATOM 2656 C C . TRP A 1 337 ? -38.854 1.235 9.010 1.00 81.69 337 TRP A C 1
ATOM 2658 O O . TRP A 1 337 ? -40.004 1.470 8.659 1.00 81.69 337 TRP A O 1
ATOM 2668 N N . LEU A 1 338 ? -37.804 1.800 8.403 1.00 68.75 338 LEU A N 1
ATOM 2669 C CA . LEU A 1 338 ? -37.938 2.748 7.289 1.00 68.75 338 LEU A CA 1
ATOM 2670 C C . LEU A 1 338 ? -38.673 2.140 6.092 1.00 68.75 338 LEU A C 1
ATOM 2672 O O . LEU A 1 338 ? -39.565 2.776 5.538 1.00 68.75 338 LEU A O 1
ATOM 2676 N N . VAL A 1 339 ? -38.334 0.903 5.721 1.00 73.50 339 VAL A N 1
ATOM 2677 C CA . VAL A 1 339 ? -39.011 0.188 4.630 1.00 73.50 339 VAL A CA 1
ATOM 2678 C C . VAL A 1 339 ? -40.477 -0.079 4.979 1.00 73.50 339 VAL A C 1
ATOM 2680 O O . VAL A 1 339 ? -41.348 0.160 4.149 1.00 73.50 339 VAL A O 1
ATOM 2683 N N . SER A 1 340 ? -40.770 -0.498 6.213 1.00 59.09 340 SER A N 1
ATOM 2684 C CA . SER A 1 340 ? -42.144 -0.730 6.673 1.00 59.09 340 SER A CA 1
ATOM 2685 C C . SER A 1 340 ? -42.983 0.550 6.679 1.00 59.09 340 SER A C 1
ATOM 2687 O O . SER A 1 340 ? -44.142 0.515 6.274 1.00 59.09 340 SER A O 1
ATOM 2689 N N . SER A 1 341 ? -42.412 1.680 7.100 1.00 65.31 341 SER A N 1
ATOM 2690 C CA . SER A 1 341 ? -43.090 2.980 7.087 1.00 65.31 341 SER A CA 1
ATOM 2691 C C . SER A 1 341 ? -43.352 3.467 5.663 1.00 65.31 341 SER A C 1
ATOM 2693 O O . SER A 1 341 ? -44.430 3.985 5.385 1.00 65.31 341 SER A O 1
ATOM 2695 N N . LEU A 1 342 ? -42.409 3.251 4.738 1.00 69.56 342 LEU A N 1
ATOM 2696 C CA . LEU A 1 342 ? -42.593 3.604 3.328 1.00 69.56 342 LEU A CA 1
ATOM 2697 C C . LEU A 1 342 ? -43.712 2.776 2.682 1.00 69.56 342 LEU A C 1
ATOM 2699 O O . LEU A 1 342 ? -44.555 3.321 1.976 1.00 69.56 342 LEU A O 1
ATOM 2703 N N . ILE A 1 343 ? -43.750 1.470 2.968 1.00 69.19 343 ILE A N 1
ATOM 2704 C CA . ILE A 1 343 ? -44.825 0.575 2.519 1.00 69.19 343 ILE A CA 1
ATOM 2705 C C . ILE A 1 343 ? -46.165 1.024 3.111 1.00 69.19 343 ILE A C 1
ATOM 2707 O O . ILE A 1 343 ? -47.148 1.092 2.382 1.00 69.19 343 ILE A O 1
ATOM 2711 N N . GLY A 1 344 ? -46.198 1.393 4.395 1.00 68.75 344 GLY A N 1
ATOM 2712 C CA . GLY A 1 344 ? -47.396 1.922 5.047 1.00 68.75 344 GLY A CA 1
ATOM 2713 C C . GLY A 1 344 ? -47.944 3.170 4.352 1.00 68.75 344 GLY A C 1
ATOM 2714 O O . GLY A 1 344 ? -49.137 3.228 4.083 1.00 68.75 344 GLY A O 1
ATOM 2715 N N . ILE A 1 345 ? -47.080 4.123 3.989 1.00 67.31 345 ILE A N 1
ATOM 2716 C CA . ILE A 1 345 ? -47.473 5.345 3.264 1.00 67.31 345 ILE A CA 1
ATOM 2717 C C . ILE A 1 345 ? -48.024 5.013 1.870 1.00 67.31 345 ILE A C 1
ATOM 2719 O O . ILE A 1 345 ? -49.048 5.563 1.473 1.00 67.31 345 ILE A O 1
ATOM 2723 N N . ILE A 1 346 ? -47.381 4.092 1.145 1.00 65.38 346 ILE A N 1
ATOM 2724 C CA . ILE A 1 346 ? -47.833 3.667 -0.189 1.00 65.38 346 ILE A CA 1
ATOM 2725 C C . ILE A 1 346 ? -49.202 2.984 -0.105 1.00 65.38 346 ILE A C 1
ATOM 2727 O O . ILE A 1 346 ? -50.093 3.306 -0.887 1.00 65.38 346 ILE A O 1
ATOM 2731 N N . VAL A 1 347 ? -49.393 2.078 0.859 1.00 69.44 347 VAL A N 1
ATOM 2732 C CA . VAL A 1 347 ? -50.675 1.394 1.072 1.00 69.44 347 VAL A CA 1
ATOM 2733 C C . VAL A 1 347 ? -51.761 2.395 1.461 1.00 69.44 347 VAL A C 1
ATOM 2735 O O . VAL A 1 347 ? -52.848 2.331 0.896 1.00 69.44 347 VAL A O 1
ATOM 2738 N N . LEU A 1 348 ? -51.460 3.356 2.344 1.00 65.56 348 LEU A N 1
ATOM 2739 C CA . LEU A 1 348 ? -52.416 4.390 2.748 1.00 65.56 348 LEU A CA 1
ATOM 2740 C C . LEU A 1 348 ? -52.854 5.250 1.551 1.00 65.56 348 LEU A C 1
ATOM 2742 O O . LEU A 1 348 ? -54.048 5.484 1.361 1.00 65.56 348 LEU A O 1
ATOM 2746 N N . GLY A 1 349 ? -51.896 5.660 0.711 1.00 71.69 349 GLY A N 1
ATOM 2747 C CA . GLY A 1 349 ? -52.166 6.394 -0.525 1.00 71.69 349 GLY A CA 1
ATOM 2748 C C . GLY A 1 349 ? -53.032 5.595 -1.499 1.00 71.69 349 GLY A C 1
ATOM 2749 O O . GLY A 1 349 ? -53.996 6.128 -2.039 1.00 71.69 349 GLY A O 1
ATOM 2750 N N . TYR A 1 350 ? -52.763 4.295 -1.651 1.00 62.81 350 TYR A N 1
ATOM 2751 C CA . TYR A 1 350 ? -53.542 3.420 -2.529 1.00 62.81 350 TYR A CA 1
ATOM 2752 C C . TYR A 1 350 ? -54.969 3.184 -2.013 1.00 62.81 350 TYR A C 1
ATOM 2754 O O . TYR A 1 350 ? -55.922 3.175 -2.792 1.00 62.81 350 TYR A O 1
ATOM 2762 N N . THR A 1 351 ? -55.147 3.034 -0.695 1.00 61.88 351 THR A N 1
ATOM 2763 C CA . THR A 1 351 ? -56.480 2.919 -0.082 1.00 61.88 351 THR A CA 1
ATOM 2764 C C . THR A 1 351 ? -57.281 4.210 -0.207 1.00 61.88 351 THR A C 1
ATOM 2766 O O . THR A 1 351 ? -58.474 4.156 -0.491 1.00 61.88 351 THR A O 1
ATOM 2769 N N . TRP A 1 352 ? -56.624 5.366 -0.073 1.00 66.69 352 TRP A N 1
ATOM 2770 C CA . TRP A 1 352 ? -57.248 6.674 -0.265 1.00 66.69 352 TRP A CA 1
ATOM 2771 C C . TRP A 1 352 ? -57.674 6.885 -1.723 1.00 66.69 352 TRP A C 1
ATOM 2773 O O . TRP A 1 352 ? -58.811 7.259 -1.992 1.00 66.69 352 TRP A O 1
ATOM 2783 N N . GLN A 1 353 ? -56.795 6.552 -2.670 1.00 61.69 353 GLN A N 1
ATOM 2784 C CA . GLN A 1 353 ? -57.084 6.613 -4.103 1.00 61.69 353 GLN A CA 1
ATOM 2785 C C . GLN A 1 353 ? -58.230 5.673 -4.498 1.00 61.69 353 GLN A C 1
ATOM 2787 O O . GLN A 1 353 ? -59.107 6.057 -5.265 1.00 61.69 353 GLN A O 1
ATOM 2792 N N . SER A 1 354 ? -58.264 4.463 -3.933 1.00 58.84 354 SER A N 1
ATOM 2793 C CA . SER A 1 354 ? -59.362 3.520 -4.165 1.00 58.84 354 SER A CA 1
ATOM 2794 C C . SER A 1 354 ? -60.686 4.074 -3.632 1.00 58.84 354 SER A C 1
ATOM 2796 O O . SER A 1 354 ? -61.700 3.971 -4.311 1.00 58.84 354 SER A O 1
ATOM 2798 N N . ALA A 1 355 ? -60.685 4.707 -2.455 1.00 58.22 355 ALA A N 1
ATOM 2799 C CA . ALA A 1 355 ? -61.883 5.322 -1.884 1.00 58.22 355 ALA A CA 1
ATOM 2800 C C . ALA A 1 355 ? -62.427 6.475 -2.748 1.00 58.22 355 ALA A C 1
ATOM 2802 O O . ALA A 1 355 ? -63.639 6.566 -2.931 1.00 58.22 355 ALA A O 1
ATOM 2803 N N . ILE A 1 356 ? -61.545 7.304 -3.324 1.00 62.41 356 ILE A N 1
ATOM 2804 C CA . ILE A 1 356 ? -61.932 8.354 -4.282 1.00 62.41 356 ILE A CA 1
ATOM 2805 C C . ILE A 1 356 ? -62.511 7.728 -5.554 1.00 62.41 356 ILE A C 1
ATOM 2807 O O . ILE A 1 356 ? -63.612 8.088 -5.959 1.00 62.41 356 ILE A O 1
ATOM 2811 N N . GLY A 1 357 ? -61.828 6.732 -6.124 1.00 63.16 357 GLY A N 1
ATOM 2812 C CA . GLY A 1 357 ? -62.298 6.040 -7.324 1.00 63.16 357 GLY A CA 1
ATOM 2813 C C . GLY A 1 357 ? -63.674 5.400 -7.131 1.00 63.16 357 GLY A C 1
ATOM 2814 O O . GLY A 1 357 ? -64.542 5.558 -7.980 1.00 63.16 357 GLY A O 1
ATOM 2815 N N . TYR A 1 358 ? -63.931 4.747 -5.991 1.00 57.03 358 TYR A N 1
ATOM 2816 C CA . TYR A 1 358 ? -65.255 4.190 -5.685 1.00 57.03 358 TYR A CA 1
ATOM 2817 C C . TYR A 1 358 ? -66.330 5.267 -5.484 1.00 57.03 358 TYR A C 1
ATOM 2819 O O . TYR A 1 358 ? -67.486 5.031 -5.835 1.00 57.03 358 TYR A O 1
ATOM 2827 N N . ALA A 1 359 ? -65.972 6.441 -4.954 1.00 56.53 359 ALA A N 1
ATOM 2828 C CA . ALA A 1 359 ? -66.901 7.560 -4.823 1.00 56.53 359 ALA A CA 1
ATOM 2829 C C . ALA A 1 359 ? -67.283 8.138 -6.196 1.00 56.53 359 ALA A C 1
ATOM 2831 O O . ALA A 1 359 ? -68.466 8.339 -6.468 1.00 56.53 359 ALA A O 1
ATOM 2832 N N . GLU A 1 360 ? -66.311 8.332 -7.088 1.00 58.03 360 GLU A N 1
ATOM 2833 C CA . GLU A 1 360 ? -66.539 8.839 -8.448 1.00 58.03 360 GLU A CA 1
ATOM 2834 C C . GLU A 1 360 ? -67.304 7.835 -9.316 1.00 58.03 360 GLU A C 1
ATOM 2836 O O . GLU A 1 360 ? -68.261 8.203 -9.999 1.00 58.03 360 GLU A O 1
ATOM 2841 N N . TRP A 1 361 ? -66.955 6.548 -9.229 1.00 62.44 361 TRP A N 1
ATOM 2842 C CA . TRP A 1 361 ? -67.678 5.485 -9.927 1.00 62.44 361 TRP A CA 1
ATOM 2843 C C . TRP A 1 361 ? -69.109 5.333 -9.404 1.00 62.44 361 TRP A C 1
ATOM 2845 O O . TRP A 1 361 ? -70.029 5.097 -10.184 1.00 62.44 361 TRP A O 1
ATOM 2855 N N . GLY A 1 362 ? -69.318 5.528 -8.098 1.00 62.16 362 GLY A N 1
ATOM 2856 C CA . GLY A 1 362 ? -70.646 5.587 -7.495 1.00 62.16 362 GLY A CA 1
ATOM 2857 C C . GLY A 1 362 ? -71.490 6.728 -8.065 1.00 62.16 362 GLY A C 1
ATOM 2858 O O . GLY A 1 362 ? -72.638 6.503 -8.436 1.00 62.16 362 GLY A O 1
ATOM 2859 N N . VAL A 1 363 ? -70.923 7.930 -8.208 1.00 59.19 363 VAL A N 1
ATOM 2860 C CA . VAL A 1 363 ? -71.620 9.084 -8.807 1.00 59.19 363 VAL A CA 1
ATOM 2861 C C . VAL A 1 363 ? -71.943 8.833 -10.283 1.00 59.19 363 VAL A C 1
ATOM 2863 O O . VAL A 1 363 ? -73.080 9.051 -10.699 1.00 59.19 363 VAL A O 1
ATOM 2866 N N . ALA A 1 364 ? -70.991 8.312 -11.061 1.00 55.38 364 ALA A N 1
ATOM 2867 C CA . ALA A 1 364 ? -71.196 8.005 -12.478 1.00 55.38 364 ALA A CA 1
ATOM 2868 C C . ALA A 1 364 ? -72.241 6.894 -12.696 1.00 55.38 364 ALA A C 1
ATOM 2870 O O . ALA A 1 364 ? -73.088 6.998 -13.583 1.00 55.38 364 ALA A O 1
ATOM 2871 N N . TRP A 1 365 ? -72.234 5.854 -11.855 1.00 67.88 365 TRP A N 1
ATOM 2872 C CA . TRP A 1 365 ? -73.239 4.790 -11.892 1.00 67.88 365 TRP A CA 1
ATOM 2873 C C . TRP A 1 365 ? -74.641 5.319 -11.570 1.00 67.88 365 TRP A C 1
ATOM 2875 O O . TRP A 1 365 ? -75.598 4.981 -12.264 1.00 67.88 365 TRP A O 1
ATOM 2885 N N . LEU A 1 366 ? -74.767 6.202 -10.573 1.00 58.06 366 LEU A N 1
ATOM 2886 C CA . LEU A 1 366 ? -76.049 6.807 -10.196 1.00 58.06 366 LEU A CA 1
ATOM 2887 C C . LEU A 1 366 ? -76.604 7.754 -11.272 1.00 58.06 366 LEU A C 1
ATOM 2889 O O . LEU A 1 366 ? -77.820 7.848 -11.423 1.00 58.06 366 LEU A O 1
ATOM 2893 N N . GLN A 1 367 ? -75.739 8.407 -12.052 1.00 56.84 367 GLN A N 1
ATOM 2894 C CA . GLN A 1 367 ? -76.140 9.240 -13.195 1.00 56.84 367 GLN A CA 1
ATOM 2895 C C . GLN A 1 367 ? -76.601 8.420 -14.412 1.00 56.84 367 GLN A C 1
ATOM 2897 O O . GLN A 1 367 ? -77.339 8.930 -15.252 1.00 56.84 367 GLN A O 1
ATOM 2902 N N . GLY A 1 368 ? -76.206 7.148 -14.504 1.00 56.88 368 GLY A N 1
ATOM 2903 C CA . GLY A 1 368 ? -76.559 6.251 -15.606 1.00 56.88 368 GLY A CA 1
ATOM 2904 C C . GLY A 1 368 ? -77.897 5.520 -15.459 1.00 56.88 368 GLY A C 1
ATOM 2905 O O . GLY A 1 368 ? -78.222 4.719 -16.331 1.00 56.88 368 GLY A O 1
ATOM 2906 N N . VAL A 1 369 ? -78.667 5.742 -14.384 1.00 64.44 369 VAL A N 1
ATOM 2907 C CA . VAL A 1 369 ? -79.953 5.058 -14.142 1.00 64.44 369 VAL A CA 1
ATOM 2908 C C . VAL A 1 369 ? -81.108 5.850 -14.780 1.00 64.44 369 VAL A C 1
ATOM 2910 O O . VAL A 1 369 ? -81.484 6.900 -14.255 1.00 64.44 369 VAL A O 1
ATOM 2913 N N . PRO A 1 370 ? -81.719 5.376 -15.884 1.00 48.69 370 PRO A N 1
ATOM 2914 C CA . PRO A 1 370 ? -82.796 6.108 -16.539 1.00 48.69 370 PRO A CA 1
ATOM 2915 C C . PRO A 1 370 ? -84.132 5.942 -15.796 1.00 48.69 370 PRO A C 1
ATOM 2917 O O . PRO A 1 370 ? -84.519 4.839 -15.407 1.00 48.69 370 PRO A O 1
ATOM 2920 N N . GLY A 1 371 ? -84.861 7.051 -15.634 1.00 66.81 371 GLY A N 1
ATOM 2921 C CA . GLY A 1 371 ? -86.207 7.108 -15.048 1.00 66.81 371 GLY A CA 1
ATOM 2922 C C . GLY A 1 371 ? -86.328 8.097 -13.883 1.00 66.81 371 GLY A C 1
ATOM 2923 O O . GLY A 1 371 ? -85.348 8.713 -13.473 1.00 66.81 371 GLY A O 1
ATOM 2924 N N . LEU A 1 372 ? -87.536 8.215 -13.313 1.00 46.75 372 LEU A N 1
ATOM 2925 C CA . LEU A 1 372 ? -87.927 9.197 -12.275 1.00 46.75 372 LEU A CA 1
ATOM 2926 C C . LEU A 1 372 ? -87.018 9.224 -11.019 1.00 46.75 372 LEU A C 1
ATOM 2928 O O . LEU A 1 372 ? -87.082 10.152 -10.213 1.00 46.75 372 LEU A O 1
ATOM 2932 N N . VAL A 1 373 ? -86.197 8.187 -10.828 1.00 57.91 373 VAL A N 1
ATOM 2933 C CA . VAL A 1 373 ? -85.222 8.057 -9.735 1.00 57.91 373 VAL A CA 1
ATOM 2934 C C . VAL A 1 373 ? -83.918 8.802 -10.046 1.00 57.91 373 VAL A C 1
ATOM 2936 O O . VAL A 1 373 ? -83.371 9.429 -9.143 1.00 57.91 373 VAL A O 1
ATOM 2939 N N . GLY A 1 374 ? -83.453 8.801 -11.300 1.00 60.88 374 GLY A N 1
ATOM 2940 C CA . GLY A 1 374 ? -82.226 9.493 -11.715 1.00 60.88 374 GLY A CA 1
ATOM 2941 C C . GLY A 1 374 ? -82.350 11.016 -11.634 1.00 60.88 374 GLY A C 1
ATOM 2942 O O . GLY A 1 374 ? -81.432 11.691 -11.180 1.00 60.88 374 GLY A O 1
ATOM 2943 N N . GLU A 1 375 ? -83.527 11.558 -11.958 1.00 58.00 375 GLU A N 1
ATOM 2944 C CA . GLU A 1 375 ? -83.792 13.003 -11.917 1.00 58.00 375 GLU A CA 1
ATOM 2945 C C . GLU A 1 375 ? -83.826 13.544 -10.474 1.00 58.00 375 GLU A C 1
ATOM 2947 O O . GLU A 1 375 ? -83.237 14.582 -10.174 1.00 58.00 375 GLU A O 1
ATOM 2952 N N . LYS A 1 376 ? -84.417 12.789 -9.535 1.00 61.91 376 LYS A N 1
ATOM 2953 C CA . LYS A 1 376 ? -84.397 13.140 -8.103 1.00 61.91 376 LYS A CA 1
ATOM 2954 C C . LYS A 1 376 ? -83.019 12.963 -7.462 1.00 61.91 376 LYS A C 1
ATOM 2956 O O . LYS A 1 376 ? -82.691 13.696 -6.531 1.00 61.91 376 LYS A O 1
ATOM 2961 N N . LEU A 1 377 ? -82.210 12.014 -7.938 1.00 54.97 377 LEU A N 1
ATOM 2962 C CA . LEU A 1 377 ? -80.847 11.821 -7.439 1.00 54.97 377 LEU A CA 1
ATOM 2963 C C . LEU A 1 377 ? -79.866 12.868 -7.976 1.00 54.97 377 LEU A C 1
ATOM 2965 O O . LEU A 1 377 ? -79.020 13.334 -7.220 1.00 54.97 377 LEU A O 1
ATOM 2969 N N . SER A 1 378 ? -80.001 13.276 -9.240 1.00 56.16 378 SER A N 1
ATOM 2970 C CA . SER A 1 378 ? -79.260 14.409 -9.808 1.00 56.16 378 SER A CA 1
ATOM 2971 C C . SER A 1 378 ? -79.556 15.690 -9.028 1.00 56.16 378 SER A C 1
ATOM 2973 O O . SER A 1 378 ? -78.622 16.347 -8.576 1.00 56.16 378 SER A O 1
ATOM 2975 N N . GLN A 1 379 ? -80.834 15.968 -8.739 1.00 65.00 379 GLN A N 1
ATOM 2976 C CA . GLN A 1 379 ? -81.213 17.098 -7.888 1.00 65.00 379 GLN A CA 1
ATOM 2977 C C . GLN A 1 379 ? -80.604 17.001 -6.480 1.00 65.00 379 GLN A C 1
ATOM 2979 O O . GLN A 1 379 ? -80.190 18.017 -5.938 1.00 65.00 379 GLN A O 1
ATOM 2984 N N . PHE A 1 380 ? -80.486 15.807 -5.888 1.00 63.69 380 PHE A N 1
ATOM 2985 C CA . PHE A 1 380 ? -79.824 15.619 -4.589 1.00 63.69 380 PHE A CA 1
ATOM 2986 C C . PHE A 1 380 ? -78.310 15.895 -4.639 1.00 63.69 380 PHE A C 1
ATOM 2988 O O . PHE A 1 380 ? -77.772 16.528 -3.730 1.00 63.69 380 PHE A O 1
ATOM 2995 N N . VAL A 1 381 ? -77.619 15.459 -5.699 1.00 60.59 381 VAL A N 1
ATOM 2996 C CA . VAL A 1 381 ? -76.184 15.730 -5.897 1.00 60.59 381 VAL A CA 1
ATOM 2997 C C . VAL A 1 381 ? -75.935 17.233 -6.060 1.00 60.59 381 VAL A C 1
ATOM 2999 O O . VAL A 1 381 ? -75.036 17.775 -5.412 1.00 60.59 381 VAL A O 1
ATOM 3002 N N . ASP A 1 382 ? -76.780 17.924 -6.824 1.00 58.34 382 ASP A N 1
ATOM 3003 C CA . ASP A 1 382 ? -76.660 19.368 -7.040 1.00 58.34 382 ASP A CA 1
ATOM 3004 C C . ASP A 1 382 ? -77.026 20.186 -5.787 1.00 58.34 382 ASP A C 1
ATOM 3006 O O . ASP A 1 382 ? -76.383 21.197 -5.502 1.00 58.34 382 ASP A O 1
ATOM 3010 N N . LEU A 1 383 ? -77.998 19.736 -4.978 1.00 60.72 383 LEU A N 1
ATOM 3011 C CA . LEU A 1 383 ? -78.421 20.460 -3.770 1.00 60.72 383 LEU A CA 1
ATOM 3012 C C . LEU A 1 383 ? -77.518 20.228 -2.548 1.00 60.72 383 LEU A C 1
ATOM 3014 O O . LEU A 1 383 ? -77.508 21.063 -1.645 1.00 60.72 383 LEU A O 1
ATOM 3018 N N . VAL A 1 384 ? -76.815 19.091 -2.467 1.00 53.19 384 VAL A N 1
ATOM 3019 C CA . VAL A 1 384 ? -76.118 18.665 -1.234 1.00 53.19 384 VAL A CA 1
ATOM 3020 C C . VAL A 1 384 ? -74.615 18.481 -1.433 1.00 53.19 384 VAL A C 1
ATOM 3022 O O . VAL A 1 384 ? -73.832 18.932 -0.596 1.00 53.19 384 VAL A O 1
ATOM 3025 N N . ALA A 1 385 ? -74.179 17.861 -2.534 1.00 53.16 385 ALA A N 1
ATOM 3026 C CA . ALA A 1 385 ? -72.760 17.572 -2.741 1.00 53.16 385 ALA A CA 1
ATOM 3027 C C . ALA A 1 385 ? -71.988 18.811 -3.220 1.00 53.16 385 ALA A C 1
ATOM 3029 O O . ALA A 1 385 ? -70.908 19.096 -2.701 1.00 53.16 385 ALA A O 1
ATOM 3030 N N . GLN A 1 386 ? -72.553 19.598 -4.144 1.00 56.09 386 GLN A N 1
ATOM 3031 C CA . GLN A 1 386 ? -71.890 20.812 -4.634 1.00 56.09 386 GLN A CA 1
ATOM 3032 C C . GLN A 1 386 ? -71.676 21.888 -3.554 1.00 56.09 386 GLN A C 1
ATOM 3034 O O . GLN A 1 386 ? -70.567 22.421 -3.491 1.00 56.09 386 GLN A O 1
ATOM 3039 N N . PRO A 1 387 ? -72.629 22.187 -2.647 1.00 57.56 387 PRO A N 1
ATOM 3040 C CA . PRO A 1 387 ? -72.398 23.148 -1.566 1.00 57.56 387 PRO A CA 1
ATOM 3041 C C . PRO A 1 387 ? -71.389 22.656 -0.525 1.00 57.56 387 PRO A C 1
ATOM 3043 O O . PRO A 1 387 ? -70.630 23.461 0.005 1.00 57.56 387 PRO A O 1
ATOM 3046 N N . ALA A 1 388 ? -71.331 21.348 -0.250 1.00 54.56 388 ALA A N 1
ATOM 3047 C CA . ALA A 1 388 ? -70.341 20.769 0.659 1.00 54.56 388 ALA A CA 1
ATOM 3048 C C . ALA A 1 388 ? -68.917 20.844 0.077 1.00 54.56 388 ALA A C 1
ATOM 3050 O O . ALA A 1 388 ? -67.972 21.190 0.787 1.00 54.56 388 ALA A O 1
ATOM 3051 N N . ILE A 1 389 ? -68.774 20.601 -1.231 1.00 55.28 389 ILE A N 1
ATOM 3052 C CA . ILE A 1 389 ? -67.510 20.761 -1.965 1.00 55.28 389 ILE A CA 1
ATOM 3053 C C . ILE A 1 389 ? -67.128 22.248 -2.066 1.00 55.28 389 ILE A C 1
ATOM 3055 O O . ILE A 1 389 ? -65.979 22.607 -1.815 1.00 55.28 389 ILE A O 1
ATOM 3059 N N . ALA A 1 390 ? -68.087 23.138 -2.337 1.00 54.94 390 ALA A N 1
ATOM 3060 C CA . ALA A 1 390 ? -67.867 24.585 -2.362 1.00 54.94 390 ALA A CA 1
ATOM 3061 C C . ALA A 1 390 ? -67.529 25.162 -0.974 1.00 54.94 390 ALA A C 1
ATOM 3063 O O . ALA A 1 390 ? -66.739 26.097 -0.877 1.00 54.94 390 ALA A O 1
ATOM 3064 N N . TRP A 1 391 ? -68.066 24.595 0.111 1.00 68.38 391 TRP A N 1
ATOM 3065 C CA . TRP A 1 391 ? -67.716 24.965 1.485 1.00 68.38 391 TRP A CA 1
ATOM 3066 C C . TRP A 1 391 ? -66.305 24.494 1.866 1.00 68.38 391 TRP A C 1
ATOM 3068 O O . TRP A 1 391 ? -65.550 25.259 2.467 1.00 68.38 391 TRP A O 1
ATOM 3078 N N . LEU A 1 392 ? -65.915 23.283 1.447 1.00 46.50 392 LEU A N 1
ATOM 3079 C CA . LEU A 1 392 ? -64.553 22.751 1.597 1.00 46.50 392 LEU A CA 1
ATOM 3080 C C . LEU A 1 392 ? -63.506 23.574 0.829 1.00 46.50 392 LEU A C 1
ATOM 3082 O O . LEU A 1 392 ? -62.388 23.737 1.315 1.00 46.50 392 LEU A O 1
ATOM 3086 N N . LEU A 1 393 ? -63.872 24.114 -0.336 1.00 48.75 393 LEU A N 1
ATOM 3087 C CA . LEU A 1 393 ? -63.005 24.954 -1.173 1.00 48.75 393 LEU A CA 1
ATOM 3088 C C . LEU A 1 393 ? -63.125 26.464 -0.872 1.00 48.75 393 LEU A C 1
ATOM 3090 O O . LEU A 1 393 ? -62.315 27.255 -1.354 1.00 48.75 393 LEU A O 1
ATOM 3094 N N . GLY A 1 394 ? -64.114 26.874 -0.073 1.00 62.09 394 GLY A N 1
ATOM 3095 C CA . GLY A 1 394 ? -64.369 28.260 0.322 1.00 62.09 394 GLY A CA 1
ATOM 3096 C C . GLY A 1 394 ? -63.590 28.710 1.565 1.00 62.09 394 GLY A C 1
ATOM 3097 O O . GLY A 1 394 ? -62.948 27.920 2.255 1.00 62.09 394 GLY A O 1
ATOM 3098 N N . PHE A 1 395 ? -63.674 30.007 1.887 1.00 43.50 395 PHE A N 1
ATOM 3099 C CA . PHE A 1 395 ? -62.925 30.654 2.980 1.00 43.50 395 PHE A CA 1
ATOM 3100 C C . PHE A 1 395 ? -63.016 29.933 4.351 1.00 43.50 395 PHE A C 1
ATOM 3102 O O . PHE A 1 395 ? -61.985 29.809 5.010 1.00 43.50 395 PHE A O 1
ATOM 3109 N N . PRO A 1 396 ? -64.169 29.376 4.786 1.00 49.56 396 PRO A N 1
ATOM 3110 C CA . PRO A 1 396 ? -64.257 28.602 6.032 1.00 49.56 396 PRO A CA 1
ATOM 3111 C C . PRO A 1 396 ? -63.531 27.247 5.966 1.00 49.56 396 PRO A C 1
ATOM 3113 O O . PRO A 1 396 ? -62.863 26.865 6.927 1.00 49.56 396 PRO A O 1
ATOM 3116 N N . GLY A 1 397 ? -63.603 26.546 4.829 1.00 59.16 397 GLY A N 1
ATOM 3117 C CA . GLY A 1 397 ? -62.860 25.307 4.580 1.00 59.16 397 GLY A CA 1
ATOM 3118 C C . GLY A 1 397 ? -61.349 25.537 4.520 1.00 59.16 397 GLY A C 1
ATOM 3119 O O . GLY A 1 397 ? -60.580 24.765 5.092 1.00 59.16 397 GLY A O 1
ATOM 3120 N N . LEU A 1 398 ? -60.917 26.667 3.951 1.00 51.31 398 LEU A N 1
ATOM 3121 C CA . LEU A 1 398 ? -59.520 27.115 3.966 1.00 51.31 398 LEU A CA 1
ATOM 3122 C C . LEU A 1 398 ? -59.039 27.538 5.363 1.00 51.31 398 LEU A C 1
ATOM 3124 O O . LEU A 1 398 ? -57.871 27.331 5.675 1.00 51.31 398 LEU A O 1
ATOM 3128 N N . ILE A 1 399 ? -59.911 28.058 6.236 1.00 59.75 399 ILE A N 1
ATOM 3129 C CA . ILE A 1 399 ? -59.594 28.306 7.655 1.00 59.75 399 ILE A CA 1
ATOM 3130 C C . ILE A 1 399 ? -59.478 26.987 8.428 1.00 59.75 399 ILE A C 1
ATOM 3132 O O . ILE A 1 399 ? -58.578 26.854 9.252 1.00 59.75 399 ILE A O 1
ATOM 3136 N N . ALA A 1 400 ? -60.318 25.986 8.147 1.00 56.53 400 ALA A N 1
ATOM 3137 C CA . ALA A 1 400 ? -60.209 24.657 8.753 1.00 56.53 400 ALA A CA 1
ATOM 3138 C C . ALA A 1 400 ? -58.943 23.914 8.280 1.00 56.53 400 ALA A C 1
ATOM 3140 O O . ALA A 1 400 ? -58.212 23.350 9.094 1.00 56.53 400 ALA A O 1
ATOM 3141 N N . LEU A 1 401 ? -58.613 23.995 6.988 1.00 53.22 401 LEU A N 1
ATOM 3142 C CA . LEU A 1 401 ? -57.347 23.506 6.433 1.00 53.22 401 LEU A CA 1
ATOM 3143 C C . LEU A 1 401 ? -56.148 24.317 6.941 1.00 53.22 401 LEU A C 1
ATOM 3145 O O . LEU A 1 401 ? -55.097 23.743 7.206 1.00 53.22 401 LEU A O 1
ATOM 3149 N N . GLY A 1 402 ? -56.311 25.622 7.160 1.00 58.47 402 GLY A N 1
ATOM 3150 C CA . GLY A 1 402 ? -55.339 26.503 7.806 1.00 58.47 402 GLY A CA 1
ATOM 3151 C C . GLY A 1 402 ? -55.140 26.187 9.289 1.00 58.47 402 GLY A C 1
ATOM 3152 O O . GLY A 1 402 ? -54.019 26.272 9.778 1.00 58.47 402 GLY A O 1
ATOM 3153 N N . ALA A 1 403 ? -56.179 25.736 9.993 1.00 58.25 403 ALA A N 1
ATOM 3154 C CA . ALA A 1 403 ? -56.113 25.266 11.373 1.00 58.25 403 ALA A CA 1
ATOM 3155 C C . ALA A 1 403 ? -55.469 23.875 11.466 1.00 58.25 403 ALA A C 1
ATOM 3157 O O . ALA A 1 403 ? -54.681 23.641 12.375 1.00 58.25 403 ALA A O 1
ATOM 3158 N N . ILE A 1 404 ? -55.711 22.982 10.499 1.00 58.31 404 ILE A N 1
ATOM 3159 C CA . ILE A 1 404 ? -55.027 21.681 10.380 1.00 58.31 404 ILE A CA 1
ATOM 3160 C C . ILE A 1 404 ? -53.558 21.878 9.975 1.00 58.31 404 ILE A C 1
ATOM 3162 O O . ILE A 1 404 ? -52.669 21.269 10.563 1.00 58.31 404 ILE A O 1
ATOM 3166 N N . SER A 1 405 ? -53.275 22.792 9.044 1.00 46.00 405 SER A N 1
ATOM 3167 C CA . SER A 1 405 ? -51.924 23.240 8.689 1.00 46.00 405 SER A CA 1
ATOM 3168 C C . SER A 1 405 ? -51.241 23.943 9.863 1.00 46.00 405 SER A C 1
ATOM 3170 O O . SER A 1 405 ? -50.052 23.755 10.076 1.00 46.00 405 SER A O 1
ATOM 3172 N N . GLY A 1 406 ? -51.982 24.709 10.665 1.00 48.56 406 GLY A N 1
ATOM 3173 C CA . GLY A 1 406 ? -51.526 25.345 11.899 1.00 48.56 406 GLY A CA 1
ATOM 3174 C C . GLY A 1 406 ? -51.240 24.331 13.005 1.00 48.56 406 GLY A C 1
ATOM 3175 O O . GLY A 1 406 ? -50.250 24.474 13.711 1.00 48.56 406 GLY A O 1
ATOM 3176 N N . LEU A 1 407 ? -52.026 23.256 13.101 1.00 46.75 407 LEU A N 1
ATOM 3177 C CA . LEU A 1 407 ? -51.798 22.120 13.996 1.00 46.75 407 LEU A CA 1
ATOM 3178 C C . LEU A 1 407 ? -50.568 21.308 13.553 1.00 46.75 407 LEU A C 1
ATOM 3180 O O . LEU A 1 407 ? -49.754 20.907 14.381 1.00 46.75 407 LEU A O 1
ATOM 3184 N N . LEU A 1 408 ? -50.377 21.129 12.244 1.00 45.41 408 LEU A N 1
ATOM 3185 C CA . LEU A 1 408 ? -49.192 20.498 11.655 1.00 45.41 408 LEU A CA 1
ATOM 3186 C C . LEU A 1 408 ? -47.945 21.395 11.766 1.00 45.41 408 LEU A C 1
ATOM 3188 O O . LEU A 1 408 ? -46.856 20.890 12.034 1.00 45.41 408 LEU A O 1
ATOM 3192 N N . ALA A 1 409 ? -48.095 22.718 11.668 1.00 40.56 409 ALA A N 1
ATOM 3193 C CA . ALA A 1 409 ? -47.055 23.712 11.936 1.00 40.56 409 ALA A CA 1
ATOM 3194 C C . ALA A 1 409 ? -46.720 23.795 13.436 1.00 40.56 409 ALA A C 1
ATOM 3196 O O . ALA A 1 409 ? -45.559 23.949 13.800 1.00 40.56 409 ALA A O 1
ATOM 3197 N N . PHE A 1 410 ? -47.701 23.596 14.320 1.00 36.84 410 PHE A N 1
ATOM 3198 C CA . PHE A 1 410 ? -47.518 23.472 15.769 1.00 36.84 410 PHE A CA 1
ATOM 3199 C C . PHE A 1 410 ? -46.795 22.166 16.141 1.00 36.84 410 PHE A C 1
ATOM 3201 O O . PHE A 1 410 ? -45.979 22.147 17.058 1.00 36.84 410 PHE A O 1
ATOM 3208 N N . ILE A 1 411 ? -46.998 21.093 15.369 1.00 48.28 411 ILE A N 1
ATOM 3209 C CA . ILE A 1 411 ? -46.195 19.860 15.432 1.00 48.28 411 ILE A CA 1
ATOM 3210 C C . ILE A 1 411 ? -44.785 20.075 14.833 1.00 48.28 411 ILE A C 1
ATOM 3212 O O . ILE A 1 411 ? -43.820 19.452 15.282 1.00 48.28 411 ILE A O 1
ATOM 3216 N N . SER A 1 412 ? -44.632 20.993 13.871 1.00 41.12 412 SER A N 1
ATOM 3217 C CA . SER A 1 412 ? -43.347 21.389 13.269 1.00 41.12 412 SER A CA 1
ATOM 3218 C C . SER A 1 412 ? -42.544 22.389 14.118 1.00 41.12 412 SER A C 1
ATOM 3220 O O . SER A 1 412 ? -41.317 22.445 13.987 1.00 41.12 412 SER A O 1
ATOM 3222 N N . LEU A 1 413 ? -43.176 23.126 15.033 1.00 36.78 413 LEU A N 1
ATOM 3223 C CA . LEU A 1 413 ? -42.522 24.010 15.997 1.00 36.78 413 LEU A CA 1
ATOM 3224 C C . LEU A 1 413 ? -42.152 23.240 17.275 1.00 36.78 413 LEU A C 1
ATOM 3226 O O . LEU A 1 413 ? -42.746 23.389 18.338 1.00 36.78 413 LEU A O 1
ATOM 3230 N N . GLY A 1 414 ? -41.086 22.440 17.176 1.00 37.97 414 GLY A N 1
ATOM 3231 C CA . GLY A 1 414 ? -40.292 22.008 18.332 1.00 37.97 414 GLY A CA 1
ATOM 3232 C C . GLY A 1 414 ? -40.500 20.554 18.787 1.00 37.97 414 GLY A C 1
ATOM 3233 O O . GLY A 1 414 ? -41.255 20.297 19.725 1.00 37.97 414 GLY A O 1
ATOM 3234 N N . PRO A 1 415 ? -39.708 19.589 18.277 1.00 44.34 415 PRO A N 1
ATOM 3235 C CA . PRO A 1 415 ? -39.845 18.163 18.598 1.00 44.34 415 PRO A CA 1
ATOM 3236 C C . PRO A 1 415 ? -39.480 17.780 20.047 1.00 44.34 415 PRO A C 1
ATOM 3238 O O . PRO A 1 415 ? -39.538 16.612 20.408 1.00 44.34 415 PRO A O 1
ATOM 3241 N N . LYS A 1 416 ? -39.097 18.710 20.929 1.00 42.00 416 LYS A N 1
ATOM 3242 C CA . LYS A 1 416 ? -38.491 18.350 22.225 1.00 42.00 416 LYS A CA 1
ATOM 3243 C C . LYS A 1 416 ? -39.485 17.951 23.324 1.00 42.00 416 LYS A C 1
ATOM 3245 O O . LYS A 1 416 ? -39.100 17.194 24.213 1.00 42.00 416 LYS A O 1
ATOM 3250 N N . ARG A 1 417 ? -40.740 18.420 23.301 1.00 42.31 417 ARG A N 1
ATOM 3251 C CA . ARG A 1 417 ? -41.701 18.150 24.398 1.00 42.31 417 ARG A CA 1
ATOM 3252 C C . ARG A 1 417 ? -42.633 16.969 24.128 1.00 42.31 417 ARG A C 1
ATOM 3254 O O . ARG A 1 417 ? -42.775 16.126 25.009 1.00 42.31 417 ARG A O 1
ATOM 3261 N N . VAL A 1 418 ? -43.171 16.838 22.915 1.00 46.56 418 VAL A N 1
ATOM 3262 C CA . VAL A 1 418 ? -44.055 15.713 22.548 1.00 46.56 418 VAL A CA 1
ATOM 3263 C C . VAL A 1 418 ? -43.265 14.404 22.442 1.00 46.56 418 VAL A C 1
ATOM 3265 O O . VAL A 1 418 ? -43.618 13.418 23.088 1.00 46.56 418 VAL A O 1
ATOM 3268 N N . TRP A 1 419 ? -42.116 14.410 21.755 1.00 49.16 419 TRP A N 1
ATOM 3269 C CA . TRP A 1 419 ? -41.231 13.238 21.713 1.00 49.16 419 TRP A CA 1
ATOM 3270 C C . TRP A 1 419 ? -40.587 12.944 23.066 1.00 49.16 419 TRP A C 1
ATOM 3272 O O . TRP A 1 419 ? -40.342 11.786 23.383 1.00 49.16 419 TRP A O 1
ATOM 3282 N N . GLY A 1 420 ? -40.382 13.965 23.905 1.00 55.41 420 GLY A N 1
ATOM 3283 C CA . GLY A 1 420 ? -39.972 13.784 25.297 1.00 55.41 420 GLY A CA 1
ATOM 3284 C C . GLY A 1 420 ? -41.031 13.068 26.141 1.00 55.41 420 GLY A C 1
ATOM 3285 O O . GLY A 1 420 ? -40.671 12.267 26.997 1.00 55.41 420 GLY A O 1
ATOM 3286 N N . GLY A 1 421 ? -42.320 13.313 25.889 1.00 59.31 421 GLY A N 1
ATOM 3287 C CA . GLY A 1 421 ? -43.432 12.609 26.534 1.00 59.31 421 GLY A CA 1
ATOM 3288 C C . GLY A 1 421 ? -43.546 11.155 26.076 1.00 59.31 421 GLY A C 1
ATOM 3289 O O . GLY A 1 421 ? -43.591 10.255 26.910 1.00 59.31 421 GLY A O 1
ATOM 3290 N N . ILE A 1 422 ? -43.484 10.915 24.763 1.00 51.16 422 ILE A N 1
ATOM 3291 C CA . ILE A 1 422 ? -43.531 9.563 24.184 1.00 51.16 422 ILE A CA 1
ATOM 3292 C C . ILE A 1 422 ? -42.300 8.750 24.605 1.00 51.16 422 ILE A C 1
ATOM 3294 O O . ILE A 1 422 ? -42.444 7.612 25.039 1.00 51.16 422 ILE A O 1
ATOM 3298 N N . ALA A 1 423 ? -41.099 9.334 24.578 1.00 53.22 423 ALA A N 1
ATOM 3299 C CA . ALA A 1 423 ? -39.877 8.671 25.034 1.00 53.22 423 ALA A CA 1
ATOM 3300 C C . ALA A 1 423 ? -39.877 8.406 26.549 1.00 53.22 423 ALA A C 1
ATOM 3302 O O . ALA A 1 423 ? -39.345 7.386 26.983 1.00 53.22 423 ALA A O 1
ATOM 3303 N N . ARG A 1 424 ? -40.501 9.274 27.363 1.00 62.41 424 ARG A N 1
ATOM 3304 C CA . ARG A 1 424 ? -40.708 9.016 28.798 1.00 62.41 424 ARG A CA 1
ATOM 3305 C C . ARG A 1 424 ? -41.707 7.890 29.029 1.00 62.41 424 ARG A C 1
ATOM 3307 O O . ARG A 1 424 ? -41.418 7.022 29.839 1.00 62.41 424 ARG A O 1
ATOM 3314 N N . LEU A 1 425 ? -42.821 7.852 28.300 1.00 63.31 425 LEU A N 1
ATOM 3315 C CA . LEU A 1 425 ? -43.781 6.744 28.353 1.00 63.31 425 LEU A CA 1
ATOM 3316 C C . LEU A 1 425 ? -43.129 5.423 27.936 1.00 63.31 425 LEU A C 1
ATOM 3318 O O . LEU A 1 425 ? -43.253 4.431 28.646 1.00 63.31 425 LEU A O 1
ATOM 3322 N N . PHE A 1 426 ? -42.352 5.429 26.851 1.00 63.62 426 PHE A N 1
ATOM 3323 C CA . PHE A 1 426 ? -41.604 4.258 26.394 1.00 63.62 426 PHE A CA 1
ATOM 3324 C C . PHE A 1 426 ? -40.524 3.843 27.400 1.00 63.62 426 PHE A C 1
ATOM 3326 O O . PHE A 1 426 ? -40.354 2.659 27.670 1.00 63.62 426 PHE A O 1
ATOM 3333 N N . GLY A 1 427 ? -39.829 4.808 28.007 1.00 69.44 427 GLY A N 1
ATOM 3334 C CA . GLY A 1 427 ? -38.837 4.573 29.053 1.00 69.44 427 GLY A CA 1
ATOM 3335 C C . GLY A 1 427 ? -39.446 4.008 30.338 1.00 69.44 427 GLY A C 1
ATOM 3336 O O . GLY A 1 427 ? -38.885 3.082 30.917 1.00 69.44 427 GLY A O 1
ATOM 3337 N N . VAL A 1 428 ? -40.612 4.506 30.757 1.00 72.50 428 VAL A N 1
ATOM 3338 C CA . VAL A 1 428 ? -41.361 4.007 31.921 1.00 72.50 428 VAL A CA 1
ATOM 3339 C C . VAL A 1 428 ? -41.902 2.605 31.649 1.00 72.50 428 VAL A C 1
ATOM 3341 O O . VAL A 1 428 ? -41.709 1.719 32.479 1.00 72.50 428 VAL A O 1
ATOM 3344 N N . LEU A 1 429 ? -42.485 2.363 30.471 1.00 65.06 429 LEU A N 1
ATOM 3345 C CA . LEU A 1 429 ? -42.977 1.046 30.060 1.00 65.06 429 LEU A CA 1
ATOM 3346 C C . LEU A 1 429 ? -41.829 0.028 29.967 1.00 65.06 429 LEU A C 1
ATOM 3348 O O . LEU A 1 429 ? -41.941 -1.091 30.462 1.00 65.06 429 LEU A O 1
ATOM 3352 N N . TRP A 1 430 ? -40.688 0.433 29.404 1.00 71.38 430 TRP A N 1
ATOM 3353 C CA . TRP A 1 430 ? -39.485 -0.393 29.308 1.00 71.38 430 TRP A CA 1
ATOM 3354 C C . TRP A 1 430 ? -38.860 -0.678 30.678 1.00 71.38 430 TRP A C 1
ATOM 3356 O O . TRP A 1 430 ? -38.444 -1.806 30.939 1.00 71.38 430 TRP A O 1
ATOM 3366 N N . MET A 1 431 ? -38.822 0.303 31.585 1.00 69.50 431 MET A N 1
ATOM 3367 C CA . MET A 1 431 ? -38.347 0.094 32.957 1.00 69.50 431 MET A CA 1
ATOM 3368 C C . MET A 1 431 ? -39.299 -0.779 33.783 1.00 69.50 431 MET A C 1
ATOM 3370 O O . MET A 1 431 ? -38.823 -1.613 34.554 1.00 69.50 431 MET A O 1
ATOM 3374 N N . ALA A 1 432 ? -40.614 -0.661 33.584 1.00 67.38 432 ALA A N 1
ATOM 3375 C CA . ALA A 1 432 ? -41.606 -1.551 34.184 1.00 67.38 432 ALA A CA 1
ATOM 3376 C C . ALA A 1 432 ? -41.439 -2.993 33.672 1.00 67.38 432 ALA A C 1
ATOM 3378 O O . ALA A 1 432 ? -41.323 -3.922 34.470 1.00 67.38 432 ALA A O 1
ATOM 3379 N N . LEU A 1 433 ? -41.284 -3.179 32.356 1.00 60.78 433 LEU A N 1
ATOM 3380 C CA . LEU A 1 433 ? -40.963 -4.474 31.745 1.00 60.78 433 LEU A CA 1
ATOM 3381 C C . LEU A 1 433 ? -39.638 -5.043 32.268 1.00 60.78 433 LEU A C 1
ATOM 3383 O O . LEU A 1 433 ? -39.557 -6.234 32.562 1.00 60.78 433 LEU A O 1
ATOM 3387 N N . LYS A 1 434 ? -38.604 -4.212 32.445 1.00 63.78 434 LYS A N 1
ATOM 3388 C CA . LYS A 1 434 ? -37.295 -4.631 32.973 1.00 63.78 434 LYS A CA 1
ATOM 3389 C C . LYS A 1 434 ? -37.364 -5.055 34.446 1.00 63.78 434 LYS A C 1
ATOM 3391 O O . LYS A 1 434 ? -36.681 -6.007 34.809 1.00 63.78 434 LYS A O 1
ATOM 3396 N N . ARG A 1 435 ? -38.200 -4.407 35.271 1.00 68.12 435 ARG A N 1
ATOM 3397 C CA . ARG A 1 435 ? -38.436 -4.790 36.679 1.00 68.12 435 ARG A CA 1
ATOM 3398 C C . ARG A 1 435 ? -39.251 -6.071 36.827 1.00 68.12 435 ARG A C 1
ATOM 3400 O O . ARG A 1 435 ? -38.972 -6.851 37.727 1.00 68.12 435 ARG A O 1
ATOM 3407 N N . VAL A 1 436 ? -40.221 -6.304 35.945 1.00 62.56 436 VAL A N 1
ATOM 3408 C CA . VAL A 1 436 ? -41.117 -7.471 36.029 1.00 62.56 436 VAL A CA 1
ATOM 3409 C C . VAL A 1 436 ? -40.502 -8.730 35.394 1.00 62.56 436 VAL A C 1
ATOM 3411 O O . VAL A 1 436 ? -40.944 -9.841 35.666 1.00 62.56 436 VAL A O 1
ATOM 3414 N N . SER A 1 437 ? -39.443 -8.612 34.581 1.00 54.28 437 SER A N 1
ATOM 3415 C CA . SER A 1 437 ? -38.953 -9.738 33.772 1.00 54.28 437 SER A CA 1
ATOM 3416 C C . SER A 1 437 ? -37.445 -9.999 33.863 1.00 54.28 437 SER A C 1
ATOM 3418 O O . SER A 1 437 ? -36.687 -9.893 32.890 1.00 54.28 437 SER A O 1
ATOM 3420 N N . GLY A 1 438 ? -37.020 -10.469 35.036 1.00 61.00 438 GLY A N 1
ATOM 3421 C CA . GLY A 1 438 ? -35.707 -11.103 35.208 1.00 61.00 438 GLY A CA 1
ATOM 3422 C C . GLY A 1 438 ? -35.543 -12.425 34.438 1.00 61.00 438 GLY A C 1
ATOM 3423 O O . GLY A 1 438 ? -34.423 -12.893 34.284 1.00 61.00 438 GLY A O 1
ATOM 3424 N N . ARG A 1 439 ? -36.634 -13.023 33.926 1.00 59.12 439 ARG A N 1
ATOM 3425 C CA . ARG A 1 439 ? -36.627 -14.358 33.288 1.00 59.12 439 ARG A CA 1
ATOM 3426 C C . ARG A 1 439 ? -37.073 -14.420 31.821 1.00 59.12 439 ARG A C 1
ATOM 3428 O O . ARG A 1 439 ? -37.006 -15.493 31.234 1.00 59.12 439 ARG A O 1
ATOM 3435 N N . LEU A 1 440 ? -37.523 -13.320 31.211 1.00 76.56 440 LEU A N 1
ATOM 3436 C CA . LEU A 1 440 ? -37.960 -13.349 29.805 1.00 76.56 440 LEU A CA 1
ATOM 3437 C C . LEU A 1 440 ? -36.793 -13.068 28.852 1.00 76.56 440 LEU A C 1
ATOM 3439 O O . LEU A 1 440 ? -36.009 -12.136 29.064 1.00 76.56 440 LEU A O 1
ATOM 3443 N N . SER A 1 441 ? -36.721 -13.849 27.774 1.00 79.56 441 SER A N 1
ATOM 3444 C CA . SER A 1 441 ? -35.774 -13.631 26.678 1.00 79.56 441 SER A CA 1
ATOM 3445 C C . SER A 1 441 ? -36.083 -12.328 25.928 1.00 79.56 441 SER A C 1
ATOM 3447 O O . SER A 1 441 ? -37.215 -11.835 25.935 1.00 79.56 441 SER A O 1
ATOM 3449 N N . LEU A 1 442 ? -35.077 -11.758 25.256 1.00 66.38 442 LEU A N 1
ATOM 3450 C CA . LEU A 1 442 ? -35.222 -10.518 24.481 1.00 66.38 442 LEU A CA 1
ATOM 3451 C C . LEU A 1 442 ? -36.360 -10.618 23.442 1.00 66.38 442 LEU A C 1
ATOM 3453 O O . LEU A 1 442 ? -37.143 -9.684 23.292 1.00 66.38 442 LEU A O 1
ATOM 3457 N N . LEU A 1 443 ? -36.506 -11.781 22.801 1.00 58.03 443 LEU A N 1
ATOM 3458 C CA . LEU A 1 443 ? -37.564 -12.076 21.827 1.00 58.03 443 LEU A CA 1
ATOM 3459 C C . LEU A 1 443 ? -38.972 -12.017 22.437 1.00 58.03 443 LEU A C 1
ATOM 3461 O O . LEU A 1 443 ? -39.874 -11.441 21.835 1.00 58.03 443 LEU A O 1
ATOM 3465 N N . GLN A 1 444 ? -39.165 -12.536 23.651 1.00 67.06 444 GLN A N 1
ATOM 3466 C CA . GLN A 1 444 ? -40.463 -12.478 24.341 1.00 67.06 444 GLN A CA 1
ATOM 3467 C C . GLN A 1 444 ? -40.827 -11.049 24.759 1.00 67.06 444 GLN A C 1
ATOM 3469 O O . GLN A 1 444 ? -41.986 -10.651 24.667 1.00 67.06 444 GLN A O 1
ATOM 3474 N N . LYS A 1 445 ? -39.830 -10.252 25.161 1.00 71.38 445 LYS A N 1
ATOM 3475 C CA . LYS A 1 445 ? -40.013 -8.823 25.462 1.00 71.38 445 LYS A CA 1
ATOM 3476 C C . LYS A 1 445 ? -40.442 -8.051 24.214 1.00 71.38 445 LYS A C 1
ATOM 3478 O O . LYS A 1 445 ? -41.339 -7.220 24.290 1.00 71.38 445 LYS A O 1
ATOM 3483 N N . MET A 1 446 ? -39.852 -8.363 23.060 1.00 61.03 446 MET A N 1
ATOM 3484 C CA . MET A 1 446 ? -40.229 -7.759 21.778 1.00 61.03 446 MET A CA 1
ATOM 3485 C C . MET A 1 446 ? -41.628 -8.180 21.321 1.00 61.03 446 MET A C 1
ATOM 3487 O O . MET A 1 446 ? -42.378 -7.341 20.829 1.00 61.03 446 MET A O 1
ATOM 3491 N N . TRP A 1 447 ? -42.004 -9.443 21.531 1.00 73.81 447 TRP A N 1
ATOM 3492 C CA . TRP A 1 447 ? -43.345 -9.929 21.205 1.00 73.81 447 TRP A CA 1
ATOM 3493 C C . TRP A 1 447 ? -44.424 -9.225 22.042 1.00 73.81 447 TRP A C 1
ATOM 3495 O O . TRP A 1 447 ? -45.430 -8.779 21.497 1.00 73.81 447 TRP A O 1
ATOM 3505 N N . LEU A 1 448 ? -44.166 -9.008 23.337 1.00 70.50 448 LEU A N 1
ATOM 3506 C CA . LEU A 1 448 ? -45.042 -8.229 24.220 1.00 70.50 448 LEU A CA 1
ATOM 3507 C C . LEU A 1 448 ? -45.181 -6.765 23.782 1.00 70.50 448 LEU A C 1
ATOM 3509 O O . LEU A 1 448 ? -46.290 -6.241 23.753 1.00 70.50 448 LEU A O 1
ATOM 3513 N N . VAL A 1 449 ? -44.079 -6.109 23.404 1.00 71.75 449 VAL A N 1
ATOM 3514 C CA . VAL A 1 449 ? -44.117 -4.717 22.919 1.00 71.75 449 VAL A CA 1
ATOM 3515 C C . VAL A 1 449 ? -44.872 -4.617 21.590 1.00 71.75 449 VAL A C 1
ATOM 3517 O O . VAL A 1 449 ? -45.702 -3.726 21.429 1.00 71.75 449 VAL A O 1
ATOM 3520 N N . SER A 1 450 ? -44.651 -5.552 20.664 1.00 57.22 450 SER A N 1
ATOM 3521 C CA . SER A 1 450 ? -45.392 -5.607 19.399 1.00 57.22 450 SER A CA 1
ATOM 3522 C C . SER A 1 450 ? -46.886 -5.865 19.618 1.00 57.22 450 SER A C 1
ATOM 3524 O O . SER A 1 450 ? -47.710 -5.254 18.943 1.00 57.22 450 SER A O 1
ATOM 3526 N N . GLY A 1 451 ? -47.243 -6.730 20.574 1.00 74.75 451 GLY A N 1
ATOM 3527 C CA . GLY A 1 451 ? -48.632 -6.990 20.954 1.00 74.75 451 GLY A CA 1
ATOM 3528 C C . GLY A 1 451 ? -49.315 -5.761 21.554 1.00 74.75 451 GLY A C 1
ATOM 3529 O O . GLY A 1 451 ? -50.431 -5.433 21.166 1.00 74.75 451 GLY A O 1
ATOM 3530 N N . LEU A 1 452 ? -48.626 -5.023 22.430 1.00 70.38 452 LEU A N 1
ATOM 3531 C CA . LEU A 1 452 ? -49.143 -3.783 23.021 1.00 70.38 452 LEU A CA 1
ATOM 3532 C C . LEU A 1 452 ? -49.359 -2.680 21.976 1.00 70.38 452 LEU A C 1
ATOM 3534 O O . LEU A 1 452 ? -50.370 -1.983 22.028 1.00 70.38 452 LEU A O 1
ATOM 3538 N N . ILE A 1 453 ? -48.453 -2.552 21.001 1.00 62.03 453 ILE A N 1
ATOM 3539 C CA . ILE A 1 453 ? -48.626 -1.623 19.873 1.00 62.03 453 ILE A CA 1
ATOM 3540 C C . ILE A 1 453 ? -49.827 -2.044 19.018 1.00 62.03 453 ILE A C 1
ATOM 3542 O O . ILE A 1 453 ? -50.641 -1.197 18.661 1.00 62.03 453 ILE A O 1
ATOM 3546 N N . GLY A 1 454 ? -49.983 -3.344 18.745 1.00 69.19 454 GLY A N 1
ATOM 3547 C CA . GLY A 1 454 ? -51.150 -3.875 18.037 1.00 69.19 454 GLY A CA 1
ATOM 3548 C C . GLY A 1 454 ? -52.465 -3.547 18.749 1.00 69.19 454 GLY A C 1
ATOM 3549 O O . GLY A 1 454 ? -53.395 -3.063 18.113 1.00 69.19 454 GLY A O 1
ATOM 3550 N N . ILE A 1 455 ? -52.515 -3.717 20.074 1.00 67.94 455 ILE A N 1
ATOM 3551 C CA . ILE A 1 455 ? -53.682 -3.374 20.902 1.00 67.94 455 ILE A CA 1
ATOM 3552 C C . ILE A 1 455 ? -53.961 -1.866 20.878 1.00 67.94 455 ILE A C 1
ATOM 3554 O O . ILE A 1 455 ? -55.118 -1.473 20.788 1.00 67.94 455 ILE A O 1
ATOM 3558 N N . MET A 1 456 ? -52.934 -1.012 20.908 1.00 59.19 456 MET A N 1
ATOM 3559 C CA . MET A 1 456 ? -53.118 0.441 20.802 1.00 59.19 456 MET A CA 1
ATOM 3560 C C . MET A 1 456 ? -53.663 0.864 19.434 1.00 59.19 456 MET A C 1
ATOM 3562 O O . MET A 1 456 ? -54.551 1.710 19.372 1.00 59.19 456 MET A O 1
ATOM 3566 N N . VAL A 1 457 ? -53.175 0.265 18.345 1.00 63.59 457 VAL A N 1
ATOM 3567 C CA . VAL A 1 457 ? -53.677 0.539 16.987 1.00 63.59 457 VAL A CA 1
ATOM 3568 C C . VAL A 1 457 ? -55.114 0.032 16.823 1.00 63.59 457 VAL A C 1
ATOM 3570 O O . VAL A 1 457 ? -55.952 0.737 16.262 1.00 63.59 457 VAL A O 1
ATOM 3573 N N . LEU A 1 458 ? -55.432 -1.143 17.373 1.00 66.94 458 LEU A N 1
ATOM 3574 C CA . LEU A 1 458 ? -56.799 -1.673 17.436 1.00 66.94 458 LEU A CA 1
ATOM 3575 C C . LEU A 1 458 ? -57.723 -0.786 18.282 1.00 66.94 458 LEU A C 1
ATOM 3577 O O . LEU A 1 458 ? -58.841 -0.504 17.872 1.00 66.94 458 LEU A O 1
ATOM 3581 N N . GLY A 1 459 ? -57.252 -0.280 19.422 1.00 69.25 459 GLY A N 1
ATOM 3582 C CA . GLY A 1 459 ? -58.010 0.645 20.264 1.00 69.25 459 GLY A CA 1
ATOM 3583 C C . GLY A 1 459 ? -58.268 1.990 19.583 1.00 69.25 459 GLY A C 1
ATOM 3584 O O . GLY A 1 459 ? -59.373 2.516 19.671 1.00 69.25 459 GLY A O 1
ATOM 3585 N N . TYR A 1 460 ? -57.281 2.520 18.854 1.00 61.12 460 TYR A N 1
ATOM 3586 C CA . TYR A 1 460 ? -57.427 3.767 18.102 1.00 61.12 460 TYR A CA 1
ATOM 3587 C C . TYR A 1 460 ? -58.396 3.611 16.927 1.00 61.12 460 TYR A C 1
ATOM 3589 O O . TYR A 1 460 ? -59.299 4.422 16.762 1.00 61.12 460 TYR A O 1
ATOM 3597 N N . THR A 1 461 ? -58.265 2.531 16.151 1.00 59.66 461 THR A N 1
ATOM 3598 C CA . THR A 1 461 ? -59.202 2.223 15.057 1.00 59.66 461 THR A CA 1
ATOM 3599 C C . THR A 1 461 ? -60.618 1.960 15.572 1.00 59.66 461 THR A C 1
ATOM 3601 O O . THR A 1 461 ? -61.577 2.407 14.946 1.00 59.66 461 THR A O 1
ATOM 3604 N N . TRP A 1 462 ? -60.762 1.334 16.745 1.00 68.12 462 TRP A N 1
ATOM 3605 C CA . TRP A 1 462 ? -62.047 1.165 17.425 1.00 68.12 462 TRP A CA 1
ATOM 3606 C C . TRP A 1 462 ? -62.657 2.503 17.865 1.00 68.12 462 TRP A C 1
ATOM 3608 O O . TRP A 1 462 ? -63.822 2.764 17.571 1.00 68.12 462 TRP A O 1
ATOM 3618 N N . GLN A 1 463 ? -61.871 3.393 18.481 1.00 56.47 463 GLN A N 1
ATOM 3619 C CA . GLN A 1 463 ? -62.324 4.741 18.845 1.00 56.47 463 GLN A CA 1
ATOM 3620 C C . GLN A 1 463 ? -62.714 5.578 17.627 1.00 56.47 463 GLN A C 1
ATOM 3622 O O . GLN A 1 463 ? -63.727 6.271 17.666 1.00 56.47 463 GLN A O 1
ATOM 3627 N N . SER A 1 464 ? -61.949 5.505 16.536 1.00 59.84 464 SER A N 1
ATOM 3628 C CA . SER A 1 464 ? -62.303 6.187 15.292 1.00 59.84 464 SER A CA 1
ATOM 3629 C C . SER A 1 464 ? -63.604 5.637 14.711 1.00 59.84 464 SER A C 1
ATOM 3631 O O . SER A 1 464 ? -64.460 6.423 14.325 1.00 59.84 464 SER A O 1
ATOM 3633 N N . ALA A 1 465 ? -63.800 4.315 14.701 1.00 59.19 465 ALA A N 1
ATOM 3634 C CA . ALA A 1 465 ? -65.035 3.698 14.217 1.00 59.19 465 ALA A CA 1
ATOM 3635 C C . ALA A 1 465 ? -66.264 4.098 15.054 1.00 59.19 465 ALA A C 1
ATOM 3637 O O . ALA A 1 465 ? -67.309 4.398 14.480 1.00 59.19 465 ALA A O 1
ATOM 3638 N N . ILE A 1 466 ? -66.130 4.170 16.385 1.00 60.31 466 ILE A N 1
ATOM 3639 C CA . ILE A 1 466 ? -67.187 4.681 17.274 1.00 60.31 466 ILE A CA 1
ATOM 3640 C C . ILE A 1 466 ? -67.463 6.156 16.978 1.00 60.31 466 ILE A C 1
ATOM 3642 O O . ILE A 1 466 ? -68.616 6.527 16.796 1.00 60.31 466 ILE A O 1
ATOM 3646 N N . GLY A 1 467 ? -66.417 6.975 16.839 1.00 61.53 467 GLY A N 1
ATOM 3647 C CA . GLY A 1 467 ? -66.562 8.385 16.483 1.00 61.53 467 GLY A CA 1
ATOM 3648 C C . GLY A 1 467 ? -67.302 8.571 15.157 1.00 61.53 467 GLY A C 1
ATOM 3649 O O . GLY A 1 467 ? -68.238 9.357 15.086 1.00 61.53 467 GLY A O 1
ATOM 3650 N N . TYR A 1 468 ? -66.964 7.807 14.117 1.00 55.91 468 TYR A N 1
ATOM 3651 C CA . TYR A 1 468 ? -67.676 7.869 12.837 1.00 55.91 468 TYR A CA 1
ATOM 3652 C C . TYR A 1 468 ? -69.130 7.385 12.933 1.00 55.91 468 TYR A C 1
ATOM 3654 O O . TYR A 1 468 ? -69.992 7.938 12.251 1.00 55.91 468 TYR A O 1
ATOM 3662 N N . ALA A 1 469 ? -69.425 6.403 13.789 1.00 57.06 469 ALA A N 1
ATOM 3663 C CA . ALA A 1 469 ? -70.791 5.942 14.028 1.00 57.06 469 ALA A CA 1
ATOM 3664 C C . ALA A 1 469 ? -71.628 6.989 14.786 1.00 57.06 469 ALA A C 1
ATOM 3666 O O . ALA A 1 469 ? -72.744 7.293 14.370 1.00 57.06 469 ALA A O 1
ATOM 3667 N N . GLU A 1 470 ? -71.083 7.599 15.841 1.00 55.81 470 GLU A N 1
ATOM 3668 C CA . GLU A 1 470 ? -71.749 8.662 16.609 1.00 55.81 470 GLU A CA 1
ATOM 3669 C C . GLU A 1 470 ? -71.977 9.917 15.758 1.00 55.81 470 GLU A C 1
ATOM 3671 O O . GLU A 1 470 ? -73.074 10.479 15.753 1.00 55.81 470 GLU A O 1
ATOM 3676 N N . TRP A 1 471 ? -70.983 10.316 14.958 1.00 58.69 471 TRP A N 1
ATOM 3677 C CA . TRP A 1 471 ? -71.127 11.419 14.007 1.00 58.69 471 TRP A CA 1
ATOM 3678 C C . TRP A 1 471 ? -72.121 11.100 12.888 1.00 58.69 471 TRP A C 1
ATOM 3680 O O . TRP A 1 471 ? -72.878 11.982 12.488 1.00 58.69 471 TRP A O 1
ATOM 3690 N N . GLY A 1 472 ? -72.180 9.848 12.427 1.00 65.94 472 GLY A N 1
ATOM 3691 C CA . GLY A 1 472 ? -73.196 9.380 11.485 1.00 65.94 472 GLY A CA 1
ATOM 3692 C C . GLY A 1 472 ? -74.612 9.513 12.050 1.00 65.94 472 GLY A C 1
ATOM 3693 O O . GLY A 1 472 ? -75.495 10.029 11.370 1.00 65.94 472 GLY A O 1
ATOM 3694 N N . VAL A 1 473 ? -74.825 9.143 13.316 1.00 62.16 473 VAL A N 1
ATOM 3695 C CA . VAL A 1 473 ? -76.127 9.277 13.995 1.00 62.16 473 VAL A CA 1
ATOM 3696 C C . VAL A 1 473 ? -76.525 10.746 14.176 1.00 62.16 473 VAL A C 1
ATOM 3698 O O . VAL A 1 473 ? -77.672 11.101 13.902 1.00 62.16 473 VAL A O 1
ATOM 3701 N N . ILE A 1 474 ? -75.590 11.617 14.571 1.00 59.66 474 ILE A N 1
ATOM 3702 C CA . ILE A 1 474 ? -75.834 13.066 14.701 1.00 59.66 474 ILE A CA 1
ATOM 3703 C C . ILE A 1 474 ? -76.162 13.688 13.336 1.00 59.66 474 ILE A C 1
ATOM 3705 O O . ILE A 1 474 ? -77.082 14.497 13.225 1.00 59.66 474 ILE A O 1
ATOM 3709 N N . TRP A 1 475 ? -75.468 13.269 12.278 1.00 64.31 475 TRP A N 1
ATOM 3710 C CA . TRP A 1 475 ? -75.703 13.749 10.917 1.00 64.31 475 TRP A CA 1
ATOM 3711 C C . TRP A 1 475 ? -77.079 13.326 10.372 1.00 64.31 475 TRP A C 1
ATOM 3713 O O . TRP A 1 475 ? -77.787 14.139 9.777 1.00 64.31 475 TRP A O 1
ATOM 3723 N N . ILE A 1 476 ? -77.525 12.097 10.664 1.00 67.75 476 ILE A N 1
ATOM 3724 C CA . ILE A 1 476 ? -78.855 11.585 10.280 1.00 67.75 476 ILE A CA 1
ATOM 3725 C C . ILE A 1 476 ? -79.995 12.395 10.927 1.00 67.75 476 ILE A C 1
ATOM 3727 O O . ILE A 1 476 ? -81.086 12.486 10.358 1.00 67.75 476 ILE A O 1
ATOM 3731 N N . GLN A 1 477 ? -79.776 13.038 12.083 1.00 65.12 477 GLN A N 1
ATOM 3732 C CA . GLN A 1 477 ? -80.809 13.871 12.712 1.00 65.12 477 GLN A CA 1
ATOM 3733 C C . GLN A 1 477 ? -81.147 15.141 11.917 1.00 65.12 477 GLN A C 1
ATOM 3735 O O . GLN A 1 477 ? -82.269 15.631 12.048 1.00 65.12 477 GLN A O 1
ATOM 3740 N N . GLY A 1 478 ? -80.237 15.623 11.064 1.00 70.38 478 GLY A N 1
ATOM 3741 C CA . GLY A 1 478 ? -80.454 16.787 10.198 1.00 70.38 478 GLY A CA 1
ATOM 3742 C C . GLY A 1 478 ? -81.148 16.483 8.865 1.00 70.38 478 GLY A C 1
ATOM 3743 O O . GLY A 1 478 ? -81.447 17.411 8.116 1.00 70.38 478 GLY A O 1
ATOM 3744 N N . VAL A 1 479 ? -81.410 15.209 8.545 1.00 73.00 479 VAL A N 1
ATOM 3745 C CA . VAL A 1 479 ? -81.978 14.794 7.252 1.00 73.00 479 VAL A CA 1
ATOM 3746 C C . VAL A 1 479 ? -83.510 14.675 7.348 1.00 73.00 479 VAL A C 1
ATOM 3748 O O . VAL A 1 479 ? -84.011 13.963 8.222 1.00 73.00 479 VAL A O 1
ATOM 3751 N N . PRO A 1 480 ? -84.294 15.338 6.475 1.00 64.69 480 PRO A N 1
ATOM 3752 C CA . PRO A 1 480 ? -85.751 15.339 6.586 1.00 64.69 480 PRO A CA 1
ATOM 3753 C C . PRO A 1 480 ? -86.427 14.033 6.120 1.00 64.69 480 PRO A C 1
ATOM 3755 O O . PRO A 1 480 ? -86.105 13.452 5.081 1.00 64.69 480 PRO A O 1
ATOM 3758 N N . GLY A 1 481 ? -87.444 13.628 6.891 1.00 74.12 481 GLY A N 1
ATOM 3759 C CA . GLY A 1 481 ? -88.531 12.716 6.511 1.00 74.12 481 GLY A CA 1
ATOM 3760 C C . GLY A 1 481 ? -88.111 11.323 6.033 1.00 74.12 481 GLY A C 1
ATOM 3761 O O . GLY A 1 481 ? -87.587 10.518 6.796 1.00 74.12 481 GLY A O 1
ATOM 3762 N N . GLN A 1 482 ? -88.382 11.012 4.764 1.00 63.62 482 GLN A N 1
ATOM 3763 C CA . GLN A 1 482 ? -88.307 9.642 4.233 1.00 63.62 482 GLN A CA 1
ATOM 3764 C C . GLN A 1 482 ? -86.881 9.094 4.060 1.00 63.62 482 GLN A C 1
ATOM 3766 O O . GLN A 1 482 ? -86.686 7.879 4.040 1.00 63.62 482 GLN A O 1
ATOM 3771 N N . ILE A 1 483 ? -85.873 9.962 3.927 1.00 68.19 483 ILE A N 1
ATOM 3772 C CA . ILE A 1 483 ? -84.472 9.532 3.763 1.00 68.19 483 ILE A CA 1
ATOM 3773 C C . ILE A 1 483 ? -83.885 9.103 5.113 1.00 68.19 483 ILE A C 1
ATOM 3775 O O . ILE A 1 483 ? -83.120 8.141 5.181 1.00 68.19 483 ILE A O 1
ATOM 3779 N N . LYS A 1 484 ? -84.312 9.761 6.198 1.00 77.69 484 LYS A N 1
ATOM 3780 C CA . LYS A 1 484 ? -83.908 9.440 7.570 1.00 77.69 484 LYS A CA 1
ATOM 3781 C C . LYS A 1 484 ? -84.263 8.004 7.944 1.00 77.69 484 LYS A C 1
ATOM 3783 O O . LYS A 1 484 ? -83.441 7.300 8.518 1.00 77.69 484 LYS A O 1
ATOM 3788 N N . GLU A 1 485 ? -85.454 7.553 7.563 1.00 75.88 485 GLU A N 1
ATOM 3789 C CA . GLU A 1 485 ? -85.960 6.226 7.919 1.00 75.88 485 GLU A CA 1
ATOM 3790 C C . GLU A 1 485 ? -85.223 5.102 7.176 1.00 75.88 485 GLU A C 1
ATOM 3792 O O . GLU A 1 485 ? -84.826 4.110 7.784 1.00 75.88 485 GLU A O 1
ATOM 3797 N N . LYS A 1 486 ? -84.909 5.301 5.888 1.00 72.75 486 LYS A N 1
ATOM 3798 C CA . LYS A 1 486 ? -84.104 4.345 5.107 1.00 72.75 486 LYS A CA 1
ATOM 3799 C C . LYS A 1 486 ? -82.644 4.284 5.561 1.00 72.75 486 LYS A C 1
ATOM 3801 O O . LYS A 1 486 ? -82.067 3.199 5.602 1.00 72.75 486 LYS A O 1
ATOM 3806 N N . LEU A 1 487 ? -82.047 5.424 5.919 1.00 68.12 487 LEU A N 1
ATOM 3807 C CA . LEU A 1 487 ? -80.690 5.459 6.473 1.00 68.12 487 LEU A CA 1
ATOM 3808 C C . LEU A 1 487 ? -80.637 4.816 7.862 1.00 68.12 487 LEU A C 1
ATOM 3810 O O . LEU A 1 487 ? -79.716 4.050 8.128 1.00 68.12 487 LEU A O 1
ATOM 3814 N N . SER A 1 488 ? -81.645 5.049 8.707 1.00 75.38 488 SER A N 1
ATOM 3815 C CA . SER A 1 488 ? -81.760 4.386 10.012 1.00 75.38 488 SER A CA 1
ATOM 3816 C C . SER A 1 488 ? -81.833 2.866 9.856 1.00 75.38 488 SER A C 1
ATOM 3818 O O . SER A 1 488 ? -81.063 2.147 10.487 1.00 75.38 488 SER A O 1
ATOM 3820 N N . GLN A 1 489 ? -82.674 2.371 8.939 1.00 75.81 489 GLN A N 1
ATOM 3821 C CA . GLN A 1 489 ? -82.782 0.937 8.652 1.00 75.81 489 GLN A CA 1
ATOM 3822 C C . GLN A 1 489 ? -81.469 0.343 8.125 1.00 75.81 489 GLN A C 1
ATOM 3824 O O . GLN A 1 489 ? -81.069 -0.731 8.571 1.00 75.81 489 GLN A O 1
ATOM 3829 N N . PHE A 1 490 ? -80.762 1.036 7.225 1.00 74.69 490 PHE A N 1
ATOM 3830 C CA . PHE A 1 490 ? -79.458 0.592 6.721 1.00 74.69 490 PHE A CA 1
ATOM 3831 C C . PHE A 1 490 ? -78.403 0.493 7.835 1.00 74.69 490 PHE A C 1
ATOM 3833 O O . PHE A 1 490 ? -77.668 -0.496 7.911 1.00 74.69 490 PHE A O 1
ATOM 3840 N N . PHE A 1 491 ? -78.337 1.486 8.725 1.00 68.06 491 PHE A N 1
ATOM 3841 C CA . PHE A 1 491 ? -77.388 1.461 9.836 1.00 68.06 491 PHE A CA 1
ATOM 3842 C C . PHE A 1 491 ? -77.711 0.349 10.841 1.00 68.06 491 PHE A C 1
ATOM 3844 O O . PHE A 1 491 ? -76.808 -0.394 11.224 1.00 68.06 491 PHE A O 1
ATOM 3851 N N . GLU A 1 492 ? -78.986 0.178 11.197 1.00 71.44 492 GLU A N 1
ATOM 3852 C CA . GLU A 1 492 ? -79.434 -0.861 12.133 1.00 71.44 492 GLU A CA 1
ATOM 3853 C C . GLU A 1 492 ? -79.259 -2.283 11.591 1.00 71.44 492 GLU A C 1
ATOM 3855 O O . GLU A 1 492 ? -78.817 -3.166 12.322 1.00 71.44 492 GLU A O 1
ATOM 3860 N N . HIS A 1 493 ? -79.568 -2.516 10.313 1.00 70.62 493 HIS A N 1
ATOM 3861 C CA . HIS A 1 493 ? -79.661 -3.874 9.767 1.00 70.62 493 HIS A CA 1
ATOM 3862 C C . HIS A 1 493 ? -78.411 -4.321 9.003 1.00 70.62 493 HIS A C 1
ATOM 3864 O O . HIS A 1 493 ? -78.239 -5.517 8.773 1.00 70.62 493 HIS A O 1
ATOM 3870 N N . VAL A 1 494 ? -77.531 -3.396 8.604 1.00 61.50 494 VAL A N 1
ATOM 3871 C CA . VAL A 1 494 ? -76.355 -3.719 7.777 1.00 61.50 494 VAL A CA 1
ATOM 3872 C C . VAL A 1 494 ? -75.068 -3.217 8.416 1.00 61.50 494 VAL A C 1
ATOM 3874 O O . VAL A 1 494 ? -74.166 -4.014 8.672 1.00 61.50 494 VAL A O 1
ATOM 3877 N N . ALA A 1 495 ? -74.967 -1.923 8.723 1.00 61.06 495 ALA A N 1
ATOM 3878 C CA . ALA A 1 495 ? -73.703 -1.355 9.192 1.00 61.06 495 ALA A CA 1
ATOM 3879 C C . ALA A 1 495 ? -73.309 -1.868 10.589 1.00 61.06 495 ALA A C 1
ATOM 3881 O O . ALA A 1 495 ? -72.162 -2.275 10.796 1.00 61.06 495 ALA A O 1
ATOM 3882 N N . ILE A 1 496 ? -74.253 -1.905 11.536 1.00 69.44 496 ILE A N 1
ATOM 3883 C CA . ILE A 1 496 ? -74.003 -2.380 12.905 1.00 69.44 496 ILE A CA 1
ATOM 3884 C C . ILE A 1 496 ? -73.683 -3.889 12.934 1.00 69.44 496 ILE A C 1
ATOM 3886 O O . ILE A 1 496 ? -72.672 -4.251 13.540 1.00 69.44 496 ILE A O 1
ATOM 3890 N N . PRO A 1 497 ? -74.420 -4.784 12.243 1.00 71.38 497 PRO A N 1
ATOM 3891 C CA . PRO A 1 497 ? -74.094 -6.214 12.181 1.00 71.38 497 PRO A CA 1
ATOM 3892 C C . PRO A 1 497 ? -72.763 -6.531 11.487 1.00 71.38 497 PRO A C 1
ATOM 3894 O O . PRO A 1 497 ? -72.012 -7.390 11.945 1.00 71.38 497 PRO A O 1
ATOM 3897 N N . VAL A 1 498 ? -72.426 -5.830 10.398 1.00 60.00 498 VAL A N 1
ATOM 3898 C CA . VAL A 1 498 ? -71.165 -6.057 9.668 1.00 60.00 498 VAL A CA 1
ATOM 3899 C C . VAL A 1 498 ? -69.964 -5.599 10.492 1.00 60.00 498 VAL A C 1
ATOM 3901 O O . VAL A 1 498 ? -68.965 -6.315 10.567 1.00 60.00 498 VAL A O 1
ATOM 3904 N N . THR A 1 499 ? -70.064 -4.450 11.167 1.00 60.19 499 THR A N 1
ATOM 3905 C CA . THR A 1 499 ? -69.004 -3.971 12.068 1.00 60.19 499 THR A CA 1
ATOM 3906 C C . THR A 1 499 ? -68.867 -4.855 13.307 1.00 60.19 499 THR A C 1
ATOM 3908 O O . THR A 1 499 ? -67.747 -5.199 13.679 1.00 60.19 499 THR A O 1
ATOM 3911 N N . THR A 1 500 ? -69.970 -5.323 13.900 1.00 68.12 500 THR A N 1
ATOM 3912 C CA . THR A 1 500 ? -69.910 -6.294 15.010 1.00 68.12 500 THR A CA 1
ATOM 3913 C C . THR A 1 500 ? -69.384 -7.666 14.582 1.00 68.12 500 THR A C 1
ATOM 3915 O O . THR A 1 500 ? -68.674 -8.296 15.363 1.00 68.12 500 THR A O 1
ATOM 3918 N N . TRP A 1 501 ? -69.633 -8.123 13.350 1.00 77.75 501 TRP A N 1
ATOM 3919 C CA . TRP A 1 501 ? -69.070 -9.377 12.830 1.00 77.75 501 TRP A CA 1
ATOM 3920 C C . TRP A 1 501 ? -67.566 -9.276 12.533 1.00 77.75 501 TRP A C 1
ATOM 3922 O O . TRP A 1 501 ? -66.800 -10.146 12.955 1.00 77.75 501 TRP A O 1
ATOM 3932 N N . LEU A 1 502 ? -67.127 -8.196 11.873 1.00 50.62 502 LEU A N 1
ATOM 3933 C CA . LEU A 1 502 ? -65.712 -7.926 11.567 1.00 50.62 502 LEU A CA 1
ATOM 3934 C C . LEU A 1 502 ? -64.854 -7.793 12.830 1.00 50.62 502 LEU A C 1
ATOM 3936 O O . LEU A 1 502 ? -63.705 -8.232 12.843 1.00 50.62 502 LEU A O 1
ATOM 3940 N N . VAL A 1 503 ? -65.415 -7.201 13.886 1.00 53.59 503 VAL A N 1
ATOM 3941 C CA . VAL A 1 503 ? -64.726 -6.954 15.163 1.00 53.59 503 VAL A CA 1
ATOM 3942 C C . VAL A 1 503 ? -64.954 -8.094 16.170 1.00 53.59 503 VAL A C 1
ATOM 3944 O O . VAL A 1 503 ? -64.232 -8.217 17.159 1.00 53.59 503 VAL A O 1
ATOM 3947 N N . GLY A 1 504 ? -65.925 -8.971 15.910 1.00 65.12 504 GLY A N 1
ATOM 3948 C CA . GLY A 1 504 ? -66.213 -10.140 16.727 1.00 65.12 504 GLY A CA 1
ATOM 3949 C C . GLY A 1 504 ? -65.142 -11.237 16.619 1.00 65.12 504 GLY A C 1
ATOM 3950 O O . GLY A 1 504 ? -64.323 -11.244 15.694 1.00 65.12 504 GLY A O 1
ATOM 3951 N N . PRO A 1 505 ? -65.161 -12.229 17.530 1.00 55.38 505 PRO A N 1
ATOM 3952 C CA . PRO A 1 505 ? -64.172 -13.309 17.567 1.00 55.38 505 PRO A CA 1
ATOM 3953 C C . PRO A 1 505 ? -64.018 -14.037 16.224 1.00 55.38 505 PRO A C 1
ATOM 3955 O O . PRO A 1 505 ? -62.919 -14.437 15.859 1.00 55.38 505 PRO A O 1
ATOM 3958 N N . GLN A 1 506 ? -65.108 -14.173 15.464 1.00 61.38 506 GLN A N 1
ATOM 3959 C CA . GLN A 1 506 ? -65.119 -14.846 14.164 1.00 61.38 506 GLN A CA 1
ATOM 3960 C C . GLN A 1 506 ? -64.430 -14.027 13.058 1.00 61.38 506 GLN A C 1
ATOM 3962 O O . GLN A 1 506 ? -63.657 -14.598 12.287 1.00 61.38 506 GLN A O 1
ATOM 3967 N N . GLY A 1 507 ? -64.630 -12.704 13.015 1.00 67.25 507 GLY A N 1
ATOM 3968 C CA . GLY A 1 507 ? -63.938 -11.811 12.079 1.00 67.25 507 GLY A CA 1
ATOM 3969 C C . GLY A 1 507 ? -62.430 -11.745 12.339 1.00 67.25 507 GLY A C 1
ATOM 3970 O O . GLY A 1 507 ? -61.628 -11.826 11.407 1.00 67.25 507 GLY A O 1
ATOM 3971 N N . LEU A 1 508 ? -62.025 -11.727 13.613 1.00 52.94 508 LEU A N 1
ATOM 3972 C CA . LEU A 1 508 ? -60.613 -11.767 14.017 1.00 52.94 508 LEU A CA 1
ATOM 3973 C C . LEU A 1 508 ? -59.932 -13.105 13.675 1.00 52.94 508 LEU A C 1
ATOM 3975 O O . LEU A 1 508 ? -58.773 -13.117 13.256 1.00 52.94 508 LEU A O 1
ATOM 3979 N N . ILE A 1 509 ? -60.648 -14.229 13.792 1.00 61.19 509 ILE A N 1
ATOM 3980 C CA . ILE A 1 509 ? -60.157 -15.553 13.369 1.00 61.19 509 ILE A CA 1
ATOM 3981 C C . ILE A 1 509 ? -59.991 -15.614 11.841 1.00 61.19 509 ILE A C 1
ATOM 3983 O O . ILE A 1 509 ? -58.981 -16.128 11.356 1.00 61.19 509 ILE A O 1
ATOM 3987 N N . ALA A 1 510 ? -60.934 -15.053 11.078 1.00 56.38 510 ALA A N 1
ATOM 3988 C CA . ALA A 1 510 ? -60.855 -14.994 9.619 1.00 56.38 510 ALA A CA 1
ATOM 3989 C C . ALA A 1 510 ? -59.678 -14.123 9.132 1.00 56.38 510 ALA A C 1
ATOM 3991 O O . ALA A 1 510 ? -58.935 -14.531 8.239 1.00 56.38 510 ALA A O 1
ATOM 3992 N N . LEU A 1 511 ? -59.434 -12.975 9.772 1.00 44.84 511 LEU A N 1
ATOM 3993 C CA . LEU A 1 511 ? -58.269 -12.120 9.504 1.00 44.84 511 LEU A CA 1
ATOM 3994 C C . LEU A 1 511 ? -56.941 -12.803 9.869 1.00 44.84 511 LEU A C 1
ATOM 3996 O O . LEU A 1 511 ? -55.965 -12.691 9.127 1.00 44.84 511 LEU A O 1
ATOM 4000 N N . GLY A 1 512 ? -56.910 -13.575 10.960 1.00 44.84 512 GLY A N 1
ATOM 4001 C CA . GLY A 1 512 ? -55.751 -14.388 11.338 1.00 44.84 512 GLY A CA 1
ATOM 4002 C C . GLY A 1 512 ? -55.416 -15.494 10.327 1.00 44.84 512 GLY A C 1
ATOM 4003 O O . GLY A 1 512 ? -54.242 -15.798 10.117 1.00 44.84 512 GLY A O 1
ATOM 4004 N N . ALA A 1 513 ? -56.421 -16.059 9.649 1.00 46.28 513 ALA A N 1
ATOM 4005 C CA . ALA A 1 513 ? -56.224 -17.063 8.602 1.00 46.28 513 ALA A CA 1
ATOM 4006 C C . ALA A 1 513 ? -55.620 -16.475 7.309 1.00 46.28 513 ALA A C 1
ATOM 4008 O O . ALA A 1 513 ? -54.857 -17.156 6.622 1.00 46.28 513 ALA A O 1
ATOM 4009 N N . ILE A 1 514 ? -55.898 -15.203 7.005 1.00 41.56 514 ILE A N 1
ATOM 4010 C CA . ILE A 1 514 ? -55.391 -14.503 5.810 1.00 41.56 514 ILE A CA 1
ATOM 4011 C C . ILE A 1 514 ? -53.896 -14.137 5.946 1.00 41.56 514 ILE A C 1
ATOM 4013 O O . ILE A 1 514 ? -53.191 -14.047 4.943 1.00 41.56 514 ILE A O 1
ATOM 4017 N N . VAL A 1 515 ? -53.367 -14.009 7.172 1.00 38.88 515 VAL A N 1
ATOM 4018 C CA . VAL A 1 515 ? -51.978 -13.563 7.445 1.00 38.88 515 VAL A CA 1
ATOM 4019 C C . VAL A 1 515 ? -50.946 -14.714 7.539 1.00 38.88 515 VAL A C 1
ATOM 4021 O O . VAL A 1 515 ? -49.776 -14.497 7.835 1.00 38.88 515 VAL A O 1
ATOM 4024 N N . GLY A 1 516 ? -51.305 -15.944 7.159 1.00 41.28 516 GLY A N 1
ATOM 4025 C CA . GLY A 1 516 ? -50.318 -16.993 6.859 1.00 41.28 516 GLY A CA 1
ATOM 4026 C C . GLY A 1 516 ? -49.844 -17.815 8.064 1.00 41.28 516 GLY A C 1
ATOM 4027 O O . GLY A 1 516 ? -48.757 -17.622 8.604 1.00 41.28 516 GLY A O 1
ATOM 4028 N N . LEU A 1 517 ? -50.628 -18.839 8.406 1.00 38.59 517 LEU A N 1
ATOM 4029 C CA . LEU A 1 517 ? -50.228 -19.976 9.241 1.00 38.59 517 LEU A CA 1
ATOM 4030 C C . LEU A 1 517 ? -50.366 -21.253 8.402 1.00 38.59 517 LEU A C 1
ATOM 4032 O O . LEU A 1 517 ? -51.387 -21.936 8.418 1.00 38.59 517 LEU A O 1
ATOM 4036 N N . SER A 1 518 ? -49.344 -21.570 7.608 1.00 43.25 518 SER A N 1
ATOM 4037 C CA . SER A 1 518 ? -49.337 -22.761 6.755 1.00 43.25 518 SER A CA 1
ATOM 4038 C C . SER A 1 518 ? -49.012 -24.014 7.576 1.00 43.25 518 SER A C 1
ATOM 4040 O O . SER A 1 518 ? -47.856 -24.377 7.787 1.00 43.25 518 SER A O 1
ATOM 4042 N N . THR A 1 519 ? -50.051 -24.705 8.044 1.00 49.06 519 THR A N 1
ATOM 4043 C CA . THR A 1 519 ? -49.935 -26.104 8.476 1.00 49.06 519 THR A CA 1
ATOM 4044 C C . THR A 1 519 ? -50.056 -27.005 7.251 1.00 49.06 519 THR A C 1
ATOM 4046 O O . THR A 1 519 ? -50.992 -26.877 6.466 1.00 49.06 519 THR A O 1
ATOM 4049 N N . VAL A 1 520 ? -49.102 -27.919 7.065 1.00 56.19 520 VAL A N 1
ATOM 4050 C CA . VAL A 1 520 ? -49.142 -28.885 5.960 1.00 56.19 520 VAL A CA 1
ATOM 4051 C C . VAL A 1 520 ? -49.308 -30.284 6.545 1.00 56.19 520 VAL A C 1
ATOM 4053 O O . VAL A 1 520 ? -48.441 -30.773 7.273 1.00 56.19 520 VAL A O 1
ATOM 4056 N N . LYS A 1 521 ? -50.429 -30.932 6.218 1.00 68.19 521 LYS A N 1
ATOM 4057 C CA . LYS A 1 521 ? -50.656 -32.364 6.451 1.00 68.19 521 LYS A CA 1
ATOM 4058 C C . LYS A 1 521 ? -50.377 -33.110 5.150 1.00 68.19 521 LYS A C 1
ATOM 4060 O O . LYS A 1 521 ? -51.031 -32.844 4.147 1.00 68.19 521 LYS A O 1
ATOM 4065 N N . LEU A 1 522 ? -49.424 -34.041 5.162 1.00 61.69 522 LEU A N 1
ATOM 4066 C CA . LEU A 1 522 ? -49.155 -34.922 4.021 1.00 61.69 522 LEU A CA 1
ATOM 4067 C C . LEU A 1 522 ? -49.609 -36.341 4.366 1.00 61.69 522 LEU A C 1
ATOM 4069 O O . LEU A 1 522 ? -49.084 -36.955 5.295 1.00 61.69 522 LEU A O 1
ATOM 4073 N N . LEU A 1 523 ? -50.571 -36.847 3.598 1.00 65.88 523 LEU A N 1
ATOM 4074 C CA . LEU A 1 523 ? -51.062 -38.222 3.655 1.00 65.88 523 LEU A CA 1
ATOM 4075 C C . LEU A 1 523 ? -50.579 -38.979 2.410 1.00 65.88 523 LEU A C 1
ATOM 4077 O O . LEU A 1 523 ? -50.777 -38.524 1.287 1.00 65.88 523 LEU A O 1
ATOM 4081 N N . GLY A 1 524 ? -49.943 -40.137 2.606 1.00 53.03 524 GLY A N 1
ATOM 4082 C CA . GLY A 1 524 ? -49.813 -41.163 1.558 1.00 53.03 524 GLY A CA 1
ATOM 4083 C C . GLY A 1 524 ? -48.747 -40.982 0.463 1.00 53.03 524 GLY A C 1
ATOM 4084 O O . GLY A 1 524 ? -48.714 -41.777 -0.474 1.00 53.03 524 GLY A O 1
ATOM 4085 N N . LEU A 1 525 ? -47.837 -40.006 0.546 1.00 50.38 525 LEU A N 1
ATOM 4086 C CA . LEU A 1 525 ? -46.784 -39.831 -0.470 1.00 50.38 525 LEU A CA 1
ATOM 4087 C C . LEU A 1 525 ? -45.554 -40.721 -0.207 1.00 50.38 525 LEU A C 1
ATOM 4089 O O . LEU A 1 525 ? -44.841 -40.542 0.780 1.00 50.38 525 LEU A O 1
ATOM 4093 N N . ARG A 1 526 ? -45.257 -41.644 -1.139 1.00 48.72 526 ARG A N 1
ATOM 4094 C CA . ARG A 1 526 ? -44.088 -42.555 -1.087 1.00 48.72 526 ARG A CA 1
ATOM 4095 C C . ARG A 1 526 ? -42.730 -41.864 -1.307 1.00 48.72 526 ARG A C 1
ATOM 4097 O O . ARG A 1 526 ? -41.710 -42.425 -0.912 1.00 48.72 526 ARG A O 1
ATOM 4104 N N . LYS A 1 527 ? -42.690 -40.680 -1.933 1.00 47.59 527 LYS A N 1
ATOM 4105 C CA . LYS A 1 527 ? -41.481 -39.857 -2.153 1.00 47.59 527 LYS A CA 1
ATOM 4106 C C . LYS A 1 527 ? -41.860 -38.371 -2.182 1.00 47.59 527 LYS A C 1
ATOM 4108 O O . LYS A 1 527 ? -42.773 -37.999 -2.908 1.00 47.59 527 LYS A O 1
ATOM 4113 N N . VAL A 1 528 ? -41.135 -37.525 -1.447 1.00 51.50 528 VAL A N 1
ATOM 4114 C CA . VAL A 1 528 ? -41.248 -36.055 -1.521 1.00 51.50 528 VAL A CA 1
ATOM 4115 C C . VAL A 1 528 ? -39.921 -35.500 -2.039 1.00 51.50 528 VAL A C 1
ATOM 4117 O O . VAL A 1 528 ? -38.864 -35.842 -1.507 1.00 51.50 528 VAL A O 1
ATOM 4120 N N . TRP A 1 529 ? -39.961 -34.674 -3.088 1.00 40.59 529 TRP A N 1
ATOM 4121 C CA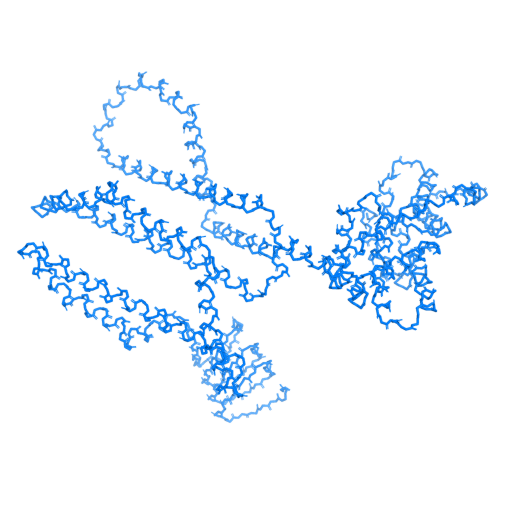 . TRP A 1 529 ? -38.793 -33.989 -3.651 1.00 40.59 529 TRP A CA 1
ATOM 4122 C C . TRP A 1 529 ? -38.946 -32.466 -3.530 1.00 40.59 529 TRP A C 1
ATOM 4124 O O . TRP A 1 529 ? -40.021 -31.945 -3.788 1.00 40.59 529 TRP A O 1
ATOM 4134 N N . LYS A 1 530 ? -37.843 -31.816 -3.117 1.00 38.78 530 LYS A N 1
ATOM 4135 C CA . LYS A 1 530 ? -37.462 -30.382 -3.155 1.00 38.78 530 LYS A CA 1
ATOM 4136 C C . LYS A 1 530 ? -38.585 -29.324 -3.171 1.00 38.78 530 LYS A C 1
ATOM 4138 O O . LYS A 1 530 ? -39.320 -29.222 -4.142 1.00 38.78 530 LYS A O 1
ATOM 4143 N N . GLY A 1 531 ? -38.578 -28.408 -2.191 1.00 39.94 531 GLY A N 1
ATOM 4144 C CA . GLY A 1 531 ? -39.277 -27.124 -2.374 1.00 39.94 531 GLY A CA 1
ATOM 4145 C C . GLY A 1 531 ? -39.389 -26.170 -1.182 1.00 39.94 531 GLY A C 1
ATOM 4146 O O . GLY A 1 531 ? -39.530 -24.975 -1.407 1.00 39.94 531 GLY A O 1
ATOM 4147 N N . 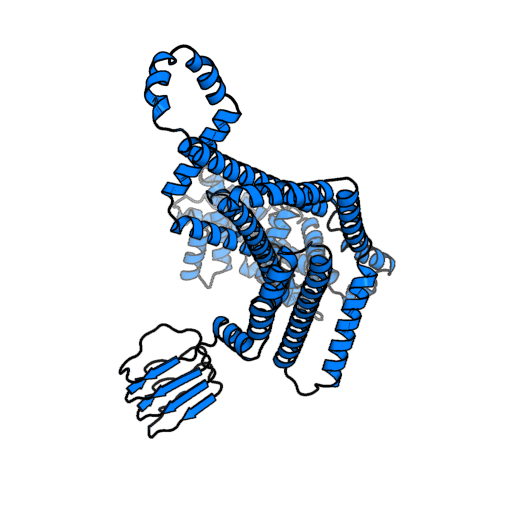PHE A 1 532 ? -39.300 -26.632 0.067 1.00 51.56 532 PHE A N 1
ATOM 4148 C CA . PHE A 1 532 ? -39.654 -25.776 1.207 1.00 51.56 532 PHE A CA 1
ATOM 4149 C C . PHE A 1 532 ? -38.451 -25.409 2.076 1.00 51.56 532 PHE A C 1
ATOM 4151 O O . PHE A 1 532 ? -37.812 -26.274 2.671 1.00 51.56 532 PHE A O 1
ATOM 4158 N N . THR A 1 533 ? -38.155 -24.112 2.152 1.00 46.38 533 THR A N 1
ATOM 4159 C CA . THR A 1 533 ? -37.087 -23.546 2.990 1.00 46.38 533 THR A CA 1
ATOM 4160 C C . THR A 1 533 ? -37.570 -23.128 4.383 1.00 46.38 533 THR A C 1
ATOM 4162 O O . THR A 1 533 ? -36.734 -22.950 5.263 1.00 46.38 533 THR A O 1
ATOM 4165 N N . TRP A 1 534 ? -38.888 -23.027 4.608 1.00 52.84 534 TRP A N 1
ATOM 4166 C CA . TRP A 1 534 ? -39.504 -22.650 5.887 1.00 52.84 534 TRP A CA 1
ATOM 4167 C C . TRP A 1 534 ? -40.758 -23.494 6.170 1.00 52.84 534 TRP A C 1
ATOM 4169 O O . TRP A 1 534 ? -41.719 -23.435 5.405 1.00 52.84 534 TRP A O 1
ATOM 4179 N N . LEU A 1 535 ? -40.770 -24.255 7.272 1.00 69.94 535 LEU A N 1
ATOM 4180 C CA . LEU A 1 535 ? -41.981 -24.897 7.803 1.00 69.94 535 LEU A CA 1
ATOM 4181 C C . LEU A 1 535 ? -42.023 -24.804 9.334 1.00 69.94 535 LEU A C 1
ATOM 4183 O O . LEU A 1 535 ? -41.090 -25.208 10.027 1.00 69.94 535 LEU A O 1
ATOM 4187 N N . THR A 1 536 ? -43.137 -24.311 9.874 1.00 73.81 536 THR A N 1
ATOM 4188 C CA . THR A 1 536 ? -43.339 -24.196 11.326 1.00 73.81 536 THR A CA 1
ATOM 4189 C C . THR A 1 536 ? -43.811 -25.510 11.942 1.00 73.81 536 THR A C 1
ATOM 4191 O O . THR A 1 536 ? -43.313 -25.900 12.997 1.00 73.81 536 THR A O 1
ATOM 4194 N N . ARG A 1 537 ? -44.731 -26.236 11.293 1.00 73.44 537 ARG A N 1
ATOM 4195 C CA . ARG A 1 537 ? -45.223 -27.522 11.806 1.00 73.44 537 ARG A CA 1
ATOM 4196 C C . ARG A 1 537 ? -45.570 -28.492 10.685 1.00 73.44 537 ARG A C 1
ATOM 4198 O O . ARG A 1 537 ? -46.348 -28.160 9.794 1.00 73.44 537 ARG A O 1
ATOM 4205 N N . MET A 1 538 ? -45.023 -29.702 10.761 1.00 80.06 538 MET A N 1
ATOM 4206 C CA . MET A 1 538 ? -45.290 -30.778 9.806 1.00 80.06 538 MET A CA 1
ATOM 4207 C C . MET A 1 538 ? -45.880 -31.988 10.533 1.00 80.06 538 MET A C 1
ATOM 4209 O O . MET A 1 538 ? -45.304 -32.467 11.512 1.00 80.06 538 MET A O 1
ATOM 4213 N N . THR A 1 539 ? -47.016 -32.495 10.052 1.00 81.00 539 THR A N 1
ATOM 4214 C CA . THR A 1 539 ? -47.597 -33.764 10.521 1.00 81.00 539 THR A CA 1
ATOM 4215 C C . THR A 1 539 ? -47.546 -34.770 9.378 1.00 81.00 539 THR A C 1
ATOM 4217 O O . THR A 1 539 ? -48.093 -34.506 8.304 1.00 81.00 539 THR A O 1
ATOM 4220 N N . TRP A 1 540 ? -46.882 -35.907 9.595 1.00 77.44 540 TRP A N 1
ATOM 4221 C CA . TRP A 1 540 ? -46.729 -36.945 8.575 1.00 77.44 540 TRP A CA 1
ATOM 4222 C C . TRP A 1 540 ? -47.394 -38.252 9.008 1.00 77.44 540 TRP A C 1
ATOM 4224 O O . TRP A 1 540 ? -47.144 -38.743 10.111 1.00 77.44 540 TRP A O 1
ATOM 4234 N N . LEU A 1 541 ? -48.235 -38.791 8.122 1.00 76.62 541 LEU A N 1
ATOM 4235 C CA . LEU A 1 541 ? -48.994 -40.030 8.297 1.00 76.62 541 LEU A CA 1
ATOM 4236 C C . LEU A 1 541 ? -48.730 -40.941 7.086 1.00 76.62 541 LEU A C 1
ATOM 4238 O O . LEU A 1 541 ? -49.257 -40.692 5.997 1.00 76.62 541 LEU A O 1
ATOM 4242 N N . GLY A 1 542 ? -47.891 -41.973 7.241 1.00 75.25 542 GLY A N 1
ATOM 4243 C CA . GLY A 1 542 ? -47.589 -42.900 6.141 1.00 75.25 542 GLY A CA 1
ATOM 4244 C C . GLY A 1 542 ? -46.521 -43.971 6.408 1.00 75.25 542 GLY A C 1
ATOM 4245 O O . GLY A 1 542 ? -45.969 -44.082 7.499 1.00 75.25 542 GLY A O 1
ATOM 4246 N N . LEU A 1 543 ? -46.224 -44.760 5.369 1.00 66.25 543 LEU A N 1
ATOM 4247 C CA . LEU A 1 543 ? -45.136 -45.748 5.288 1.00 66.25 543 LEU A CA 1
ATOM 4248 C C . LEU A 1 543 ? -44.120 -45.263 4.237 1.00 66.25 543 LEU A C 1
ATOM 4250 O O . LEU A 1 543 ? -44.485 -45.094 3.072 1.00 66.25 543 LEU A O 1
ATOM 4254 N N . GLY A 1 544 ? -42.858 -45.004 4.607 1.00 67.81 544 GLY A N 1
ATOM 4255 C CA . GLY A 1 544 ? -41.893 -44.410 3.667 1.00 67.81 544 GLY A CA 1
ATOM 4256 C C . GLY A 1 544 ? -40.505 -44.077 4.229 1.00 67.81 544 GLY A C 1
ATOM 4257 O O . GLY A 1 544 ? -40.277 -44.109 5.437 1.00 67.81 544 GLY A O 1
ATOM 4258 N N . LYS A 1 545 ? -39.563 -43.766 3.323 1.00 65.56 545 LYS A N 1
ATOM 4259 C CA . LYS A 1 545 ? -38.177 -43.352 3.624 1.00 65.56 545 LYS A CA 1
ATOM 4260 C C . LYS A 1 545 ? -37.997 -41.859 3.330 1.00 65.56 545 LYS A C 1
ATOM 4262 O O . LYS A 1 545 ? -38.278 -41.427 2.213 1.00 65.56 545 LYS A O 1
ATOM 4267 N N . VAL A 1 546 ? -37.474 -41.086 4.285 1.00 64.69 546 VAL A N 1
ATOM 4268 C CA . VAL A 1 546 ? -37.153 -39.654 4.097 1.00 64.69 546 VAL A CA 1
ATOM 4269 C C . VAL A 1 546 ? -35.652 -39.495 3.857 1.00 64.69 546 VAL A C 1
ATOM 4271 O O . VAL A 1 546 ? -34.839 -39.908 4.680 1.00 64.69 546 VAL A O 1
ATOM 4274 N N . TRP A 1 547 ? -35.282 -38.919 2.707 1.00 48.72 547 TRP A N 1
ATOM 4275 C CA . TRP A 1 547 ? -33.917 -39.019 2.171 1.00 48.72 547 TRP A CA 1
ATOM 4276 C C . TRP A 1 547 ? -33.004 -37.797 2.377 1.00 48.72 547 TRP A C 1
ATOM 4278 O O . TRP A 1 547 ? -31.836 -37.905 2.019 1.00 48.72 547 TRP A O 1
ATOM 4288 N N . ARG A 1 548 ? -33.463 -36.658 2.929 1.00 53.44 548 ARG A N 1
ATOM 4289 C CA . ARG A 1 548 ? -32.615 -35.475 3.245 1.00 53.44 548 ARG A CA 1
ATOM 4290 C C . ARG A 1 548 ? -33.372 -34.420 4.077 1.00 53.44 548 ARG A C 1
ATOM 4292 O O . ARG A 1 548 ? -34.572 -34.255 3.880 1.00 53.44 548 ARG A O 1
ATOM 4299 N N . GLY A 1 549 ? -32.664 -33.738 4.986 1.00 59.56 549 GLY A N 1
ATOM 4300 C CA . GLY A 1 549 ? -33.219 -32.838 6.011 1.00 59.56 549 GLY A CA 1
ATOM 4301 C C . GLY A 1 549 ? -33.629 -31.435 5.535 1.00 59.56 549 GLY A C 1
ATOM 4302 O O . GLY A 1 549 ? -33.160 -30.941 4.510 1.00 59.56 549 GLY A O 1
ATOM 4303 N N . PHE A 1 550 ? -34.510 -30.800 6.317 1.00 65.62 550 PHE A N 1
ATOM 4304 C CA . PHE A 1 550 ? -34.946 -29.405 6.171 1.00 65.62 550 PHE A CA 1
ATOM 4305 C C . PHE A 1 550 ? -34.012 -28.460 6.944 1.00 65.62 550 PHE A C 1
ATOM 4307 O O . PHE A 1 550 ? -33.510 -28.824 8.007 1.00 65.62 550 PHE A O 1
ATOM 4314 N N . ALA A 1 551 ? -33.797 -27.244 6.428 1.00 54.78 551 ALA A N 1
ATOM 4315 C CA . ALA A 1 551 ? -32.915 -26.257 7.061 1.00 54.78 551 ALA A CA 1
ATOM 4316 C C . ALA A 1 551 ? -33.519 -25.637 8.337 1.00 54.78 551 ALA A C 1
ATOM 4318 O O . ALA A 1 551 ? -32.777 -25.347 9.269 1.00 54.78 551 ALA A O 1
ATOM 4319 N N . TRP A 1 552 ? -34.844 -25.455 8.382 1.00 61.00 552 TRP A N 1
ATOM 4320 C CA . TRP A 1 552 ? -35.580 -24.854 9.500 1.00 61.00 552 TRP A CA 1
ATOM 4321 C C . TRP A 1 552 ? -36.920 -25.576 9.694 1.00 61.00 552 TRP A C 1
ATOM 4323 O O . TRP A 1 552 ? -37.831 -25.414 8.878 1.00 61.00 552 TRP A O 1
ATOM 4333 N N . LEU A 1 553 ? -37.037 -26.384 10.756 1.00 72.31 553 LEU A N 1
ATOM 4334 C CA . LEU A 1 553 ? -38.273 -27.080 11.125 1.00 72.31 553 LEU A CA 1
ATOM 4335 C C . LEU A 1 553 ? -38.519 -26.939 12.635 1.00 72.31 553 LEU A C 1
ATOM 4337 O O . LEU A 1 553 ? -37.791 -27.504 13.449 1.00 72.31 553 LEU A O 1
ATOM 4341 N N . VAL A 1 554 ? -39.549 -26.180 13.019 1.00 76.94 554 VAL A N 1
ATOM 4342 C CA . VAL A 1 554 ? -39.806 -25.877 14.443 1.00 76.94 554 VAL A CA 1
ATOM 4343 C C . VAL A 1 554 ? -40.467 -27.054 15.168 1.00 76.94 554 VAL A C 1
ATOM 4345 O O . VAL A 1 554 ? -40.120 -27.330 16.313 1.00 76.94 554 VAL A O 1
ATOM 4348 N N . GLY A 1 555 ? -41.367 -27.789 14.507 1.00 79.12 555 GLY A N 1
ATOM 4349 C CA . GLY A 1 555 ? -42.018 -28.958 15.099 1.00 79.12 555 GLY A CA 1
ATOM 4350 C C . GLY A 1 555 ? -42.390 -30.032 14.081 1.00 79.12 555 GLY A C 1
ATOM 4351 O O . GLY A 1 555 ? -43.027 -29.744 13.064 1.00 79.12 555 GLY A O 1
ATOM 4352 N N . MET A 1 556 ? -42.047 -31.285 14.383 1.00 81.25 556 MET A N 1
ATOM 4353 C CA . MET A 1 556 ? -42.452 -32.449 13.589 1.00 81.25 556 MET A CA 1
ATOM 4354 C C . MET A 1 556 ? -43.248 -33.437 14.438 1.00 81.25 556 MET A C 1
ATOM 4356 O O . MET A 1 556 ? -42.804 -33.830 15.516 1.00 81.25 556 MET A O 1
ATOM 4360 N N . THR A 1 557 ? -44.401 -33.876 13.937 1.00 83.00 557 THR A N 1
ATOM 4361 C CA . THR A 1 557 ? -45.167 -34.979 14.529 1.00 83.00 557 THR A CA 1
ATOM 4362 C C . THR A 1 557 ? -45.217 -36.131 13.533 1.00 83.00 557 THR A C 1
ATOM 4364 O O . THR A 1 557 ? -45.748 -35.979 12.429 1.00 83.00 557 THR A O 1
ATOM 4367 N N . TRP A 1 558 ? -44.637 -37.270 13.913 1.00 80.25 558 TRP A N 1
ATOM 4368 C CA . TRP A 1 558 ? -44.541 -38.459 13.069 1.00 80.25 558 TRP A CA 1
ATOM 4369 C C . TRP A 1 558 ? -45.460 -39.563 13.589 1.00 80.25 558 TRP A C 1
ATOM 4371 O O . TRP A 1 558 ? -45.326 -39.990 14.736 1.00 80.25 558 TRP A O 1
ATOM 4381 N N . LEU A 1 559 ? -46.352 -40.052 12.726 1.00 80.81 559 LEU A N 1
ATOM 4382 C CA . LEU A 1 559 ? -47.286 -41.142 13.008 1.00 80.81 559 LEU A CA 1
ATOM 4383 C C . LEU A 1 559 ? -47.176 -42.197 11.887 1.00 80.81 559 LEU A C 1
ATOM 4385 O O . LEU A 1 559 ? -47.816 -42.075 10.844 1.00 80.81 559 LEU A O 1
ATOM 4389 N N . GLY A 1 560 ? -46.313 -43.207 12.060 1.00 81.00 560 GLY A N 1
ATOM 4390 C CA . GLY A 1 560 ? -46.105 -44.275 11.064 1.00 81.00 560 GLY A CA 1
ATOM 4391 C C . GLY A 1 560 ? -44.799 -45.070 11.220 1.00 81.00 560 GLY A C 1
ATOM 4392 O O . GLY A 1 560 ? -43.916 -44.674 11.978 1.00 81.00 560 GLY A O 1
ATOM 4393 N N . LEU A 1 561 ? -44.669 -46.183 10.483 1.00 70.31 561 LEU A N 1
ATOM 4394 C CA . LEU A 1 561 ? -43.464 -47.033 10.409 1.00 70.31 561 LEU A CA 1
ATOM 4395 C C . LEU A 1 561 ? -42.520 -46.527 9.293 1.00 70.31 561 LEU A C 1
ATOM 4397 O O . LEU A 1 561 ? -42.930 -46.420 8.135 1.00 70.31 561 LEU A O 1
ATOM 4401 N N . GLY A 1 562 ? -41.253 -46.221 9.599 1.00 69.62 562 GLY A N 1
ATOM 4402 C CA . GLY A 1 562 ? -40.303 -45.711 8.594 1.00 69.62 562 GLY A CA 1
ATOM 4403 C C . GLY A 1 562 ? -38.864 -45.506 9.086 1.00 69.62 562 GLY A C 1
ATOM 4404 O O . GLY A 1 562 ? -38.583 -45.617 10.276 1.00 69.62 562 GLY A O 1
ATOM 4405 N N . GLN A 1 563 ? -37.949 -45.217 8.149 1.00 68.12 563 GLN A N 1
ATOM 4406 C CA . GLN A 1 563 ? -36.520 -44.948 8.401 1.00 68.12 563 GLN A CA 1
ATOM 4407 C C . GLN A 1 563 ? -36.153 -43.504 8.007 1.00 68.12 563 GLN A C 1
ATOM 4409 O O . GLN A 1 563 ? -36.529 -43.036 6.926 1.00 68.12 563 GLN A O 1
ATOM 4414 N N . VAL A 1 564 ? -35.371 -42.825 8.855 1.00 66.31 564 VAL A N 1
ATOM 4415 C CA . VAL A 1 564 ? -34.836 -41.465 8.632 1.00 66.31 564 VAL A CA 1
ATOM 4416 C C . VAL A 1 564 ? -33.318 -41.546 8.454 1.00 66.31 564 VAL A C 1
ATOM 4418 O O . VAL A 1 564 ? -32.656 -42.208 9.248 1.00 66.31 564 VAL A O 1
ATOM 4421 N N . TRP A 1 565 ? -32.767 -40.912 7.408 1.00 51.59 565 TRP A N 1
ATOM 4422 C CA . TRP A 1 565 ? -31.396 -41.200 6.946 1.00 51.59 565 TRP A CA 1
ATOM 4423 C C . TRP A 1 565 ? -30.379 -40.038 6.984 1.00 51.59 565 TRP A C 1
ATOM 4425 O O . TRP A 1 565 ? -29.309 -40.204 6.408 1.00 51.59 565 TRP A O 1
ATOM 4435 N N . LYS A 1 566 ? -30.653 -38.879 7.619 1.00 52.59 566 LYS A N 1
ATOM 4436 C CA . LYS A 1 566 ? -29.644 -37.824 7.938 1.00 52.59 566 LYS A CA 1
ATOM 4437 C C . LYS A 1 566 ? -30.228 -36.639 8.737 1.00 52.59 566 LYS A C 1
ATOM 4439 O O . LYS A 1 566 ? -31.402 -36.322 8.562 1.00 52.59 566 LYS A O 1
ATOM 4444 N N . GLY A 1 567 ? -29.390 -36.003 9.566 1.00 57.56 567 GLY A N 1
ATOM 4445 C CA . GLY A 1 567 ? -29.735 -34.997 10.587 1.00 57.56 567 GLY A CA 1
ATOM 4446 C C . GLY A 1 567 ? -30.353 -33.677 10.102 1.00 57.56 567 GLY A C 1
ATOM 4447 O O . GLY A 1 567 ? -30.151 -33.238 8.967 1.00 57.56 567 GLY A O 1
ATOM 4448 N N . PHE A 1 568 ? -31.125 -33.052 10.998 1.00 66.81 568 PHE A N 1
ATOM 4449 C CA . PHE A 1 568 ? -31.736 -31.728 10.840 1.00 66.81 568 PHE A CA 1
ATOM 4450 C C . PHE A 1 568 ? -30.814 -30.660 11.435 1.00 66.81 568 PHE A C 1
ATOM 4452 O O . PHE A 1 568 ? -30.327 -30.838 12.545 1.00 66.81 568 PHE A O 1
ATOM 4459 N N . ALA A 1 569 ? -30.607 -29.541 10.734 1.00 56.53 569 ALA A N 1
ATOM 4460 C CA . ALA A 1 569 ? -29.701 -28.489 11.205 1.00 56.53 569 ALA A CA 1
ATOM 4461 C C . ALA A 1 569 ? -30.222 -27.765 12.461 1.00 56.53 569 ALA A C 1
ATOM 4463 O O . ALA A 1 569 ? -29.429 -27.395 13.318 1.00 56.53 569 ALA A O 1
ATOM 4464 N N . TRP A 1 570 ? -31.542 -27.569 12.571 1.00 60.38 570 TRP A N 1
ATOM 4465 C CA . TRP A 1 570 ? -32.215 -26.926 13.704 1.00 60.38 570 TRP A CA 1
ATOM 4466 C C . TRP A 1 570 ? -33.625 -27.518 13.860 1.00 60.38 570 TRP A C 1
ATOM 4468 O O . TRP A 1 570 ? -34.522 -27.204 13.075 1.00 60.38 570 TRP A O 1
ATOM 4478 N N . LEU A 1 571 ? -33.811 -28.394 14.854 1.00 70.56 571 LEU A N 1
ATOM 4479 C CA . LEU A 1 571 ? -35.092 -29.020 15.208 1.00 70.56 571 LEU A CA 1
ATOM 4480 C C . LEU A 1 571 ? -35.416 -28.695 16.671 1.00 70.56 571 LEU A C 1
ATOM 4482 O O . LEU A 1 571 ? -34.697 -29.125 17.568 1.00 70.56 571 LEU A O 1
ATOM 4486 N N . VAL A 1 572 ? -36.486 -27.934 16.912 1.00 74.94 572 VAL A N 1
ATOM 4487 C CA . VAL A 1 572 ? -36.836 -27.450 18.266 1.00 74.94 572 VAL A CA 1
ATOM 4488 C C . VAL A 1 572 ? -37.777 -28.414 19.008 1.00 74.94 572 VAL A C 1
ATOM 4490 O O . VAL A 1 572 ? -37.860 -28.380 20.232 1.00 74.94 572 VAL A O 1
ATOM 4493 N N . GLY A 1 573 ? -38.426 -29.346 18.305 1.00 73.06 573 GLY A N 1
ATOM 4494 C CA . GLY A 1 573 ? -39.200 -30.414 18.935 1.00 73.06 573 GLY A CA 1
ATOM 4495 C C . GLY A 1 573 ? -39.649 -31.495 17.956 1.00 73.06 573 GLY A C 1
ATOM 4496 O O . GLY A 1 573 ? -40.112 -31.205 16.850 1.00 73.06 573 GLY A O 1
ATOM 4497 N N . MET A 1 574 ? -39.541 -32.755 18.377 1.00 79.94 574 MET A N 1
ATOM 4498 C CA . MET A 1 574 ? -40.036 -33.910 17.628 1.00 79.94 574 MET A CA 1
ATOM 4499 C C . MET A 1 574 ? -40.921 -34.765 18.524 1.00 79.94 574 MET A C 1
ATOM 4501 O O . MET A 1 574 ? -40.506 -35.181 19.601 1.00 79.94 574 MET A O 1
ATOM 4505 N N . THR A 1 575 ? -42.141 -35.035 18.071 1.00 82.62 575 THR A N 1
ATOM 4506 C CA . THR A 1 575 ? -43.049 -35.979 18.726 1.00 82.62 575 THR A CA 1
ATOM 4507 C C . THR A 1 575 ? -43.148 -37.220 17.850 1.00 82.62 575 THR A C 1
ATOM 4509 O O . THR A 1 575 ? -43.617 -37.144 16.710 1.00 82.62 575 THR A O 1
ATOM 4512 N N . TRP A 1 576 ? -42.669 -38.349 18.367 1.00 80.12 576 TRP A N 1
ATOM 4513 C CA . TRP A 1 576 ? -42.615 -39.620 17.649 1.00 80.12 576 TRP A CA 1
ATOM 4514 C C . TRP A 1 576 ? -43.646 -40.590 18.226 1.00 80.12 576 TRP A C 1
ATOM 4516 O O . TRP A 1 576 ? -43.603 -40.905 19.410 1.00 80.12 576 TRP A O 1
ATOM 4526 N N . LEU A 1 577 ? -44.562 -41.078 17.389 1.00 80.44 577 LEU A N 1
ATOM 4527 C CA . LEU A 1 577 ? -45.609 -42.031 17.767 1.00 80.44 577 LEU A CA 1
ATOM 4528 C C . LEU A 1 577 ? -45.686 -43.160 16.718 1.00 80.44 577 LEU A C 1
ATOM 4530 O O . LEU A 1 577 ? -46.598 -43.214 15.896 1.00 80.44 577 LEU A O 1
ATOM 4534 N N . GLY A 1 578 ? -44.685 -44.048 16.708 1.00 77.81 578 GLY A N 1
ATOM 4535 C CA . GLY A 1 578 ? -44.588 -45.189 15.786 1.00 77.81 578 GLY A CA 1
ATOM 4536 C C . GLY A 1 578 ? -43.339 -46.055 16.019 1.00 77.81 578 GLY A C 1
ATOM 4537 O O . GLY A 1 578 ? -42.392 -45.613 16.662 1.00 77.81 578 GLY A O 1
ATOM 4538 N N . LEU A 1 579 ? -43.322 -47.283 15.487 1.00 63.72 579 LEU A N 1
ATOM 4539 C CA . LEU A 1 579 ? -42.187 -48.222 15.563 1.00 63.72 579 LEU A CA 1
ATOM 4540 C C . LEU A 1 579 ? -41.194 -47.966 14.406 1.00 63.72 579 LEU A C 1
ATOM 4542 O O . LEU A 1 579 ? -41.598 -47.921 13.246 1.00 63.72 579 LEU A O 1
ATOM 4546 N N . GLY A 1 580 ? -39.895 -47.798 14.685 1.00 63.06 580 GLY A N 1
ATOM 4547 C CA . GLY A 1 580 ? -38.868 -47.603 13.647 1.00 63.06 580 GLY A CA 1
ATOM 4548 C C . GLY A 1 580 ? -37.457 -47.352 14.198 1.00 63.06 580 GLY A C 1
ATOM 4549 O O . GLY A 1 580 ? -37.304 -46.908 15.331 1.00 63.06 580 GLY A O 1
ATOM 4550 N N . GLN A 1 581 ? -36.421 -47.647 13.402 1.00 54.03 581 GLN A N 1
ATOM 4551 C CA . GLN A 1 581 ? -35.008 -47.433 13.759 1.00 54.03 581 GLN A CA 1
ATOM 4552 C C . GLN A 1 581 ? -34.484 -46.079 13.247 1.00 54.03 581 GLN A C 1
ATOM 4554 O O . GLN A 1 581 ? -34.667 -45.740 12.075 1.00 54.03 581 GLN A O 1
ATOM 4559 N N . VAL A 1 582 ? -33.763 -45.348 14.104 1.00 60.06 582 VAL A N 1
ATOM 4560 C CA . VAL A 1 582 ? -33.016 -44.125 13.758 1.00 60.06 582 VAL A CA 1
ATOM 4561 C C . VAL A 1 582 ? -31.528 -44.468 13.658 1.00 60.06 582 VAL A C 1
ATOM 4563 O O . VAL A 1 582 ? -30.952 -44.984 14.613 1.00 60.06 582 VAL A O 1
ATOM 4566 N N . TRP A 1 583 ? -30.891 -44.189 12.517 1.00 53.19 583 TRP A N 1
ATOM 4567 C CA . TRP A 1 583 ? -29.451 -44.400 12.324 1.00 53.19 583 TRP A CA 1
ATOM 4568 C C . TRP A 1 583 ? -28.693 -43.060 12.338 1.00 53.19 583 TRP A C 1
ATOM 4570 O O . TRP A 1 583 ? -28.957 -42.191 11.514 1.00 53.19 583 TRP A O 1
ATOM 4580 N N . LYS A 1 584 ? -27.788 -42.939 13.324 1.00 42.66 584 LYS A N 1
ATOM 4581 C CA . LYS A 1 584 ? -26.752 -41.922 13.629 1.00 42.66 584 LYS A CA 1
ATOM 4582 C C . LYS A 1 584 ? -26.726 -40.582 12.859 1.00 42.66 584 LYS A C 1
ATOM 4584 O O . LYS A 1 584 ? -26.512 -40.542 11.651 1.00 42.66 584 LYS A O 1
ATOM 4589 N N . GLY A 1 585 ? -26.704 -39.497 13.645 1.00 50.91 585 GLY A N 1
ATOM 4590 C CA . GLY A 1 585 ? -26.177 -38.175 13.283 1.00 50.91 585 GLY A CA 1
ATOM 4591 C C . GLY A 1 585 ? -27.101 -37.029 13.697 1.00 50.91 585 GLY A C 1
ATOM 4592 O O . GLY A 1 585 ? -27.833 -36.528 12.844 1.00 50.91 585 GLY A O 1
ATOM 4593 N N . PHE A 1 586 ? -27.077 -36.658 14.983 1.00 39.34 586 PHE A N 1
ATOM 4594 C CA . PHE A 1 586 ? -27.552 -35.355 15.463 1.00 39.34 586 PHE A CA 1
ATOM 4595 C C . PHE A 1 586 ? -26.360 -34.417 15.601 1.00 39.34 586 PHE A C 1
ATOM 4597 O O . PHE A 1 586 ? -25.315 -34.907 16.091 1.00 39.34 586 PHE A O 1
#

pLDDT: mean 70.5, std 17.62, range [36.78, 97.81]